Protein AF-A0A1Y6LXT6-F1 (afdb_monomer)

InterPro domains:
  IPR000210 BTB/POZ domain [PF00651] (13-87)
  IPR000210 BTB/POZ domain [PS50097] (20-87)
  IPR011333 SKP1/BTB/POZ domain superfamily [G3DSA:3.30.710.10] (4-180)
  IPR011333 SKP1/BTB/POZ domain superfamily [SSF54695] (6-92)

Sequence (571 aa):
MTIQFLTDATTRLRLDQKYADLEVHCEDQIFRVHRAVVCSASPVMAAQCDGGPKHDGVTTISDHDVDARAMNRMLQYMYTGTYSLDAAATMSTARQSEQSAAQSLATLEKSQPGSLKETLLAHAQMSNIATTYEMPELDTFAQERFGAVTGIWTSLDPEEMIELATEVYSCSWRQTRDMREFVLGMTQENAGEYLNDYGFIESIIKDKRLSEYAMGILASLAVRNEEAPQLKEQHSSEELHTHQQEIAVLKKDLAAALEAKQQHASDELHARQQEIVGLKMELAAALEVQEQHCRVDLQARQQESSHEISELKKDLAAALLTNVTITNEQQTKDKLHHTLVEQLKCNVRRLEKKLGEAIPDTSDARTKTATAMVRQIYEGRMDAFKETTEAQLQKYRVELTGLKNTLNQATSYLAKAHTELKDLKAIRDAPKTPSADLEKQIRLLQSQLKNRDEQLKSALSAPEATFTQLRHQLATAKYDALEERYDVNQLRAEKGFLAQELSHSKHLTTIQEAVVQQLLEINLIATCRHDQCEAHGDVFIYTLERCGPNGYMARCVDCRTRHWGNDHGTI

Mean predicted aligned error: 23.17 Å

Organism: NCBI:txid1276529

Nearest PDB structures (foldseek):
  4eoz-assembly2_A  TM=8.461E-01  e=1.192E-05  Homo sapiens
  3htm-assembly1_B  TM=7.365E-01  e=3.766E-06  Homo sapiens
  8h37-assembly1_N  TM=7.143E-01  e=1.337E-05  Homo sapiens
  8gq6-assembly1_A  TM=3.728E-01  e=1.003E-05  Homo sapiens

Secondary structure (DSSP, 8-state):
--HHHHHHHHHHHHHH-TT--EEEEETTEEEEE-HHHHHHH-HHHHHHHHHS-EETTEEEEE--SS-HHHHHHHHHHHHHS-----GGGS---S---S--TTTTTTSTTS---S-HHHHHHHHHHHHHHHHHTT-HHHHHHHHHHHHHHHTS--PPPHHHHHHHHHHHHHS-SSS-HHHHHHHHHHHHHTHHHHTT-HHHHHHHHH-GGGHHHHHHHHHHHHHHHHHHHHHHHHHHHHHHHHHHHHHHHHHHHHHHHHHHHHHHHHHHHHHHHHHHHHHHHHHHHHHHHHHHHHHHHHHHHHHHHHHHHHHHHHHHHHHHHHHHHHHHHHHHHHHHHHHHHHHHHHHHHHHHHHHHHT------HHHHHHHHHHHHHHHHHHHHHHHHHHHHHHHHHHHHHHHHHHHHHHHHHHHHHHHHHHHHHHHHHS--THHHHHHHHHHHHHHHHHHHHHHHHHHHHHHHHHHHHHHHHHHHHHHHHHHSSS-HHHHHHHHHHHHHHHHHHHHHHHHHHHHHHHHHHHHT--S---TT-TTTTS---EEEEE-STT-EEEEETTT--EE-TT-----

Foldseek 3Di:
DDPVVQLVVLLVCQQVLPPQQEWEAEPPDIRRHHCVQLCVQFVQVVVQQVVADHDPRHGYGYDHPDDLQLVLQLVCCSRRVGGDQDPVSRHPDDDDDDDDPPVVVVPRPDDDHDDLLSQLLSLLSQLVVCVVRVRVSSNVVSLVSNVVSLVPQDDDDLVSLLVSLLSNLVDDDDRSPSVLVSSLVNCVVVVVRQVVDPVSVVSLVPDPSNPVVVVSNVVVVVVVVVVVVVVCVVVVVVVVVVVVVVVVVVVVVVVVVVVVVVVVVVVVVVVVVVVVVVVVVVVVVVVVVVVVVVVVVVVVVVVVVVVVVVVVVVVVVVVVVVVVVVVVVVVVVVVVVVVVVVVVVVVVVVVVVVVVVPDDDDDDPVVVVVVVVVVVVVVVVVVVVVVVVVVVVVVVVVVVVVVVVVVVVVVVVVVVVVVVVVVVVCVVVPDPVVCPVVVVVVVVVVVVVVVVVVVVVVVVVVVVVVVVVVVVVVVVVVVVVVCVVDNVVVVVVVVVVVVVVVVVVVVVVVLVVQAVLFVVLQVPCQFDPDPPFPRVPHGFDWDWDDDDDRYIWTQGPGPRDTHTSPPPDDD

Solvent-accessible surface area (backbone atoms only — not comparable to full-atom values): 31796 Å² total; per-residue (Å²): 134,58,71,64,60,54,36,54,52,38,41,48,42,65,73,68,43,67,84,46,38,26,35,44,37,20,76,98,43,75,45,62,36,43,51,83,50,49,37,72,55,14,64,52,53,29,54,44,57,75,73,31,60,73,55,98,80,30,32,44,41,78,47,78,91,49,57,56,68,59,52,50,32,53,54,38,24,67,36,56,80,46,66,74,88,55,79,85,74,55,78,84,76,84,89,80,78,99,82,63,82,80,63,62,76,75,55,77,84,73,73,83,77,70,56,72,65,58,50,47,42,51,25,40,51,45,29,53,48,17,60,74,35,60,23,67,70,52,25,53,52,21,49,56,52,37,52,63,54,60,73,56,86,68,89,68,55,58,69,56,46,49,55,42,50,49,58,60,40,64,65,89,71,94,75,57,56,66,60,51,52,52,54,52,47,58,48,60,78,45,33,77,60,47,73,68,33,63,69,45,54,53,49,36,70,68,36,75,65,30,46,65,54,50,50,50,53,52,51,54,50,51,54,53,59,64,52,47,58,62,54,50,53,52,51,52,50,52,51,49,52,51,52,52,49,51,52,52,51,51,53,51,52,51,50,52,52,50,51,52,52,53,49,51,52,51,53,51,51,50,53,52,52,52,50,53,52,52,54,50,52,53,52,50,52,52,50,52,52,50,51,52,50,53,51,51,54,52,51,52,54,50,51,52,53,50,50,53,53,50,51,54,50,53,53,51,51,52,52,51,53,54,49,53,53,53,51,52,51,49,53,52,52,53,51,51,51,51,55,53,51,53,50,49,54,51,51,48,55,53,49,53,50,54,57,61,72,70,63,75,94,70,98,48,74,68,58,53,53,53,51,49,52,51,47,52,53,51,50,52,51,50,50,53,49,48,54,53,51,50,52,50,50,49,53,51,49,52,52,50,52,52,53,50,51,53,50,53,50,51,51,50,52,51,51,50,52,49,49,52,51,48,51,54,47,47,62,68,70,42,76,68,70,63,52,64,57,51,47,49,49,47,51,48,50,50,49,51,48,51,51,48,48,52,49,47,50,58,63,42,48,54,55,49,49,50,48,52,49,48,50,46,51,52,51,47,49,51,50,48,54,57,46,72,70,51,50,62,65,58,54,51,47,50,51,50,49,49,52,49,49,50,52,50,49,52,50,49,50,53,49,50,53,52,37,53,52,42,52,52,36,44,68,66,51,63,48,59,90,51,97,87,38,92,42,68,85,45,84,53,59,62,46,83,43,80,54,72,97,76,38,68,31,37,27,33,70,88,72,60,50,78,43,59,48,80,75,81,76,84,133

Radius of gyration: 77.91 Å; Cα contacts (8 Å, |Δi|>4): 330; chains: 1; bounding box: 153×86×229 Å

Structure (mmCIF, N/CA/C/O backbone):
data_AF-A0A1Y6LXT6-F1
#
_entry.id   AF-A0A1Y6LXT6-F1
#
loop_
_atom_site.group_PDB
_atom_site.id
_atom_site.type_symbol
_atom_site.label_atom_id
_atom_site.label_alt_id
_atom_site.label_comp_id
_atom_site.label_asym_id
_atom_site.label_entity_id
_atom_site.label_seq_id
_atom_site.pdbx_PDB_ins_code
_atom_site.Cartn_x
_atom_site.Cartn_y
_atom_site.Cartn_z
_atom_site.occupancy
_atom_site.B_iso_or_equiv
_atom_site.auth_seq_id
_atom_site.auth_comp_id
_atom_site.auth_asym_id
_atom_site.auth_atom_id
_atom_site.pdbx_PDB_model_num
ATOM 1 N N . MET A 1 1 ? -3.049 7.712 -64.077 1.00 53.50 1 MET A N 1
ATOM 2 C CA . MET A 1 1 ? -2.178 6.569 -63.737 1.00 53.50 1 MET A CA 1
ATOM 3 C C . MET A 1 1 ? -1.884 6.713 -62.256 1.00 53.50 1 MET A C 1
ATOM 5 O O . MET A 1 1 ? -1.355 7.745 -61.871 1.00 53.50 1 MET A O 1
ATOM 9 N N . THR A 1 2 ? -2.408 5.826 -61.417 1.00 66.69 2 THR A N 1
ATOM 10 C CA . THR A 1 2 ? -2.275 5.938 -59.956 1.00 66.69 2 THR A CA 1
ATOM 11 C C . THR A 1 2 ? -0.863 5.538 -59.529 1.00 66.69 2 THR A C 1
ATOM 13 O O . THR A 1 2 ? -0.263 4.676 -60.167 1.00 66.69 2 THR A O 1
ATOM 16 N N . ILE A 1 3 ? -0.345 6.142 -58.453 1.00 71.06 3 ILE A N 1
ATOM 17 C CA . ILE A 1 3 ? 0.960 5.800 -57.848 1.00 71.06 3 ILE A CA 1
ATOM 18 C C . ILE A 1 3 ? 1.064 4.281 -57.618 1.00 71.06 3 ILE A C 1
ATOM 20 O O . ILE A 1 3 ? 2.068 3.675 -57.974 1.00 71.06 3 ILE A O 1
ATOM 24 N N . GLN A 1 4 ? -0.038 3.650 -57.198 1.00 72.25 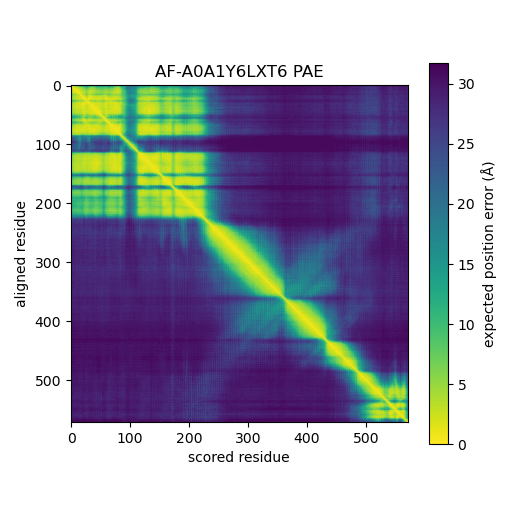4 GLN A N 1
ATOM 25 C CA . GLN A 1 4 ? -0.150 2.200 -57.025 1.00 72.25 4 GLN A CA 1
ATOM 26 C C . GLN A 1 4 ? 0.230 1.381 -58.271 1.00 72.25 4 GLN A C 1
ATOM 28 O O . GLN A 1 4 ? 0.906 0.367 -58.157 1.00 72.25 4 GLN A O 1
ATOM 33 N N . PHE A 1 5 ? -0.155 1.818 -59.476 1.00 78.94 5 PHE A N 1
ATOM 34 C CA . PHE A 1 5 ? 0.154 1.076 -60.703 1.00 78.94 5 PHE A CA 1
ATOM 35 C C . PHE A 1 5 ? 1.663 1.032 -60.987 1.00 78.94 5 PHE A C 1
ATOM 37 O O . PHE A 1 5 ? 2.167 0.031 -61.499 1.00 78.94 5 PHE A O 1
ATOM 44 N N . LEU A 1 6 ? 2.379 2.118 -60.672 1.00 77.88 6 LEU A N 1
ATOM 45 C CA . LEU A 1 6 ? 3.833 2.179 -60.823 1.00 77.88 6 LEU A CA 1
ATOM 46 C C . LEU A 1 6 ? 4.521 1.301 -59.774 1.00 77.88 6 LEU A C 1
ATOM 48 O O . LEU A 1 6 ? 5.387 0.517 -60.152 1.00 77.88 6 LEU A O 1
ATOM 52 N N . THR A 1 7 ? 4.068 1.346 -58.518 1.00 80.12 7 THR A N 1
ATOM 53 C CA . THR A 1 7 ? 4.562 0.477 -57.438 1.00 80.12 7 THR A CA 1
ATOM 54 C C . THR A 1 7 ? 4.354 -1.008 -57.752 1.00 80.12 7 THR A C 1
ATOM 56 O O . THR A 1 7 ? 5.254 -1.824 -57.558 1.00 80.12 7 THR A O 1
ATOM 59 N N . ASP A 1 8 ? 3.205 -1.389 -58.313 1.00 80.56 8 ASP A N 1
ATOM 60 C CA . ASP A 1 8 ? 2.942 -2.776 -58.715 1.00 80.56 8 ASP A CA 1
ATOM 61 C C . ASP A 1 8 ? 3.855 -3.213 -59.877 1.00 80.56 8 ASP A C 1
ATOM 63 O O . ASP A 1 8 ? 4.279 -4.370 -59.959 1.00 80.56 8 ASP A O 1
ATOM 67 N N . ALA A 1 9 ? 4.173 -2.295 -60.798 1.00 81.50 9 ALA A N 1
ATOM 68 C CA . ALA A 1 9 ? 5.066 -2.566 -61.919 1.00 81.50 9 ALA A CA 1
ATOM 69 C C . ALA A 1 9 ? 6.522 -2.752 -61.469 1.00 81.50 9 ALA A C 1
ATOM 71 O O . ALA A 1 9 ? 7.159 -3.717 -61.893 1.00 81.50 9 ALA A O 1
ATOM 72 N N . THR A 1 10 ? 7.029 -1.891 -60.585 1.00 83.56 10 THR A N 1
ATOM 73 C CA . THR A 1 10 ? 8.370 -2.027 -60.000 1.00 83.56 10 THR A CA 1
ATOM 74 C C . THR A 1 10 ? 8.463 -3.266 -59.109 1.00 83.56 10 THR A C 1
ATOM 76 O O . THR A 1 10 ? 9.429 -4.019 -59.208 1.00 83.56 10 THR A O 1
ATOM 79 N N . THR A 1 11 ? 7.425 -3.583 -58.332 1.00 84.12 11 THR A N 1
ATOM 80 C CA . THR A 1 11 ? 7.380 -4.814 -57.522 1.00 84.12 11 THR A CA 1
ATOM 81 C C . THR A 1 11 ? 7.545 -6.075 -58.379 1.00 84.12 11 THR A C 1
ATOM 83 O O . THR A 1 11 ? 8.299 -6.976 -58.012 1.00 84.12 11 THR A O 1
ATOM 86 N N . ARG A 1 12 ? 6.902 -6.136 -59.556 1.00 83.94 12 ARG A N 1
ATOM 87 C CA . ARG A 1 12 ? 7.076 -7.257 -60.499 1.00 83.94 12 ARG A CA 1
ATOM 88 C C . ARG A 1 12 ? 8.502 -7.364 -61.037 1.00 83.94 12 ARG A C 1
ATOM 90 O O . ARG A 1 12 ? 9.005 -8.479 -61.144 1.00 83.94 12 ARG A O 1
ATOM 97 N N . LEU A 1 13 ? 9.156 -6.236 -61.334 1.00 84.62 13 LEU A N 1
ATOM 98 C CA . LEU A 1 13 ? 10.558 -6.227 -61.774 1.00 84.62 13 LEU A CA 1
ATOM 99 C C . LEU A 1 13 ? 11.480 -6.837 -60.713 1.00 84.62 13 LEU A C 1
ATOM 101 O O . LEU A 1 13 ? 12.361 -7.625 -61.049 1.00 84.62 13 LEU A O 1
ATOM 105 N N . ARG A 1 14 ? 11.237 -6.541 -59.429 1.00 80.88 14 ARG A N 1
ATOM 106 C CA . ARG A 1 14 ? 12.002 -7.133 -58.322 1.00 80.88 14 ARG A CA 1
ATOM 107 C C . ARG A 1 14 ? 11.872 -8.660 -58.260 1.00 80.88 14 ARG A C 1
ATOM 109 O O . ARG A 1 14 ? 12.850 -9.338 -57.971 1.00 80.88 14 ARG A O 1
ATOM 116 N N . LEU A 1 15 ? 10.675 -9.196 -58.510 1.00 81.62 15 LEU A N 1
ATOM 117 C CA . LEU A 1 15 ? 10.394 -10.633 -58.395 1.00 81.62 15 LEU A CA 1
ATOM 118 C C . LEU A 1 15 ? 10.909 -11.449 -59.590 1.00 81.62 15 LEU A C 1
ATOM 120 O O . LEU A 1 15 ? 11.447 -12.532 -59.387 1.00 81.62 15 LEU A O 1
ATOM 124 N N . ASP A 1 16 ? 10.748 -10.943 -60.815 1.00 79.56 16 ASP A N 1
ATOM 125 C CA . ASP A 1 16 ? 11.123 -11.660 -62.049 1.00 79.56 16 ASP A CA 1
ATOM 126 C C . ASP A 1 16 ? 12.627 -11.535 -62.369 1.00 79.56 16 ASP A C 1
ATOM 128 O O . ASP A 1 16 ? 13.174 -12.324 -63.132 1.00 79.56 16 ASP A O 1
ATOM 132 N N . GLN A 1 17 ? 13.319 -10.526 -61.813 1.00 77.56 17 GLN A N 1
ATOM 133 C CA . GLN A 1 17 ? 14.734 -10.190 -62.097 1.00 77.56 17 GLN A CA 1
ATOM 134 C C . GLN A 1 17 ? 15.054 -9.997 -63.596 1.00 77.56 17 GLN A C 1
ATOM 136 O O . GLN A 1 17 ? 16.215 -9.904 -64.009 1.00 77.56 17 GLN A O 1
ATOM 141 N N . LYS A 1 18 ? 14.023 -9.931 -64.437 1.00 81.44 18 LYS A N 1
ATOM 142 C CA . LYS A 1 18 ? 14.131 -9.765 -65.877 1.00 81.44 18 LYS A CA 1
ATOM 143 C C . LYS A 1 18 ? 14.537 -8.333 -66.191 1.00 81.44 18 LYS A C 1
ATOM 145 O O . LYS A 1 18 ? 13.883 -7.408 -65.731 1.00 81.44 18 LYS A O 1
ATOM 150 N N . TYR A 1 19 ? 15.553 -8.186 -67.043 1.00 86.00 19 TYR A N 1
ATOM 151 C CA . TYR A 1 19 ? 16.214 -6.915 -67.377 1.00 86.00 19 TYR A CA 1
ATOM 152 C C . TYR A 1 19 ? 17.114 -6.340 -66.272 1.00 86.00 19 TYR A C 1
ATOM 154 O O . TYR A 1 19 ? 17.516 -5.184 -66.377 1.00 86.00 19 TYR A O 1
ATOM 162 N N . ALA A 1 20 ? 17.473 -7.137 -65.259 1.00 88.62 20 ALA A N 1
ATOM 163 C CA . ALA A 1 20 ? 18.475 -6.739 -64.276 1.00 88.62 20 ALA A CA 1
ATOM 164 C C . ALA A 1 20 ? 19.838 -6.490 -64.947 1.00 88.62 20 ALA A C 1
ATOM 166 O O . ALA A 1 20 ? 20.382 -7.367 -65.622 1.00 88.62 20 ALA A O 1
ATOM 167 N N . ASP A 1 21 ? 20.369 -5.290 -64.739 1.00 90.94 21 ASP A N 1
ATOM 168 C CA . ASP A 1 21 ? 21.612 -4.753 -65.300 1.00 90.94 21 ASP A CA 1
ATOM 169 C C . ASP A 1 21 ? 22.621 -4.338 -64.206 1.00 90.94 21 ASP A C 1
ATOM 171 O O . ASP A 1 21 ? 23.671 -3.761 -64.502 1.00 90.94 21 ASP A O 1
ATOM 175 N N . LEU A 1 22 ? 22.316 -4.657 -62.942 1.00 90.81 22 LEU A N 1
ATOM 176 C CA . LEU A 1 22 ? 23.165 -4.451 -61.770 1.00 90.81 22 LEU A CA 1
ATOM 177 C C . LEU A 1 22 ? 23.163 -5.685 -60.866 1.00 90.81 22 LEU A C 1
ATOM 179 O O . LEU A 1 22 ? 22.113 -6.260 -60.577 1.00 90.81 22 LEU A O 1
ATOM 183 N N . GLU A 1 23 ? 24.342 -6.048 -60.378 1.00 92.56 23 GLU A N 1
ATOM 184 C CA . GLU A 1 23 ? 24.531 -7.029 -59.316 1.00 92.56 23 GLU A CA 1
ATOM 185 C C . GLU A 1 23 ? 25.113 -6.358 -58.074 1.00 92.56 23 GLU A C 1
ATOM 187 O O . GLU A 1 23 ? 26.176 -5.742 -58.133 1.00 92.56 23 GLU A O 1
ATOM 192 N N . VAL A 1 24 ? 24.412 -6.499 -56.948 1.00 91.00 24 VAL A N 1
ATOM 193 C CA . VAL A 1 24 ? 24.883 -6.070 -55.627 1.00 91.00 24 VAL A CA 1
ATOM 194 C C . VAL A 1 24 ? 25.372 -7.303 -54.886 1.00 91.00 24 VAL A C 1
ATOM 196 O O . VAL A 1 24 ? 24.592 -8.217 -54.616 1.00 91.00 24 VAL A O 1
ATOM 199 N N . HIS A 1 25 ? 26.670 -7.357 -54.621 1.00 90.06 25 HIS A N 1
ATOM 200 C CA . HIS A 1 25 ? 27.318 -8.444 -53.896 1.00 90.06 25 HIS A CA 1
ATOM 201 C C . HIS A 1 25 ? 27.454 -8.012 -52.440 1.00 90.06 25 HIS A C 1
ATOM 203 O O . HIS A 1 25 ? 28.107 -7.014 -52.146 1.00 90.06 25 HIS A O 1
ATOM 209 N N . CYS A 1 26 ? 26.801 -8.739 -51.546 1.00 88.50 26 CYS A N 1
ATOM 210 C CA . CYS A 1 26 ? 26.738 -8.420 -50.129 1.00 88.50 26 CYS A CA 1
ATOM 211 C C . CYS A 1 26 ? 26.881 -9.730 -49.356 1.00 88.50 26 CYS A C 1
ATOM 213 O O . CYS A 1 26 ? 26.077 -10.649 -49.526 1.00 88.50 26 CYS A O 1
ATOM 215 N N . GLU A 1 27 ? 27.961 -9.833 -48.581 1.00 83.12 27 GLU A N 1
ATOM 216 C CA . GLU A 1 27 ? 28.412 -11.088 -47.961 1.00 83.12 27 GLU A CA 1
ATOM 217 C C . GLU A 1 27 ? 28.477 -12.244 -48.988 1.00 83.12 27 GLU A C 1
ATOM 219 O O . GLU A 1 27 ? 29.121 -12.107 -50.029 1.00 83.12 27 GLU A O 1
ATOM 224 N N . ASP A 1 28 ? 27.793 -13.362 -48.719 1.00 82.06 28 ASP A N 1
ATOM 225 C CA . ASP A 1 28 ? 27.682 -14.528 -49.606 1.00 82.06 28 ASP A CA 1
ATOM 226 C C . ASP A 1 28 ? 26.458 -14.456 -50.549 1.00 82.06 28 ASP A C 1
ATOM 228 O O . ASP A 1 28 ? 26.115 -15.438 -51.217 1.00 82.06 28 ASP A O 1
ATOM 232 N N . GLN A 1 29 ? 25.758 -13.316 -50.602 1.00 85.62 29 GLN A N 1
ATOM 233 C CA . GLN A 1 29 ? 24.542 -13.131 -51.396 1.00 85.62 29 GLN A CA 1
ATOM 234 C C . GLN A 1 29 ? 24.752 -12.185 -52.582 1.00 85.62 29 GLN A C 1
ATOM 236 O O . GLN A 1 29 ? 25.437 -11.165 -52.508 1.00 85.62 29 GLN A O 1
ATOM 241 N N . ILE A 1 30 ? 24.109 -12.526 -53.703 1.00 89.62 30 ILE A N 1
ATOM 242 C CA . ILE A 1 30 ? 24.115 -11.725 -54.930 1.00 89.62 30 ILE A CA 1
ATOM 243 C C . ILE A 1 30 ? 22.681 -11.311 -55.246 1.00 89.62 30 ILE A C 1
ATOM 245 O O . ILE A 1 30 ? 21.824 -12.153 -55.530 1.00 89.62 30 ILE A O 1
ATOM 249 N N . PHE A 1 31 ? 22.436 -10.005 -55.249 1.00 90.31 31 PHE A N 1
ATOM 250 C CA . PHE A 1 31 ? 21.144 -9.419 -55.587 1.00 90.31 31 PHE A CA 1
ATOM 251 C C . PHE A 1 31 ? 21.170 -8.873 -57.016 1.00 90.31 31 PHE A C 1
ATOM 253 O O . PHE A 1 31 ? 21.887 -7.919 -57.318 1.00 90.31 31 PHE A O 1
ATOM 260 N N . ARG A 1 32 ? 20.363 -9.464 -57.905 1.00 91.19 32 ARG A N 1
ATOM 261 C CA . ARG A 1 32 ? 20.181 -8.987 -59.285 1.00 91.19 32 ARG A CA 1
ATOM 262 C C . ARG A 1 32 ? 19.077 -7.937 -59.327 1.00 91.19 32 ARG A C 1
ATOM 264 O O . ARG A 1 32 ? 17.920 -8.237 -59.035 1.00 91.19 32 ARG A O 1
ATOM 271 N N . VAL A 1 33 ? 19.435 -6.711 -59.688 1.00 92.50 33 VAL A N 1
ATOM 272 C CA . VAL A 1 33 ? 18.571 -5.528 -59.603 1.00 92.50 33 VAL A CA 1
ATOM 273 C C . VAL A 1 33 ? 18.731 -4.622 -60.829 1.00 92.50 33 VAL A C 1
ATOM 275 O O . VAL A 1 33 ? 19.540 -4.875 -61.719 1.00 92.50 33 VAL A O 1
ATOM 278 N N . HIS A 1 34 ? 17.914 -3.572 -60.896 1.00 92.81 34 HIS A N 1
ATOM 279 C CA . HIS A 1 34 ? 17.841 -2.637 -62.012 1.00 92.81 34 HIS A CA 1
ATOM 280 C C . HIS A 1 34 ? 18.487 -1.308 -61.628 1.00 92.81 34 HIS A C 1
ATOM 282 O O . HIS A 1 34 ? 18.041 -0.651 -60.681 1.00 92.81 34 HIS A O 1
ATOM 288 N N . ARG A 1 35 ? 19.478 -0.867 -62.404 1.00 91.31 35 ARG A N 1
ATOM 289 C CA . ARG A 1 35 ? 20.189 0.407 -62.209 1.00 91.31 35 ARG A CA 1
ATOM 290 C C . ARG A 1 35 ? 19.226 1.581 -62.163 1.00 91.31 35 ARG A C 1
ATOM 292 O O . ARG A 1 35 ? 19.323 2.414 -61.273 1.00 91.31 35 ARG A O 1
ATOM 299 N N . ALA A 1 36 ? 18.252 1.609 -63.073 1.00 90.19 36 ALA A N 1
ATOM 300 C CA . ALA A 1 36 ? 17.265 2.685 -63.157 1.00 90.19 36 ALA A CA 1
ATOM 301 C C . ALA A 1 36 ? 16.407 2.843 -61.888 1.00 90.19 36 ALA A C 1
ATOM 303 O O . ALA A 1 36 ? 15.889 3.924 -61.648 1.00 90.19 36 ALA A O 1
ATOM 304 N N . VAL A 1 37 ? 16.243 1.787 -61.087 1.00 91.12 37 VAL A N 1
ATOM 305 C CA . VAL A 1 37 ? 15.518 1.866 -59.810 1.00 91.12 37 VAL A CA 1
ATOM 306 C C . VAL A 1 37 ? 16.486 2.230 -58.688 1.00 91.12 37 VAL A C 1
ATOM 308 O O . VAL A 1 37 ? 16.271 3.199 -57.970 1.00 91.12 37 VAL A O 1
ATOM 311 N N . VAL A 1 38 ? 17.588 1.487 -58.575 1.00 92.50 38 VAL A N 1
ATOM 312 C CA . VAL A 1 38 ? 18.533 1.596 -57.456 1.00 92.50 38 VAL A CA 1
ATOM 313 C C . VAL A 1 38 ? 19.303 2.921 -57.472 1.00 92.50 38 VAL A C 1
ATOM 315 O O . VAL A 1 38 ? 19.356 3.614 -56.461 1.00 92.50 38 VAL A O 1
ATOM 318 N N . CYS A 1 39 ? 19.842 3.327 -58.625 1.00 93.12 39 CYS A N 1
ATOM 319 C CA . CYS A 1 39 ? 20.591 4.582 -58.758 1.00 93.12 39 CYS A CA 1
ATOM 320 C C . CYS A 1 39 ? 19.691 5.821 -58.627 1.00 93.12 39 CYS A C 1
ATOM 322 O O . CYS A 1 39 ? 20.170 6.895 -58.287 1.00 93.12 39 CYS A O 1
ATOM 324 N N . SER A 1 40 ? 18.391 5.699 -58.917 1.00 91.88 40 SER A N 1
ATOM 325 C CA . SER A 1 40 ? 17.439 6.797 -58.709 1.00 91.88 40 SER A CA 1
ATOM 326 C C . SER A 1 40 ? 16.996 6.930 -57.254 1.00 91.88 40 SER A C 1
ATOM 328 O O . SER A 1 40 ? 16.575 8.014 -56.864 1.00 91.88 40 SER A O 1
ATOM 330 N N . ALA A 1 41 ? 17.085 5.853 -56.471 1.00 91.75 41 ALA A N 1
ATOM 331 C CA . ALA A 1 41 ? 16.688 5.837 -55.068 1.00 91.75 41 ALA A CA 1
ATOM 332 C C . ALA A 1 41 ? 17.833 6.185 -54.102 1.00 91.75 41 ALA A C 1
ATOM 334 O O . ALA A 1 41 ? 17.557 6.700 -53.027 1.00 91.75 41 ALA A O 1
ATOM 335 N N . SER A 1 42 ? 19.094 5.916 -54.464 1.00 95.25 42 SER A N 1
ATOM 336 C CA . SER A 1 42 ? 20.264 6.231 -53.633 1.00 95.25 42 SER A CA 1
ATOM 337 C C . SER A 1 42 ? 21.378 6.899 -54.456 1.00 95.25 42 SER A C 1
ATOM 339 O O . SER A 1 42 ? 21.939 6.261 -55.358 1.00 95.25 42 SER A O 1
ATOM 341 N N . 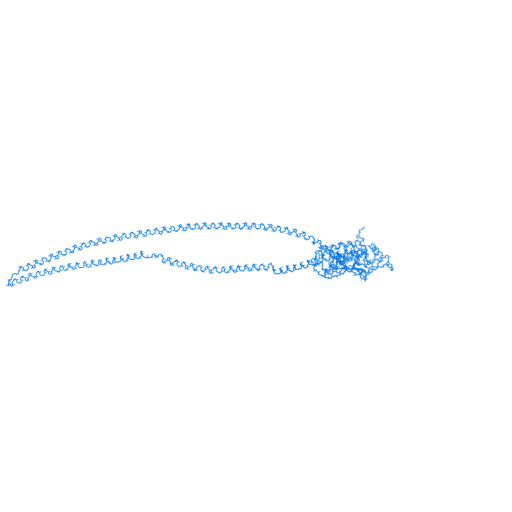PRO A 1 43 ? 21.761 8.149 -54.125 1.00 94.38 43 PRO A N 1
ATOM 342 C CA . PRO A 1 43 ? 22.921 8.820 -54.716 1.00 94.38 43 PRO A CA 1
ATOM 343 C C . PRO A 1 43 ? 24.232 8.060 -54.486 1.00 94.38 43 PRO A C 1
ATOM 345 O O . PRO A 1 43 ? 25.081 7.995 -55.377 1.00 94.38 43 PRO A O 1
ATOM 348 N N . VAL A 1 44 ? 24.378 7.435 -53.315 1.00 92.50 44 VAL A N 1
ATOM 349 C CA . VAL A 1 44 ? 25.557 6.638 -52.950 1.00 92.50 44 VAL A CA 1
ATOM 350 C C . VAL A 1 44 ? 25.681 5.418 -53.861 1.00 92.50 44 VAL A C 1
ATOM 352 O O . VAL A 1 44 ? 26.736 5.198 -54.461 1.00 92.50 44 VAL A O 1
ATOM 355 N N . MET A 1 45 ? 24.591 4.667 -54.056 1.00 91.56 45 MET A N 1
ATOM 356 C CA . MET A 1 45 ? 24.602 3.520 -54.970 1.00 91.56 45 MET A CA 1
ATOM 357 C C . MET A 1 45 ? 24.776 3.950 -56.430 1.00 91.56 45 MET A C 1
ATOM 359 O O . MET A 1 45 ? 25.407 3.227 -57.200 1.00 91.56 45 MET A O 1
ATOM 363 N N . ALA A 1 46 ? 24.272 5.124 -56.827 1.00 92.69 46 ALA A N 1
ATOM 364 C CA . ALA A 1 46 ? 24.519 5.681 -58.158 1.00 92.69 46 ALA A CA 1
ATOM 365 C C . ALA A 1 46 ? 26.015 5.941 -58.392 1.00 92.69 46 ALA A C 1
ATOM 367 O O . ALA A 1 46 ? 26.567 5.480 -59.391 1.00 92.69 46 ALA A O 1
ATOM 368 N N . ALA A 1 47 ? 26.688 6.589 -57.437 1.00 92.12 47 ALA A N 1
ATOM 369 C CA . ALA A 1 47 ? 28.124 6.844 -57.505 1.00 92.12 47 ALA A CA 1
ATOM 370 C C . ALA A 1 47 ? 28.942 5.540 -57.553 1.00 92.12 47 ALA A C 1
ATOM 372 O O . ALA A 1 47 ? 29.869 5.416 -58.358 1.00 92.12 47 ALA A O 1
ATOM 373 N N . GLN A 1 48 ? 28.566 4.536 -56.751 1.00 89.94 48 GLN A N 1
ATOM 374 C CA . GLN A 1 48 ? 29.173 3.200 -56.800 1.00 89.94 48 GLN A CA 1
ATOM 375 C C . GLN A 1 48 ? 28.953 2.527 -58.166 1.00 89.94 48 GLN A C 1
ATOM 377 O O . GLN A 1 48 ? 29.881 1.946 -58.726 1.00 89.94 48 GLN A O 1
ATOM 382 N N . CYS A 1 49 ? 27.754 2.639 -58.746 1.00 89.12 49 CYS A N 1
ATOM 383 C CA . CYS A 1 49 ? 27.439 2.072 -60.059 1.00 89.12 49 CYS A CA 1
ATOM 384 C C . CYS A 1 49 ? 28.193 2.753 -61.209 1.00 89.12 49 CYS A C 1
ATOM 386 O O . CYS A 1 49 ? 28.515 2.099 -62.206 1.00 89.12 49 CYS A O 1
ATOM 388 N N . ASP A 1 50 ? 28.461 4.054 -61.096 1.00 87.25 50 ASP A N 1
ATOM 389 C CA . ASP A 1 50 ? 29.205 4.809 -62.103 1.00 87.25 50 ASP A CA 1
ATOM 390 C C . ASP A 1 50 ? 30.701 4.458 -62.097 1.00 87.25 50 ASP A C 1
ATOM 392 O O . ASP A 1 50 ? 31.326 4.434 -63.161 1.00 87.25 50 ASP A O 1
ATOM 396 N N . GLY A 1 51 ? 31.254 4.123 -60.925 1.00 80.00 51 GLY A N 1
ATOM 397 C CA . GLY A 1 51 ? 32.636 3.659 -60.754 1.00 80.00 51 GLY A CA 1
ATOM 398 C C . GLY A 1 51 ? 32.843 2.139 -60.843 1.00 80.00 51 GLY A C 1
ATOM 399 O O . GLY A 1 51 ? 33.987 1.691 -60.917 1.00 80.00 51 GLY A O 1
ATOM 400 N N . GLY A 1 52 ? 31.769 1.345 -60.825 1.00 80.81 52 GLY A N 1
ATOM 401 C CA . GLY A 1 52 ? 31.830 -0.115 -60.721 1.00 80.81 52 GLY A CA 1
ATOM 402 C C . GLY A 1 52 ? 32.324 -0.830 -61.991 1.00 80.81 52 GLY A C 1
ATOM 403 O O . GLY A 1 52 ? 32.105 -0.347 -63.111 1.00 80.81 52 GLY A O 1
ATOM 404 N N . PRO A 1 53 ? 32.971 -2.007 -61.852 1.00 78.75 53 PRO A N 1
ATOM 405 C CA . PRO A 1 53 ? 33.366 -2.831 -62.989 1.00 78.75 53 PRO A CA 1
ATOM 406 C C . PRO A 1 53 ? 32.138 -3.292 -63.784 1.00 78.75 53 PRO A C 1
ATOM 408 O O . PRO A 1 53 ? 31.097 -3.644 -63.225 1.00 78.75 53 PRO A O 1
ATOM 411 N N . LYS A 1 54 ? 32.271 -3.285 -65.114 1.00 82.88 54 LYS A N 1
ATOM 412 C CA . LYS A 1 54 ? 31.226 -3.706 -66.054 1.00 82.88 54 LYS A CA 1
ATOM 413 C C . LYS A 1 54 ? 31.673 -4.970 -66.770 1.00 82.88 54 LYS A C 1
ATOM 415 O O . LYS A 1 54 ? 32.659 -4.941 -67.506 1.00 82.88 54 LYS A O 1
ATOM 420 N N . HIS A 1 55 ? 30.920 -6.047 -66.596 1.00 78.12 55 HIS A N 1
ATOM 421 C CA . HIS A 1 55 ? 31.155 -7.326 -67.258 1.00 78.12 55 HIS A CA 1
ATOM 422 C C . HIS A 1 55 ? 29.880 -7.742 -67.995 1.00 78.12 55 HIS A C 1
ATOM 424 O O . HIS A 1 55 ? 28.801 -7.738 -67.416 1.00 78.12 55 HIS A O 1
ATOM 430 N N . ASP A 1 56 ? 29.985 -8.029 -69.297 1.00 76.62 56 ASP A N 1
ATOM 431 C CA . ASP A 1 56 ? 28.871 -8.493 -70.144 1.00 76.62 56 ASP A CA 1
ATOM 432 C C . ASP A 1 56 ? 27.579 -7.649 -70.060 1.00 76.62 56 ASP A C 1
ATOM 434 O O . ASP A 1 56 ? 26.465 -8.155 -70.171 1.00 76.62 56 ASP A O 1
ATOM 438 N N . GLY A 1 57 ? 27.723 -6.329 -69.888 1.00 75.12 57 GLY A N 1
ATOM 439 C CA . GLY A 1 57 ? 26.598 -5.391 -69.793 1.00 75.12 57 GLY A CA 1
ATOM 440 C C . GLY A 1 57 ? 25.967 -5.267 -68.401 1.00 75.12 57 GLY A C 1
ATOM 441 O O . GLY A 1 57 ? 25.032 -4.485 -68.251 1.00 75.12 57 GLY A O 1
ATOM 442 N N . VAL A 1 58 ? 26.495 -5.972 -67.397 1.00 83.94 58 VAL A N 1
ATOM 443 C CA . VAL A 1 58 ? 26.081 -5.901 -65.990 1.00 83.94 58 VAL A CA 1
ATOM 444 C C . VAL A 1 58 ? 27.138 -5.141 -65.185 1.00 83.94 58 VAL A C 1
ATOM 446 O O . VAL A 1 58 ? 28.333 -5.425 -65.289 1.00 83.94 58 VAL A O 1
ATOM 449 N N . THR A 1 59 ? 26.709 -4.151 -64.400 1.00 87.94 59 THR A N 1
ATOM 450 C CA . THR A 1 59 ? 27.574 -3.485 -63.412 1.00 87.94 59 THR A CA 1
ATOM 451 C C . THR A 1 59 ? 27.574 -4.298 -62.121 1.00 87.94 59 THR A C 1
ATOM 453 O O . THR A 1 59 ? 26.510 -4.728 -61.684 1.00 87.94 59 THR A O 1
ATOM 456 N N . THR A 1 60 ? 28.728 -4.468 -61.480 1.00 86.88 60 THR A N 1
ATOM 457 C CA . THR A 1 60 ? 28.818 -5.096 -60.154 1.00 86.88 60 THR A CA 1
ATOM 458 C C . THR A 1 60 ? 29.239 -4.069 -59.112 1.00 86.88 60 THR A C 1
ATOM 460 O O . THR A 1 60 ? 30.203 -3.335 -59.326 1.00 86.88 60 THR A O 1
ATOM 463 N N . ILE A 1 61 ? 28.531 -4.027 -57.985 1.00 88.75 61 ILE A N 1
ATOM 464 C CA . ILE A 1 61 ? 28.929 -3.278 -56.789 1.00 88.75 61 ILE A CA 1
ATOM 465 C C . ILE A 1 61 ? 29.022 -4.246 -55.611 1.00 88.75 61 ILE A C 1
ATOM 467 O O . ILE A 1 61 ? 28.246 -5.198 -55.530 1.00 88.75 61 ILE A O 1
ATOM 471 N N . SER A 1 62 ? 29.976 -4.015 -54.716 1.00 85.50 62 SER A N 1
ATOM 472 C CA . SER A 1 62 ? 30.200 -4.863 -53.547 1.00 85.50 62 SER A CA 1
ATOM 473 C C . SER A 1 62 ? 30.145 -4.013 -52.292 1.00 85.50 62 SER A C 1
ATOM 475 O O . SER A 1 62 ? 30.835 -2.997 -52.219 1.00 85.50 62 SER A O 1
ATOM 477 N N . ASP A 1 63 ? 29.338 -4.441 -51.327 1.00 81.88 63 ASP A N 1
ATOM 478 C CA . ASP A 1 63 ? 29.244 -3.807 -50.019 1.00 81.88 63 ASP A CA 1
ATOM 479 C C . ASP A 1 63 ? 29.246 -4.884 -48.932 1.00 81.88 63 ASP A C 1
ATOM 481 O O . ASP A 1 63 ? 28.374 -5.753 -48.895 1.00 81.88 63 ASP A O 1
ATOM 485 N N . HIS A 1 64 ? 30.283 -4.863 -48.097 1.00 78.94 64 HIS A N 1
ATOM 486 C CA . HIS A 1 64 ? 30.514 -5.855 -47.046 1.00 78.94 64 HIS A CA 1
ATOM 487 C C . HIS A 1 64 ? 30.246 -5.300 -45.645 1.00 78.94 64 HIS A C 1
ATOM 489 O O . HIS A 1 64 ? 30.351 -6.050 -44.678 1.00 78.94 64 HIS A O 1
ATOM 495 N N . ASP A 1 65 ? 29.897 -4.016 -45.532 1.00 80.50 65 ASP A N 1
ATOM 496 C CA . ASP A 1 65 ? 29.639 -3.369 -44.244 1.00 80.50 65 ASP A CA 1
ATOM 497 C C . ASP A 1 65 ? 28.168 -3.525 -43.811 1.00 80.50 65 ASP A C 1
ATOM 499 O O . ASP A 1 65 ? 27.804 -3.194 -42.682 1.00 80.50 65 ASP A O 1
ATOM 503 N N . VAL A 1 66 ? 27.31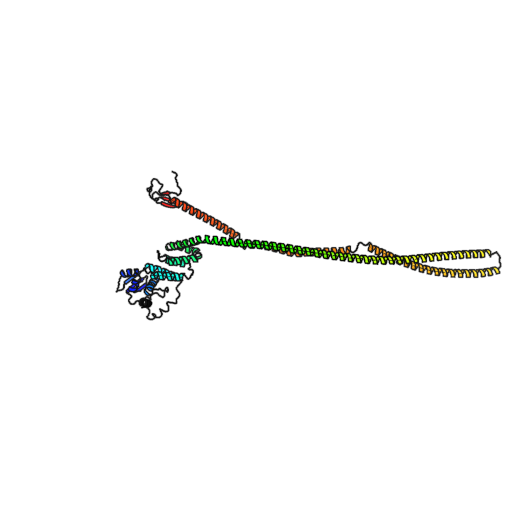7 -4.054 -44.698 1.00 84.19 66 VAL A N 1
ATOM 504 C CA . VAL A 1 66 ? 25.876 -4.242 -44.494 1.00 84.19 66 VAL A CA 1
ATOM 505 C C . VAL A 1 66 ? 25.521 -5.725 -44.555 1.00 84.19 66 VAL A C 1
ATOM 507 O O . VAL A 1 66 ? 25.920 -6.416 -45.486 1.00 84.19 66 VAL A O 1
ATOM 510 N N . ASP A 1 67 ? 24.722 -6.197 -43.595 1.00 86.50 67 ASP A N 1
ATOM 511 C CA . ASP A 1 67 ? 24.180 -7.563 -43.585 1.00 86.50 67 ASP A CA 1
ATOM 512 C C . ASP A 1 67 ? 23.202 -7.795 -44.750 1.00 86.50 67 ASP A C 1
ATOM 514 O O . ASP A 1 67 ? 22.385 -6.930 -45.101 1.00 86.50 67 ASP A O 1
ATOM 518 N N . ALA A 1 68 ? 23.214 -9.005 -45.314 1.00 87.81 68 ALA A N 1
ATOM 519 C CA . ALA A 1 68 ? 22.413 -9.335 -46.488 1.00 87.81 68 ALA A CA 1
ATOM 520 C C . ALA A 1 68 ? 20.894 -9.172 -46.275 1.00 87.81 68 ALA A C 1
ATOM 522 O O . ALA A 1 68 ? 20.165 -8.825 -47.213 1.00 87.81 68 ALA A O 1
ATOM 523 N N . ARG A 1 69 ? 20.374 -9.373 -45.053 1.00 87.94 69 ARG A N 1
ATOM 524 C CA . ARG A 1 69 ? 18.942 -9.162 -44.764 1.00 87.94 69 ARG A CA 1
ATOM 525 C C . ARG A 1 69 ? 18.600 -7.683 -44.791 1.00 87.94 69 ARG A C 1
ATOM 527 O O . ARG A 1 69 ? 17.544 -7.309 -45.303 1.00 87.94 69 ARG A O 1
ATOM 534 N N . ALA A 1 70 ? 19.476 -6.851 -44.248 1.00 88.81 70 ALA A N 1
ATOM 535 C CA . ALA A 1 70 ? 19.288 -5.413 -44.201 1.00 88.81 70 ALA A CA 1
ATOM 536 C C . ALA A 1 70 ? 19.408 -4.793 -45.611 1.00 88.81 70 ALA A C 1
ATOM 538 O O . ALA A 1 70 ? 18.539 -4.018 -46.019 1.00 88.81 70 ALA A O 1
ATOM 539 N N . MET A 1 71 ? 20.363 -5.270 -46.420 1.00 91.12 71 MET A N 1
ATOM 540 C CA . MET A 1 71 ? 20.461 -4.961 -47.853 1.00 91.12 71 MET A CA 1
ATOM 541 C C . MET A 1 71 ? 19.185 -5.359 -48.616 1.00 91.12 71 MET A C 1
ATOM 543 O O . MET A 1 71 ? 18.618 -4.556 -49.359 1.00 91.12 71 MET A O 1
ATOM 547 N N . ASN A 1 72 ? 18.654 -6.567 -48.393 1.00 90.69 72 ASN A N 1
ATOM 548 C CA . ASN A 1 72 ? 17.411 -7.010 -49.033 1.00 90.69 72 ASN A CA 1
ATOM 549 C C . ASN A 1 72 ? 16.197 -6.142 -48.647 1.00 90.69 72 ASN A C 1
ATOM 551 O O . ASN A 1 72 ? 15.353 -5.862 -49.500 1.00 90.69 72 ASN A O 1
ATOM 555 N N . ARG A 1 73 ? 16.098 -5.693 -47.388 1.00 91.81 73 ARG A N 1
ATOM 556 C CA . ARG A 1 73 ? 15.037 -4.774 -46.933 1.00 91.81 73 ARG A CA 1
ATOM 557 C C . ARG A 1 73 ? 15.168 -3.395 -47.578 1.00 91.81 73 ARG A C 1
ATOM 559 O O . ARG A 1 73 ? 14.162 -2.852 -48.033 1.00 91.81 73 ARG A O 1
ATOM 566 N N . MET A 1 74 ? 16.386 -2.862 -47.692 1.00 93.31 74 MET A N 1
ATOM 567 C CA . MET A 1 74 ? 16.638 -1.610 -48.413 1.00 93.31 74 MET A CA 1
ATOM 568 C C . MET A 1 74 ? 16.215 -1.726 -49.877 1.00 93.31 74 MET A C 1
ATOM 570 O O . MET A 1 74 ? 15.436 -0.910 -50.370 1.00 93.31 74 MET A O 1
ATOM 574 N N . LEU A 1 75 ? 16.646 -2.791 -50.557 1.00 92.06 75 LEU A N 1
ATOM 575 C CA . LEU A 1 75 ? 16.243 -3.058 -51.933 1.00 92.06 75 LEU A CA 1
ATOM 576 C C . LEU A 1 75 ? 14.725 -3.237 -52.035 1.00 92.06 75 LEU A C 1
ATOM 578 O O . LEU A 1 75 ? 14.108 -2.687 -52.938 1.00 92.06 75 LEU A O 1
ATOM 582 N N . GLN A 1 76 ? 14.074 -3.940 -51.105 1.00 91.56 76 GLN A N 1
ATOM 583 C CA . GLN A 1 76 ? 12.613 -4.045 -51.080 1.00 91.56 76 GLN A CA 1
ATOM 584 C C . GLN A 1 76 ? 11.940 -2.670 -51.040 1.00 91.56 76 GLN A C 1
ATOM 586 O O . GLN A 1 76 ? 11.004 -2.428 -51.811 1.00 91.56 76 GLN A O 1
ATOM 591 N N . TYR A 1 77 ? 12.440 -1.772 -50.196 1.00 93.19 77 TYR A N 1
ATOM 592 C CA . TYR A 1 77 ? 11.919 -0.420 -50.085 1.00 93.19 77 TYR A CA 1
ATOM 593 C C . TYR A 1 77 ? 12.063 0.358 -51.395 1.00 93.19 77 TYR A C 1
ATOM 595 O O . TYR A 1 77 ? 11.086 0.946 -51.850 1.00 93.19 77 TYR A O 1
ATOM 603 N N . MET A 1 78 ? 13.209 0.275 -52.077 1.00 92.69 78 MET A N 1
ATOM 604 C CA . MET A 1 78 ? 13.424 0.969 -53.359 1.00 92.69 78 MET A CA 1
ATOM 605 C C . MET A 1 78 ? 12.392 0.605 -54.437 1.00 92.69 78 MET A C 1
ATOM 607 O O . MET A 1 78 ? 12.035 1.442 -55.263 1.00 92.69 78 MET A O 1
ATOM 611 N N . TYR A 1 79 ? 11.896 -0.636 -54.448 1.00 90.50 79 TYR A N 1
ATOM 612 C CA . TYR A 1 79 ? 10.898 -1.071 -55.434 1.00 90.50 79 TYR A CA 1
ATOM 613 C C . TYR A 1 79 ? 9.454 -0.884 -54.976 1.00 90.50 79 TYR A C 1
ATOM 615 O O . TYR A 1 79 ? 8.574 -0.763 -55.828 1.00 90.50 79 TYR A O 1
ATOM 623 N N . THR A 1 80 ? 9.192 -0.939 -53.670 1.00 88.19 80 THR A N 1
ATOM 624 C CA . THR A 1 80 ? 7.824 -1.083 -53.142 1.00 88.19 80 THR A CA 1
ATOM 625 C C . THR A 1 80 ? 7.382 0.060 -52.227 1.00 88.19 80 THR A C 1
ATOM 627 O O . THR A 1 80 ? 6.193 0.181 -51.949 1.00 88.19 80 THR A O 1
ATOM 630 N N . GLY A 1 81 ? 8.309 0.905 -51.769 1.00 87.50 81 GLY A N 1
ATOM 631 C CA . GLY A 1 81 ? 8.065 1.956 -50.775 1.00 87.50 81 GLY A CA 1
ATOM 632 C C . GLY A 1 81 ? 7.832 1.435 -49.352 1.00 87.50 81 GLY A C 1
ATOM 633 O O . GLY A 1 81 ? 7.415 2.193 -48.483 1.00 87.50 81 GLY A O 1
ATOM 634 N N . THR A 1 82 ? 8.053 0.142 -49.104 1.00 89.81 82 THR A N 1
ATOM 635 C CA . THR A 1 82 ? 7.909 -0.513 -47.796 1.00 89.81 82 THR A CA 1
ATOM 636 C C . THR A 1 82 ? 8.889 -1.689 -47.686 1.00 89.81 82 THR A C 1
ATOM 638 O O . THR A 1 82 ? 9.490 -2.093 -48.680 1.00 89.81 82 THR A O 1
ATOM 641 N N . TYR A 1 83 ? 9.071 -2.266 -46.501 1.00 91.50 83 TYR A N 1
ATOM 642 C CA . TYR A 1 83 ? 9.856 -3.489 -46.319 1.00 91.50 83 TYR A CA 1
ATOM 643 C C . TYR A 1 83 ? 9.192 -4.440 -45.324 1.00 91.50 83 TYR A C 1
ATOM 645 O O . TYR A 1 83 ? 8.455 -4.017 -44.435 1.00 91.50 83 TY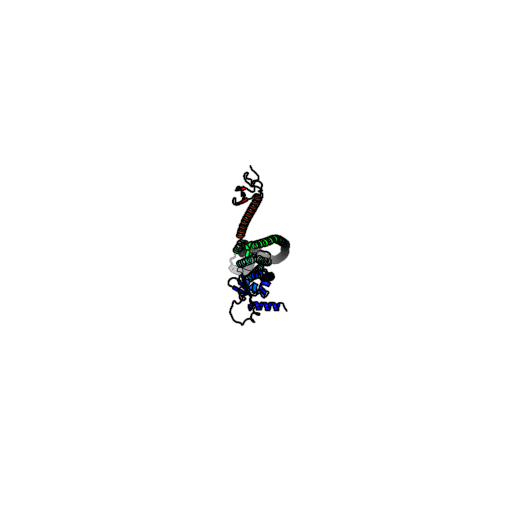R A O 1
ATOM 653 N N . SER A 1 84 ? 9.448 -5.738 -45.495 1.00 85.12 84 SER A N 1
ATOM 654 C CA . SER A 1 84 ? 8.989 -6.777 -44.574 1.00 85.12 84 SER A CA 1
ATOM 655 C C . SER A 1 84 ? 10.105 -7.178 -43.617 1.00 85.12 84 SER A C 1
ATOM 657 O O . SER A 1 84 ? 11.284 -7.207 -43.976 1.00 85.12 84 SER A O 1
ATOM 659 N N . LEU A 1 85 ? 9.716 -7.517 -42.392 1.00 82.31 85 LEU A N 1
ATOM 660 C CA . LEU A 1 85 ? 10.613 -8.066 -41.380 1.00 82.31 85 LEU A CA 1
ATOM 661 C C . LEU A 1 85 ? 10.710 -9.594 -41.448 1.00 82.31 85 LEU A C 1
ATOM 663 O O . LEU A 1 85 ? 11.583 -10.175 -40.809 1.00 82.31 85 LEU A O 1
ATOM 667 N N . ASP A 1 86 ? 9.848 -10.229 -42.243 1.00 71.50 86 ASP A N 1
ATOM 668 C CA . ASP A 1 86 ? 9.778 -11.677 -42.371 1.00 71.50 86 ASP A CA 1
ATOM 669 C C . ASP A 1 86 ? 11.000 -12.230 -43.127 1.00 71.50 86 ASP A C 1
ATOM 671 O O . ASP A 1 86 ? 11.279 -11.847 -44.269 1.00 71.50 86 ASP A O 1
ATOM 675 N N . ALA A 1 87 ? 11.725 -13.161 -42.501 1.00 53.31 87 ALA A N 1
ATOM 676 C CA . ALA A 1 87 ? 12.895 -13.815 -43.089 1.00 53.31 87 ALA A CA 1
ATOM 677 C C . ALA A 1 87 ? 12.542 -14.619 -44.358 1.00 53.31 87 ALA A C 1
ATOM 679 O O . ALA A 1 87 ? 13.401 -14.839 -45.216 1.00 53.31 87 ALA A O 1
ATOM 680 N N . ALA A 1 88 ? 11.272 -15.010 -44.522 1.00 47.25 88 ALA A N 1
ATOM 681 C CA . ALA A 1 88 ? 10.776 -15.689 -45.718 1.00 47.25 88 ALA A CA 1
ATOM 682 C C . ALA A 1 88 ? 10.693 -14.779 -46.963 1.00 47.25 88 ALA A C 1
ATOM 684 O O . ALA A 1 88 ? 10.572 -15.284 -48.078 1.00 47.25 88 ALA A O 1
ATOM 685 N N . ALA A 1 89 ? 10.796 -13.452 -46.808 1.00 50.16 89 ALA A N 1
ATOM 686 C CA . ALA A 1 89 ? 10.793 -12.488 -47.916 1.00 50.16 89 ALA A CA 1
ATOM 687 C C . ALA A 1 89 ? 12.186 -12.260 -48.545 1.00 50.16 89 ALA A C 1
ATOM 689 O O . ALA A 1 89 ? 12.384 -11.314 -49.319 1.00 50.16 89 ALA A O 1
ATOM 690 N N . THR A 1 90 ? 13.160 -13.109 -48.208 1.00 44.19 90 THR A N 1
ATOM 691 C CA . THR A 1 90 ? 14.480 -13.128 -48.845 1.00 44.19 90 THR A CA 1
ATOM 692 C C . THR A 1 90 ? 14.316 -13.534 -50.308 1.00 44.19 90 THR A C 1
ATOM 694 O O . THR A 1 90 ? 13.597 -14.488 -50.610 1.00 44.19 90 THR A O 1
ATOM 697 N N . MET A 1 91 ? 14.930 -12.782 -51.230 1.00 48.03 91 MET A N 1
ATOM 698 C CA . MET A 1 91 ? 14.891 -13.088 -52.661 1.00 48.03 91 MET A CA 1
ATOM 699 C C . MET A 1 91 ? 15.182 -14.572 -52.891 1.00 48.03 91 MET A C 1
ATOM 701 O O . MET A 1 91 ? 16.167 -15.099 -52.380 1.00 48.03 91 MET A O 1
ATOM 705 N N . SER A 1 92 ? 14.319 -15.240 -53.662 1.00 39.75 92 SER A N 1
ATOM 706 C CA . SER A 1 92 ? 14.572 -16.600 -54.128 1.00 39.75 92 SER A CA 1
ATOM 707 C C . SER A 1 92 ? 15.856 -16.575 -54.956 1.00 39.75 92 SER A C 1
ATOM 709 O O . SER A 1 92 ? 15.873 -16.157 -56.117 1.00 39.75 92 SER A O 1
ATOM 711 N N . THR A 1 93 ? 16.963 -16.949 -54.323 1.00 37.12 93 THR A N 1
ATOM 712 C CA . THR A 1 93 ? 18.233 -17.186 -54.987 1.00 37.12 93 THR A CA 1
ATOM 713 C C . THR A 1 93 ? 18.051 -18.447 -55.827 1.00 37.12 93 THR A C 1
ATOM 715 O O . THR A 1 93 ? 17.849 -19.543 -55.321 1.00 37.12 93 THR A O 1
ATOM 718 N N . ALA A 1 94 ? 17.986 -18.229 -57.141 1.00 39.88 94 ALA A N 1
ATOM 719 C CA . ALA A 1 94 ? 17.982 -19.192 -58.238 1.00 39.88 94 ALA A CA 1
ATOM 720 C C . ALA A 1 94 ? 17.555 -20.654 -57.934 1.00 39.88 94 ALA A C 1
ATOM 722 O O . ALA A 1 94 ? 18.342 -21.464 -57.448 1.00 39.88 94 ALA A O 1
ATOM 723 N N . ARG A 1 95 ? 16.378 -20.999 -58.494 1.00 43.00 95 ARG A N 1
ATOM 724 C CA . ARG A 1 95 ? 15.794 -22.327 -58.817 1.00 43.00 95 ARG A CA 1
ATOM 725 C C . ARG A 1 95 ? 14.716 -22.843 -57.856 1.00 43.00 95 ARG A C 1
ATOM 727 O O . ARG A 1 95 ? 14.997 -23.708 -57.037 1.00 43.00 95 ARG A O 1
ATOM 734 N N . GLN A 1 96 ? 13.457 -22.467 -58.116 1.00 34.59 96 GLN A N 1
ATOM 735 C CA . GLN A 1 96 ? 12.318 -23.404 -58.156 1.00 34.59 96 GLN A CA 1
ATOM 736 C C . GLN A 1 96 ? 11.057 -22.778 -58.793 1.00 34.59 96 GLN A C 1
ATOM 738 O O . GLN A 1 96 ? 10.527 -21.784 -58.317 1.00 34.59 96 GLN A O 1
ATOM 743 N N . SER A 1 97 ? 10.639 -23.403 -59.901 1.00 37.41 97 SER A N 1
ATOM 744 C CA . SER A 1 97 ? 9.308 -23.482 -60.535 1.00 37.41 97 SER A CA 1
ATOM 745 C C . SER A 1 97 ? 8.335 -22.290 -60.510 1.00 37.41 97 SER A C 1
ATOM 747 O O . SER A 1 97 ? 7.773 -21.905 -59.488 1.00 37.41 97 SER A O 1
ATOM 749 N N . GLU A 1 98 ? 8.008 -21.859 -61.728 1.00 39.72 98 GLU A N 1
ATOM 750 C CA . GLU A 1 98 ? 6.877 -21.032 -62.151 1.00 39.72 98 GLU A CA 1
ATOM 751 C C . GLU A 1 98 ? 5.520 -21.583 -61.668 1.00 39.72 98 GLU A C 1
ATOM 753 O O . GLU A 1 98 ? 4.855 -22.308 -62.399 1.00 39.72 98 GLU A O 1
ATOM 758 N N . GLN A 1 99 ? 5.086 -21.259 -60.445 1.00 35.16 99 GLN A N 1
ATOM 759 C CA . GLN A 1 99 ? 3.675 -21.363 -60.022 1.00 35.16 99 GLN A CA 1
ATOM 760 C C . GLN A 1 99 ? 3.439 -20.740 -58.632 1.00 35.16 99 GLN A C 1
ATOM 762 O O . GLN A 1 99 ? 2.965 -21.399 -57.720 1.00 35.16 99 GLN A O 1
ATOM 767 N N . SER A 1 100 ? 3.769 -19.459 -58.422 1.00 40.19 100 SER A N 1
ATOM 768 C CA . SER A 1 100 ? 3.396 -18.786 -57.157 1.00 40.19 100 SER A CA 1
ATOM 769 C C . SER A 1 100 ? 3.359 -17.252 -57.227 1.00 40.19 100 SER A C 1
ATOM 771 O O . SER A 1 100 ? 3.556 -16.577 -56.225 1.00 40.19 100 SER A O 1
ATOM 773 N N . ALA A 1 101 ? 3.096 -16.645 -58.387 1.00 37.19 101 ALA A N 1
ATOM 774 C CA . ALA A 1 101 ? 3.032 -15.178 -58.474 1.00 37.19 101 ALA A CA 1
ATOM 775 C C . ALA A 1 101 ? 1.701 -14.585 -57.953 1.00 37.19 101 ALA A C 1
ATOM 777 O O . ALA A 1 101 ? 1.638 -13.401 -57.637 1.00 37.19 101 ALA A O 1
ATOM 778 N N . ALA A 1 102 ? 0.636 -15.392 -57.850 1.00 35.09 102 ALA A N 1
ATOM 779 C CA . ALA A 1 102 ? -0.711 -14.916 -57.510 1.00 35.09 102 ALA A CA 1
ATOM 780 C C . ALA A 1 102 ? -1.118 -15.129 -56.038 1.00 35.09 102 ALA A C 1
ATOM 782 O O . ALA A 1 102 ? -2.074 -14.508 -55.581 1.00 35.09 102 ALA A O 1
ATOM 783 N N . GLN A 1 103 ? -0.407 -15.974 -55.283 1.00 36.22 103 GLN A N 1
ATOM 784 C CA . GLN A 1 103 ? -0.684 -16.207 -53.856 1.00 36.22 103 GLN A CA 1
ATOM 785 C C . GLN A 1 103 ? 0.100 -15.271 -52.924 1.00 36.22 103 GLN A C 1
ATOM 787 O O . GLN A 1 103 ? -0.299 -15.087 -51.781 1.00 36.22 103 GLN A O 1
ATOM 792 N N . SER A 1 104 ? 1.137 -14.593 -53.421 1.00 40.97 104 SER A N 1
ATOM 793 C CA . SER A 1 104 ? 2.047 -13.776 -52.604 1.00 40.97 104 SER A CA 1
ATOM 794 C C . SER A 1 104 ? 1.533 -12.373 -52.259 1.00 40.97 104 SER A C 1
ATOM 796 O O . SER A 1 104 ? 2.115 -11.718 -51.404 1.00 40.97 104 SER A O 1
ATOM 798 N N . LEU A 1 105 ? 0.452 -11.896 -52.889 1.00 40.47 105 LEU A N 1
ATOM 799 C CA . LEU A 1 105 ? -0.134 -10.578 -52.589 1.00 40.47 105 LEU A CA 1
ATOM 800 C C . LEU A 1 105 ? -1.138 -10.605 -51.426 1.00 40.47 105 LEU A C 1
ATOM 802 O O . LEU A 1 105 ? -1.344 -9.579 -50.792 1.00 40.47 105 LEU A O 1
ATOM 806 N N . ALA A 1 106 ? -1.740 -11.759 -51.118 1.00 33.84 106 ALA A N 1
ATOM 807 C CA . ALA A 1 106 ? -2.756 -11.876 -50.065 1.00 33.84 106 ALA A CA 1
ATOM 808 C C . ALA A 1 106 ? -2.190 -12.325 -48.703 1.00 33.84 106 ALA A C 1
ATOM 810 O O . ALA A 1 106 ? -2.882 -12.240 -47.691 1.00 33.84 106 ALA A O 1
ATOM 811 N N . THR A 1 107 ? -0.941 -12.801 -48.659 1.00 34.16 107 THR A N 1
ATOM 812 C CA . THR A 1 107 ? -0.292 -13.294 -47.428 1.00 34.16 107 THR A CA 1
ATOM 813 C C . THR A 1 107 ? 0.595 -12.240 -46.751 1.00 34.16 107 THR A C 1
ATOM 815 O O . THR A 1 107 ? 1.038 -12.454 -45.632 1.00 34.16 107 THR A O 1
ATOM 818 N N . LEU A 1 108 ? 0.808 -11.074 -47.372 1.00 39.31 108 LEU A N 1
ATOM 819 C CA . LEU A 1 108 ? 1.659 -10.001 -46.830 1.00 39.31 108 LEU A CA 1
ATOM 820 C C . LEU A 1 108 ? 1.018 -9.191 -45.687 1.00 39.31 108 LEU A C 1
ATOM 822 O O . LEU A 1 108 ? 1.706 -8.398 -45.056 1.00 39.31 108 LEU A O 1
ATOM 826 N N . GLU A 1 109 ? -0.273 -9.383 -45.397 1.00 36.72 109 GLU A N 1
ATOM 827 C CA . GLU A 1 109 ? -0.994 -8.598 -44.379 1.00 36.72 109 GLU A CA 1
ATOM 828 C C . GLU A 1 109 ? -1.305 -9.370 -43.083 1.00 36.72 109 GLU A C 1
ATOM 830 O O . GLU A 1 109 ? -1.869 -8.798 -42.151 1.00 36.72 109 GLU A O 1
ATOM 835 N N . LYS A 1 110 ? -0.955 -10.662 -42.982 1.00 40.09 110 LYS A N 1
ATOM 836 C CA . LYS A 1 110 ? -1.241 -11.480 -41.787 1.00 40.09 110 LYS A CA 1
ATOM 837 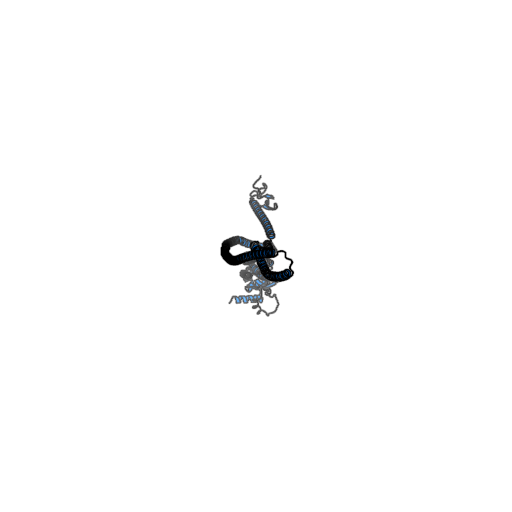C C . LYS A 1 110 ? -0.168 -12.534 -41.510 1.00 40.09 110 LYS A C 1
ATOM 839 O O . LYS A 1 110 ? -0.421 -13.730 -41.631 1.00 40.09 110 LYS A O 1
ATOM 844 N N . SER A 1 111 ? 0.989 -12.102 -41.038 1.00 36.03 111 SER A N 1
ATOM 845 C CA . SER A 1 111 ? 1.919 -12.970 -40.309 1.00 36.03 111 SER A CA 1
ATOM 846 C C . SER A 1 111 ? 2.640 -12.128 -39.264 1.00 36.03 111 SER A C 1
ATOM 848 O O . SER A 1 111 ? 3.087 -11.020 -39.548 1.00 36.03 111 SER A O 1
ATOM 850 N N . GLN A 1 112 ? 2.630 -12.614 -38.022 1.00 42.34 112 GLN A N 1
ATOM 851 C CA . GLN A 1 112 ? 3.172 -11.899 -36.870 1.00 42.34 112 GLN A CA 1
ATOM 852 C C . GLN A 1 112 ? 4.680 -11.638 -37.040 1.00 42.34 112 GLN A C 1
ATOM 854 O O . GLN A 1 112 ? 5.365 -12.489 -37.612 1.00 42.34 112 GLN A O 1
ATOM 859 N N . PRO A 1 113 ? 5.198 -10.494 -36.554 1.00 46.16 113 PRO A N 1
ATOM 860 C CA . PRO A 1 113 ? 6.628 -10.201 -36.570 1.00 46.16 113 PRO A CA 1
ATOM 861 C C . PRO A 1 113 ? 7.398 -11.187 -35.680 1.00 46.16 113 PRO A C 1
ATOM 863 O O . PRO A 1 113 ? 6.800 -11.859 -34.837 1.00 46.16 113 PRO A O 1
ATOM 866 N N . GLY A 1 114 ? 8.720 -11.252 -35.853 1.00 59.97 114 GLY A N 1
ATOM 867 C CA . GLY A 1 114 ? 9.630 -11.899 -34.901 1.00 59.97 114 GLY A CA 1
ATOM 868 C C . GLY A 1 114 ? 9.549 -11.286 -33.493 1.00 59.97 114 GLY A C 1
ATOM 869 O O . GLY A 1 114 ? 8.615 -10.550 -33.170 1.00 59.97 114 GLY A O 1
ATOM 870 N N . SER A 1 115 ? 10.520 -11.575 -32.626 1.00 77.81 115 SER A N 1
ATOM 871 C CA . SER A 1 115 ? 10.523 -10.999 -31.269 1.00 77.81 115 SER A CA 1
ATOM 872 C C . SER A 1 115 ? 10.461 -9.454 -31.303 1.00 77.81 115 SER A C 1
ATOM 874 O O . SER A 1 115 ? 10.853 -8.821 -32.291 1.00 77.81 115 SER A O 1
ATOM 876 N N . LEU A 1 116 ? 9.949 -8.817 -30.236 1.00 84.00 116 LEU A N 1
ATOM 877 C CA . LEU A 1 116 ? 9.880 -7.346 -30.136 1.00 84.00 116 LEU A CA 1
ATOM 878 C C . LEU A 1 116 ? 11.260 -6.719 -30.399 1.00 84.00 116 LEU A C 1
ATOM 880 O O . LEU A 1 116 ? 11.387 -5.792 -31.199 1.00 84.00 116 LEU A O 1
ATOM 884 N N . LYS A 1 117 ? 12.295 -7.302 -29.786 1.00 86.25 117 LYS A N 1
ATOM 885 C CA . LYS A 1 117 ? 13.705 -6.981 -30.001 1.00 86.25 117 LYS A CA 1
ATOM 886 C C . LYS A 1 117 ? 14.089 -7.013 -31.480 1.00 86.25 117 LYS A C 1
ATOM 888 O O . LYS A 1 117 ? 14.608 -6.028 -31.992 1.00 86.25 117 LYS A O 1
ATOM 893 N N . GLU A 1 118 ? 13.823 -8.117 -32.180 1.00 86.31 118 GLU A N 1
ATOM 894 C CA . GLU A 1 118 ? 14.158 -8.268 -33.606 1.00 86.31 118 GLU A CA 1
ATOM 895 C C . GLU A 1 118 ? 13.465 -7.218 -34.476 1.00 86.31 118 GLU A C 1
ATOM 897 O O . GLU A 1 118 ? 14.050 -6.711 -35.433 1.00 86.31 118 GLU A O 1
ATOM 902 N N . THR A 1 119 ? 12.226 -6.873 -34.127 1.00 88.25 119 THR A N 1
ATOM 903 C CA . THR A 1 119 ? 11.443 -5.852 -34.826 1.00 88.25 119 THR A CA 1
ATOM 904 C C . THR A 1 119 ? 12.062 -4.465 -34.655 1.00 88.25 119 THR A C 1
ATOM 906 O O . THR A 1 119 ? 12.285 -3.759 -35.641 1.00 88.25 119 THR A O 1
ATOM 909 N N . LEU A 1 120 ? 12.390 -4.089 -33.417 1.00 89.06 120 LEU A N 1
ATOM 910 C CA . LEU A 1 120 ? 13.015 -2.804 -33.100 1.00 89.06 120 LEU A CA 1
ATOM 911 C C . LEU A 1 120 ? 14.422 -2.695 -33.699 1.00 89.06 120 LEU A C 1
ATOM 913 O O . LEU A 1 120 ? 14.737 -1.684 -34.328 1.00 89.06 120 LEU A O 1
ATOM 917 N N . LEU A 1 121 ? 15.231 -3.752 -33.588 1.00 89.25 121 LEU A N 1
ATOM 918 C CA . LEU A 1 121 ? 16.562 -3.817 -34.195 1.00 89.25 121 LEU A CA 1
ATOM 919 C C . LEU A 1 121 ? 16.495 -3.667 -35.711 1.00 89.25 121 LEU A C 1
ATOM 921 O O . LEU A 1 121 ? 17.265 -2.900 -36.278 1.00 89.25 121 LEU A O 1
ATOM 925 N N . ALA A 1 122 ? 15.560 -4.342 -36.379 1.00 89.44 122 ALA A N 1
ATOM 926 C CA . ALA A 1 122 ? 15.438 -4.227 -37.825 1.00 89.44 122 ALA A CA 1
ATOM 927 C C . ALA A 1 122 ? 15.066 -2.802 -38.261 1.00 89.44 122 ALA A C 1
ATOM 929 O O . ALA A 1 122 ? 15.610 -2.310 -39.246 1.00 89.44 122 ALA A O 1
ATOM 930 N N . HIS A 1 123 ? 14.178 -2.116 -37.536 1.00 90.56 123 HIS A N 1
ATOM 931 C CA . HIS A 1 123 ? 13.850 -0.719 -37.830 1.00 90.56 123 HIS A CA 1
ATOM 932 C C . HIS A 1 123 ? 15.031 0.227 -37.554 1.00 90.56 123 HIS A C 1
ATOM 934 O O . HIS A 1 123 ? 15.307 1.090 -38.387 1.00 90.56 123 HIS A O 1
ATOM 940 N N . ALA A 1 124 ? 15.770 0.030 -36.457 1.00 90.00 124 ALA A N 1
ATOM 941 C CA . ALA A 1 124 ? 16.984 0.794 -36.158 1.00 90.00 124 ALA A CA 1
ATOM 942 C C . ALA A 1 124 ? 18.067 0.599 -37.237 1.00 90.00 124 ALA A C 1
ATOM 944 O O . ALA A 1 124 ? 18.587 1.574 -37.778 1.00 90.00 124 ALA A O 1
ATOM 945 N N . GLN A 1 125 ? 18.318 -0.648 -37.645 1.00 89.88 125 GLN A N 1
ATOM 946 C CA . GLN A 1 125 ? 19.231 -0.983 -38.743 1.00 89.88 125 GLN A CA 1
ATOM 947 C C . GLN A 1 125 ? 18.816 -0.318 -40.058 1.00 89.88 125 GLN A C 1
ATOM 949 O O . GLN A 1 125 ? 19.655 0.221 -40.776 1.00 89.88 125 GLN A O 1
ATOM 954 N N . MET A 1 126 ? 17.519 -0.323 -40.384 1.00 91.06 126 MET A N 1
ATOM 955 C CA . MET A 1 126 ? 17.022 0.315 -41.605 1.00 91.06 126 MET A CA 1
ATOM 956 C C . MET A 1 126 ? 17.195 1.836 -41.594 1.00 91.06 126 MET A C 1
ATOM 958 O O . MET A 1 126 ? 17.472 2.400 -42.648 1.00 91.06 126 MET A O 1
ATOM 962 N N . SER A 1 127 ? 17.082 2.490 -40.435 1.00 89.81 127 SER A N 1
ATOM 963 C CA . SER A 1 127 ? 17.379 3.924 -40.279 1.00 89.81 127 SER A CA 1
ATOM 964 C C . SER A 1 127 ? 18.877 4.219 -40.451 1.00 89.81 127 SER A C 1
ATOM 966 O O . SER A 1 127 ? 19.258 5.130 -41.193 1.00 89.81 127 SER A O 1
ATOM 968 N N . ASN A 1 128 ? 19.741 3.379 -39.872 1.00 87.62 128 ASN A N 1
ATOM 969 C CA . ASN A 1 128 ? 21.192 3.480 -40.048 1.00 87.62 128 ASN A CA 1
ATOM 970 C C . ASN A 1 128 ? 21.587 3.323 -41.530 1.00 87.62 128 ASN A C 1
ATOM 972 O O . ASN A 1 128 ? 22.310 4.154 -42.077 1.00 87.62 128 ASN A O 1
ATOM 976 N N . ILE A 1 129 ? 21.043 2.314 -42.217 1.00 89.44 129 ILE A N 1
ATOM 977 C CA . ILE A 1 129 ? 21.260 2.087 -43.655 1.00 89.44 129 ILE A CA 1
ATOM 978 C C . ILE A 1 129 ? 20.731 3.250 -44.490 1.00 89.44 129 ILE A C 1
ATOM 980 O O . ILE A 1 129 ? 21.420 3.720 -45.392 1.00 89.44 129 ILE A O 1
ATOM 984 N N . ALA A 1 130 ? 19.534 3.749 -44.186 1.00 90.31 130 ALA A N 1
ATOM 985 C CA . ALA A 1 130 ? 18.963 4.891 -44.887 1.00 90.31 130 ALA A CA 1
ATOM 986 C C . ALA A 1 130 ? 19.872 6.120 -44.817 1.00 90.31 130 ALA A C 1
ATOM 988 O O . ALA A 1 130 ? 20.040 6.822 -45.810 1.00 90.31 130 ALA A O 1
ATOM 989 N N . THR A 1 131 ? 20.509 6.338 -43.667 1.00 87.69 131 THR A N 1
ATOM 990 C CA . THR A 1 131 ? 21.492 7.407 -43.490 1.00 87.69 131 THR A CA 1
ATOM 991 C C . THR A 1 131 ? 22.734 7.157 -44.345 1.00 87.69 131 THR A C 1
ATOM 993 O O . THR A 1 131 ? 23.147 8.038 -45.098 1.00 87.69 131 THR A O 1
ATOM 996 N N . THR A 1 132 ? 23.299 5.947 -44.286 1.00 88.69 132 THR A N 1
ATOM 997 C CA . THR A 1 132 ? 24.511 5.568 -45.035 1.00 88.69 132 THR A CA 1
ATOM 998 C C . THR A 1 132 ? 24.341 5.693 -46.549 1.00 88.69 132 THR A C 1
ATOM 1000 O O . THR A 1 132 ? 25.260 6.146 -47.227 1.00 88.69 132 THR A O 1
ATOM 1003 N N . TYR A 1 133 ? 23.177 5.323 -47.090 1.00 91.00 133 TYR A N 1
ATOM 1004 C CA . TYR A 1 133 ? 22.894 5.372 -48.531 1.00 91.00 133 TYR A CA 1
ATOM 1005 C C . TYR A 1 133 ? 22.148 6.634 -48.982 1.00 91.00 133 TYR A C 1
ATOM 1007 O O . TYR A 1 133 ? 21.722 6.702 -50.139 1.00 91.00 133 TYR A O 1
ATOM 1015 N N . GLU A 1 134 ? 22.009 7.629 -48.102 1.00 91.94 134 GLU A N 1
ATOM 1016 C CA . GLU A 1 134 ? 21.347 8.914 -48.367 1.00 91.94 134 GLU A CA 1
ATOM 1017 C C . GLU A 1 134 ? 19.897 8.763 -48.878 1.00 91.94 134 GLU A C 1
ATOM 1019 O O . GLU A 1 134 ? 19.510 9.324 -49.903 1.00 91.94 134 GLU A O 1
ATOM 1024 N N . MET A 1 135 ? 19.083 7.994 -48.149 1.00 92.12 135 MET A N 1
ATOM 1025 C CA . MET A 1 135 ? 17.675 7.695 -48.444 1.00 92.12 135 MET A CA 1
ATOM 1026 C C . MET A 1 135 ? 16.727 8.260 -47.362 1.00 92.12 135 MET A C 1
ATOM 1028 O O . MET A 1 135 ? 16.238 7.508 -46.513 1.00 92.12 135 MET A O 1
ATOM 1032 N N . PRO A 1 136 ? 16.427 9.571 -47.358 1.00 89.75 136 PRO A N 1
ATOM 1033 C CA . PRO A 1 136 ? 15.688 10.216 -46.266 1.00 89.75 136 PRO A CA 1
ATOM 1034 C C . PRO A 1 136 ? 14.245 9.706 -46.090 1.00 89.75 136 PRO A C 1
ATOM 1036 O O . PRO A 1 136 ? 13.732 9.664 -44.969 1.00 89.75 136 PRO A O 1
ATOM 1039 N N . GLU A 1 137 ? 13.576 9.279 -47.164 1.00 90.50 137 GLU A N 1
ATOM 1040 C CA . GLU A 1 137 ? 12.222 8.718 -47.085 1.00 90.50 137 GLU A CA 1
ATOM 1041 C C . GLU A 1 137 ? 12.205 7.351 -46.385 1.00 90.50 137 GLU A C 1
ATOM 1043 O O . GLU A 1 137 ? 11.257 7.034 -45.659 1.00 90.50 137 GLU A O 1
ATOM 1048 N N . LEU A 1 138 ? 13.261 6.550 -46.569 1.00 91.56 138 LEU A N 1
ATOM 1049 C CA . LEU A 1 138 ? 13.425 5.267 -45.885 1.00 91.56 138 LEU A CA 1
ATOM 1050 C C . LEU A 1 138 ? 13.706 5.474 -44.396 1.00 91.56 138 LEU A C 1
ATOM 1052 O O . LEU A 1 138 ? 13.150 4.742 -43.579 1.00 91.56 138 LEU A O 1
ATOM 1056 N N . ASP A 1 139 ? 14.526 6.472 -44.056 1.00 89.56 139 ASP A N 1
ATOM 1057 C CA . ASP A 1 139 ? 14.817 6.830 -42.665 1.00 89.56 139 ASP A CA 1
ATOM 1058 C C . ASP A 1 139 ? 13.531 7.241 -41.940 1.00 89.56 139 ASP A C 1
ATOM 1060 O O . ASP A 1 139 ? 13.152 6.631 -40.942 1.00 89.56 139 ASP A O 1
ATOM 1064 N N . THR A 1 140 ? 12.776 8.175 -42.529 1.00 89.81 140 THR A N 1
ATOM 1065 C CA . THR A 1 140 ? 11.480 8.624 -41.994 1.00 89.81 140 THR A CA 1
ATOM 1066 C C . THR A 1 140 ? 10.527 7.443 -41.785 1.00 89.81 140 THR A C 1
ATOM 1068 O O . THR A 1 140 ? 9.949 7.282 -40.711 1.00 89.81 140 THR A O 1
ATOM 1071 N N . PHE A 1 141 ? 10.407 6.557 -42.779 1.00 90.31 141 PHE A N 1
ATOM 1072 C CA . PHE A 1 141 ? 9.555 5.372 -42.675 1.00 90.31 141 PHE A CA 1
ATOM 1073 C C . PHE A 1 141 ? 10.014 4.411 -41.568 1.00 90.31 141 PHE A C 1
ATOM 1075 O O . PHE A 1 141 ? 9.187 3.860 -40.840 1.00 90.31 141 PHE A O 1
ATOM 1082 N N . ALA A 1 142 ? 11.323 4.188 -41.422 1.00 90.88 142 ALA A N 1
ATOM 1083 C CA . ALA A 1 142 ? 11.867 3.334 -40.373 1.00 90.88 142 ALA A CA 1
ATOM 1084 C C . ALA A 1 142 ? 11.608 3.913 -38.973 1.00 90.88 142 ALA A C 1
ATOM 1086 O O . ALA A 1 142 ? 11.218 3.165 -38.077 1.00 90.88 142 ALA A O 1
ATOM 1087 N N . GLN A 1 143 ? 11.742 5.230 -38.803 1.00 88.00 143 GLN A N 1
ATOM 1088 C CA . GLN A 1 143 ? 11.459 5.934 -37.549 1.00 88.00 143 GLN A CA 1
ATOM 1089 C C . GLN A 1 143 ? 9.973 5.887 -37.174 1.00 88.00 143 GLN A C 1
ATOM 1091 O O . GLN A 1 143 ? 9.642 5.553 -36.036 1.00 88.00 143 GLN A O 1
ATOM 1096 N N . GLU A 1 144 ? 9.066 6.131 -38.125 1.00 88.25 144 GLU A N 1
ATOM 1097 C CA . GLU A 1 144 ? 7.617 6.021 -37.897 1.00 88.25 144 GLU A CA 1
ATOM 1098 C C . GLU A 1 144 ? 7.218 4.611 -37.445 1.00 88.25 144 GLU A C 1
ATOM 1100 O O . GLU A 1 144 ? 6.416 4.439 -36.523 1.00 88.25 144 GLU A O 1
ATOM 1105 N N . ARG A 1 145 ? 7.794 3.580 -38.078 1.00 88.44 145 ARG A N 1
ATOM 1106 C CA . ARG A 1 145 ? 7.531 2.183 -37.714 1.00 88.44 145 ARG A CA 1
ATOM 1107 C C . ARG A 1 145 ? 8.137 1.810 -36.368 1.00 88.44 145 ARG A C 1
ATOM 1109 O O . ARG A 1 145 ? 7.469 1.129 -35.597 1.00 88.44 145 ARG A O 1
ATOM 1116 N N . PHE A 1 146 ? 9.335 2.299 -36.061 1.00 88.56 146 PHE A N 1
ATOM 1117 C CA . PHE A 1 146 ? 9.958 2.128 -34.751 1.00 88.56 146 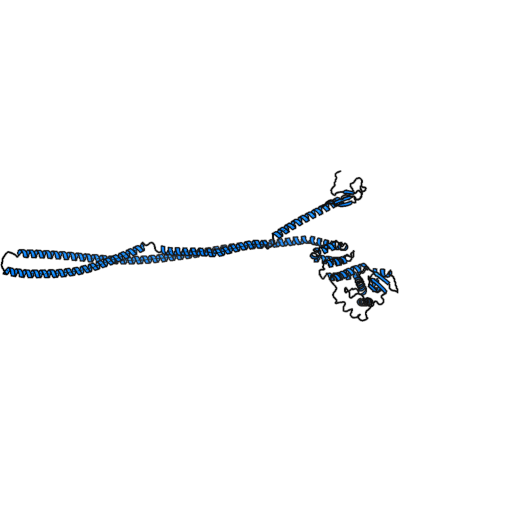PHE A CA 1
ATOM 1118 C C . PHE A 1 146 ? 9.081 2.719 -33.642 1.00 88.56 146 PHE A C 1
ATOM 1120 O O . PHE A 1 146 ? 8.708 2.000 -32.718 1.00 88.56 146 PHE A O 1
ATOM 1127 N N . GLY A 1 147 ? 8.658 3.980 -33.790 1.00 84.19 147 GLY A N 1
ATOM 1128 C CA . GLY A 1 147 ? 7.782 4.666 -32.835 1.00 84.19 147 GLY A CA 1
ATOM 1129 C C . GLY A 1 147 ? 6.422 3.980 -32.652 1.00 84.19 147 GLY A C 1
ATOM 1130 O O . GLY A 1 147 ? 5.897 3.898 -31.540 1.00 84.19 147 GLY A O 1
ATOM 1131 N N . ALA A 1 148 ? 5.852 3.432 -33.731 1.00 84.50 148 ALA A N 1
ATOM 1132 C CA . ALA A 1 148 ? 4.597 2.682 -33.671 1.00 84.50 148 ALA A CA 1
ATOM 1133 C C . ALA A 1 148 ? 4.718 1.373 -32.870 1.00 84.50 148 ALA A C 1
ATOM 1135 O O . ALA A 1 148 ? 3.748 0.961 -32.234 1.00 84.50 148 ALA A O 1
ATOM 1136 N N . VAL A 1 149 ? 5.890 0.728 -32.893 1.00 81.44 149 VAL A N 1
ATOM 1137 C CA . VAL A 1 149 ? 6.166 -0.489 -32.114 1.00 81.44 149 VAL A CA 1
ATOM 1138 C C . VAL A 1 149 ? 6.446 -0.139 -30.652 1.00 81.44 149 VAL A C 1
ATOM 1140 O O . VAL A 1 149 ? 5.893 -0.788 -29.769 1.00 81.44 149 VAL A O 1
ATOM 1143 N N . THR A 1 150 ? 7.217 0.919 -30.376 1.00 70.75 150 THR A N 1
ATOM 1144 C CA . THR A 1 150 ? 7.512 1.363 -28.999 1.00 70.75 150 THR A CA 1
ATOM 1145 C C . THR A 1 150 ? 6.307 1.969 -28.278 1.00 70.75 150 THR A C 1
ATOM 1147 O O . THR A 1 150 ? 6.275 1.974 -27.055 1.00 70.75 150 THR A O 1
ATOM 1150 N N . GLY A 1 151 ? 5.288 2.448 -29.003 1.00 63.19 151 GLY A N 1
ATOM 1151 C CA . GLY A 1 151 ? 4.025 2.916 -28.412 1.00 63.19 151 GLY A CA 1
ATOM 1152 C C . GLY A 1 151 ? 3.190 1.812 -27.742 1.00 63.19 151 GLY A C 1
ATOM 1153 O O . GLY A 1 151 ? 2.224 2.111 -27.037 1.00 63.19 151 GLY A O 1
ATOM 1154 N N . ILE A 1 152 ? 3.552 0.541 -27.952 1.00 61.84 152 ILE A N 1
ATOM 1155 C CA . ILE A 1 152 ? 3.008 -0.625 -27.255 1.00 61.84 152 ILE A CA 1
ATOM 1156 C C . ILE A 1 152 ? 4.032 -1.006 -26.181 1.00 61.84 152 ILE A C 1
ATOM 1158 O O . ILE A 1 152 ? 4.982 -1.734 -26.445 1.00 61.84 152 ILE A O 1
ATOM 1162 N N . TRP A 1 153 ? 3.870 -0.464 -24.976 1.00 54.09 153 TRP A N 1
ATOM 1163 C CA . TRP A 1 153 ? 4.840 -0.609 -23.889 1.00 54.09 153 TRP A CA 1
ATOM 1164 C C . TRP A 1 153 ? 4.955 -2.062 -23.409 1.00 54.09 153 TRP A C 1
ATOM 1166 O O . TRP A 1 153 ? 4.148 -2.547 -22.614 1.00 54.09 153 TRP A O 1
ATOM 1176 N N . THR A 1 154 ? 5.971 -2.760 -23.903 1.00 63.84 154 THR A N 1
ATOM 1177 C CA . THR A 1 154 ? 6.404 -4.082 -23.436 1.00 63.84 154 THR A CA 1
ATOM 1178 C C . THR A 1 154 ? 7.866 -3.999 -23.015 1.00 63.84 154 THR A C 1
ATOM 1180 O O . THR A 1 154 ? 8.677 -3.429 -23.744 1.00 63.84 154 THR A O 1
ATOM 1183 N N . SER A 1 155 ? 8.200 -4.545 -21.844 1.00 67.56 155 SER A N 1
ATOM 1184 C CA . SER A 1 155 ? 9.556 -4.519 -21.289 1.00 67.56 155 SER A CA 1
ATOM 1185 C C . SER A 1 155 ? 10.498 -5.422 -22.090 1.00 67.56 155 SER A C 1
ATOM 1187 O O . SER A 1 155 ? 10.190 -6.590 -22.320 1.00 67.56 155 SER A O 1
ATOM 1189 N N . LEU A 1 156 ? 11.638 -4.869 -22.502 1.00 83.00 156 LEU A N 1
ATOM 1190 C CA . LEU A 1 156 ? 12.789 -5.628 -22.993 1.00 83.00 156 LEU A CA 1
ATOM 1191 C C . LEU A 1 156 ? 13.654 -6.045 -21.804 1.00 83.00 156 LEU A C 1
ATOM 1193 O O . LEU A 1 156 ? 13.837 -5.245 -20.885 1.00 83.00 156 LEU A O 1
ATOM 1197 N N . ASP A 1 157 ? 14.247 -7.233 -21.846 1.00 86.62 157 ASP A N 1
ATOM 1198 C CA . ASP A 1 157 ? 15.225 -7.621 -20.828 1.00 86.62 157 ASP A CA 1
ATOM 1199 C C . ASP A 1 157 ? 16.495 -6.743 -20.937 1.00 86.62 157 ASP A C 1
ATOM 1201 O O . ASP A 1 157 ? 16.779 -6.190 -22.008 1.00 86.62 157 ASP A O 1
ATOM 1205 N N . PRO A 1 158 ? 17.297 -6.593 -19.863 1.00 86.50 158 PRO A N 1
ATOM 1206 C CA . PRO A 1 158 ? 18.459 -5.701 -19.866 1.00 86.50 158 PRO A CA 1
ATOM 1207 C C . PRO A 1 158 ? 19.461 -5.963 -21.002 1.00 86.50 158 PRO A C 1
ATOM 1209 O O . PRO A 1 158 ? 19.973 -5.014 -21.595 1.00 86.50 158 PRO A O 1
ATOM 1212 N N . GLU A 1 159 ? 19.705 -7.229 -21.353 1.00 87.50 159 GLU A N 1
ATOM 1213 C CA . GLU A 1 159 ? 20.576 -7.610 -22.476 1.00 87.50 159 GLU A CA 1
ATOM 1214 C C . GLU A 1 159 ? 20.009 -7.149 -23.828 1.00 87.50 159 GLU A C 1
ATOM 1216 O O . GLU A 1 159 ? 20.729 -6.590 -24.657 1.00 87.50 159 GLU A O 1
ATOM 1221 N N . GLU A 1 160 ? 18.702 -7.314 -24.038 1.00 89.75 160 GLU A N 1
ATOM 1222 C CA . GLU A 1 160 ? 18.028 -6.893 -25.269 1.00 89.75 160 GLU A CA 1
ATOM 1223 C C . GLU A 1 160 ? 18.015 -5.368 -25.414 1.00 89.75 160 GLU A C 1
ATOM 1225 O O . GLU A 1 160 ? 18.199 -4.844 -26.514 1.00 89.75 160 GLU A O 1
ATOM 1230 N N . MET A 1 161 ? 17.850 -4.656 -24.295 1.00 90.12 161 MET A N 1
ATOM 1231 C CA . MET A 1 161 ? 17.926 -3.200 -24.242 1.00 90.12 161 MET A CA 1
ATOM 1232 C C . MET A 1 161 ? 19.334 -2.691 -24.575 1.00 90.12 161 MET A C 1
ATOM 1234 O O . MET A 1 161 ? 19.464 -1.699 -25.292 1.00 90.12 161 MET A O 1
ATOM 1238 N N . ILE A 1 162 ? 20.390 -3.360 -24.094 1.00 89.94 162 ILE A N 1
ATOM 1239 C CA . ILE A 1 162 ? 21.772 -3.011 -24.455 1.00 89.94 162 ILE A CA 1
ATOM 1240 C C . ILE A 1 162 ? 21.974 -3.172 -25.956 1.00 89.94 162 ILE A C 1
ATOM 1242 O O . ILE A 1 162 ? 22.452 -2.240 -26.591 1.00 89.94 162 ILE A O 1
ATOM 1246 N N . GLU A 1 163 ? 21.594 -4.314 -26.532 1.00 89.69 163 GLU A N 1
ATOM 1247 C CA . GLU A 1 163 ? 21.757 -4.553 -27.969 1.00 89.69 163 GLU A CA 1
ATOM 1248 C C . GLU A 1 163 ? 21.014 -3.512 -28.813 1.00 89.69 163 GLU A C 1
ATOM 1250 O O . GLU A 1 163 ? 21.576 -2.963 -29.764 1.00 89.69 163 GLU A O 1
ATOM 1255 N N . LEU A 1 164 ? 19.775 -3.185 -28.435 1.00 89.88 164 LEU A N 1
ATOM 1256 C CA . LEU A 1 164 ? 18.990 -2.157 -29.109 1.00 89.88 164 LEU A CA 1
ATOM 1257 C C . LEU A 1 164 ? 19.635 -0.771 -28.991 1.00 89.88 164 LEU A C 1
ATOM 1259 O O . LEU A 1 164 ? 19.763 -0.060 -29.990 1.00 89.88 164 LEU A O 1
ATOM 1263 N N . ALA A 1 165 ? 20.065 -0.388 -27.787 1.00 89.31 165 ALA A N 1
ATOM 1264 C CA . ALA A 1 165 ? 20.763 0.871 -27.566 1.00 89.31 165 ALA A CA 1
ATOM 1265 C C . ALA A 1 165 ? 22.075 0.914 -28.360 1.00 89.31 165 ALA A C 1
ATOM 1267 O O . ALA A 1 165 ? 22.402 1.937 -28.954 1.00 89.31 165 ALA A O 1
ATOM 1268 N N . THR A 1 166 ? 22.811 -0.195 -28.438 1.00 89.44 166 THR A N 1
ATOM 1269 C CA . THR A 1 166 ? 24.038 -0.280 -29.229 1.00 89.44 166 THR A CA 1
ATOM 1270 C C . THR A 1 166 ? 23.753 0.001 -30.697 1.00 89.44 166 THR A C 1
ATOM 1272 O O . THR A 1 166 ? 24.472 0.801 -31.288 1.00 89.44 166 THR A O 1
ATOM 1275 N N . GLU A 1 167 ? 22.709 -0.582 -31.284 1.00 88.00 167 GLU A N 1
ATOM 1276 C CA . GLU A 1 167 ? 22.350 -0.338 -32.686 1.00 88.00 167 GLU A CA 1
ATOM 1277 C C . GLU A 1 167 ? 21.928 1.124 -32.927 1.00 88.00 167 GLU A C 1
ATOM 1279 O O . GLU A 1 167 ? 22.456 1.791 -33.818 1.00 88.00 167 GLU A O 1
ATOM 1284 N N . VAL A 1 168 ? 21.042 1.669 -32.086 1.00 88.31 168 VAL A N 1
ATOM 1285 C CA . VAL A 1 168 ? 20.523 3.046 -32.223 1.00 88.31 168 VAL A CA 1
ATOM 1286 C C . VAL A 1 168 ? 21.619 4.104 -32.032 1.00 88.31 168 VAL A C 1
ATOM 1288 O O . VAL A 1 168 ? 21.605 5.158 -32.676 1.00 88.31 168 VAL A O 1
ATOM 1291 N N . TYR A 1 169 ? 22.595 3.833 -31.163 1.00 86.06 169 TYR A N 1
ATOM 1292 C CA . TYR A 1 169 ? 23.717 4.734 -30.891 1.00 86.06 169 TYR A CA 1
ATOM 1293 C C . TYR A 1 169 ? 24.972 4.426 -31.727 1.00 86.06 169 TYR A C 1
ATOM 1295 O O . TYR A 1 169 ? 25.956 5.159 -31.621 1.00 86.06 169 TYR A O 1
ATOM 1303 N N . SER A 1 170 ? 24.956 3.405 -32.596 1.00 80.50 170 SER A N 1
ATOM 1304 C CA . SER A 1 170 ? 26.094 3.089 -33.479 1.00 80.50 170 SER A CA 1
ATOM 1305 C C . SER A 1 170 ? 26.332 4.154 -34.557 1.00 80.50 170 SER A C 1
ATOM 1307 O O . SER A 1 170 ? 27.479 4.378 -34.943 1.00 80.50 170 SER A O 1
ATOM 1309 N N . CYS A 1 171 ? 25.299 4.884 -34.987 1.00 69.06 171 CYS A N 1
ATOM 1310 C CA . CYS A 1 171 ? 25.447 6.015 -35.902 1.00 69.06 171 CYS A CA 1
ATOM 1311 C C . CYS A 1 171 ? 25.592 7.335 -35.133 1.00 69.06 171 CYS A C 1
ATOM 1313 O O . CYS A 1 171 ? 24.645 7.856 -34.535 1.00 69.06 171 CYS A O 1
ATOM 1315 N N . SER A 1 172 ? 26.793 7.916 -35.171 1.00 58.09 172 SER A N 1
ATOM 1316 C CA . SER A 1 172 ? 27.040 9.251 -34.633 1.00 58.09 172 SER A CA 1
ATOM 1317 C C . SER A 1 172 ? 26.676 10.307 -35.683 1.00 58.09 172 SER A C 1
ATOM 1319 O O . SER A 1 172 ? 27.485 10.557 -36.572 1.00 58.09 172 SER A O 1
ATOM 1321 N N . TRP A 1 173 ? 25.482 10.906 -35.578 1.00 51.38 173 TRP A N 1
ATOM 1322 C CA . TRP A 1 173 ? 25.194 12.350 -35.743 1.00 51.38 173 TRP A CA 1
ATOM 1323 C C . TRP A 1 173 ? 23.717 12.645 -36.108 1.00 51.38 173 TRP A C 1
ATOM 1325 O O . TRP A 1 173 ? 23.202 12.180 -37.113 1.00 51.38 173 TRP A O 1
ATOM 1335 N N . ARG A 1 174 ? 23.082 13.518 -35.304 1.00 51.81 174 ARG A N 1
ATOM 1336 C CA . ARG A 1 174 ? 21.896 14.391 -35.535 1.00 51.81 174 ARG A CA 1
ATOM 1337 C C . ARG A 1 174 ? 20.570 13.857 -36.117 1.00 51.81 174 ARG A C 1
ATOM 1339 O O . ARG A 1 174 ? 19.588 14.572 -35.941 1.00 51.81 174 ARG A O 1
ATOM 1346 N N . GLN A 1 175 ? 20.486 12.689 -36.748 1.00 54.69 175 GLN A N 1
ATOM 1347 C CA . GLN A 1 175 ? 19.280 12.269 -37.493 1.00 54.69 175 GLN A CA 1
ATOM 1348 C C . GLN A 1 175 ? 18.427 11.207 -36.777 1.00 54.69 175 GLN A C 1
ATOM 1350 O O . GLN A 1 175 ? 17.219 11.189 -36.962 1.00 54.69 175 GLN A O 1
ATOM 1355 N N . THR A 1 176 ? 18.998 10.436 -35.843 1.00 58.34 176 THR A N 1
ATOM 1356 C CA . THR A 1 176 ? 18.265 9.437 -35.033 1.00 58.34 176 THR A CA 1
ATOM 1357 C C . THR A 1 176 ? 17.742 9.974 -33.699 1.00 58.34 176 THR A C 1
ATOM 1359 O O . THR A 1 176 ? 17.502 9.203 -32.768 1.00 58.34 176 THR A O 1
ATOM 1362 N N . ARG A 1 177 ? 17.586 11.301 -33.564 1.00 65.81 177 ARG A N 1
ATOM 1363 C CA . ARG A 1 177 ? 17.146 11.932 -32.306 1.00 65.81 177 ARG A CA 1
ATOM 1364 C C . ARG A 1 177 ? 15.862 11.287 -31.781 1.00 65.81 177 ARG A C 1
ATOM 1366 O O . ARG A 1 177 ? 15.807 10.960 -30.602 1.00 65.81 177 ARG A O 1
ATOM 1373 N N . ASP A 1 178 ? 14.912 11.032 -32.669 1.00 76.00 178 ASP A N 1
ATOM 1374 C CA . ASP A 1 178 ? 13.598 10.516 -32.303 1.00 76.00 178 ASP A CA 1
ATOM 1375 C C . ASP A 1 178 ? 13.700 9.069 -31.789 1.00 76.00 178 ASP A C 1
ATOM 1377 O O . ASP A 1 178 ? 13.190 8.759 -30.718 1.00 76.00 178 ASP A O 1
ATOM 1381 N N . MET A 1 179 ? 14.471 8.197 -32.457 1.00 82.69 179 MET A N 1
ATOM 1382 C CA . MET A 1 179 ? 14.738 6.829 -31.971 1.00 82.69 179 MET A CA 1
ATOM 1383 C C . MET A 1 179 ? 15.479 6.812 -30.630 1.00 82.69 179 MET A C 1
ATOM 1385 O O . MET A 1 179 ? 15.161 6.005 -29.759 1.00 82.69 179 MET A O 1
ATOM 1389 N N . ARG A 1 180 ? 16.450 7.710 -30.436 1.00 86.00 180 ARG A N 1
ATOM 1390 C CA . ARG A 1 180 ? 17.176 7.840 -29.164 1.00 86.00 180 ARG A CA 1
ATOM 1391 C C . ARG A 1 180 ? 16.255 8.312 -28.041 1.00 86.00 180 ARG A C 1
ATOM 1393 O O . ARG A 1 180 ? 16.361 7.802 -26.930 1.00 86.00 180 ARG A O 1
ATOM 1400 N N . GLU A 1 181 ? 15.350 9.250 -28.323 1.00 85.31 181 GLU A N 1
ATOM 1401 C CA . GLU A 1 181 ? 14.318 9.690 -27.379 1.00 85.31 181 GLU A CA 1
ATOM 1402 C C . GLU A 1 181 ? 13.370 8.534 -27.021 1.00 85.31 181 GLU A C 1
ATOM 1404 O O . GLU A 1 181 ? 13.101 8.336 -25.837 1.00 85.31 181 GLU A O 1
ATOM 1409 N N . PHE A 1 182 ? 12.953 7.707 -27.989 1.00 85.44 182 PHE A N 1
ATOM 1410 C CA . PHE A 1 182 ? 12.156 6.505 -27.713 1.00 85.44 182 PHE A CA 1
ATOM 1411 C C . PHE A 1 182 ? 12.899 5.498 -26.823 1.00 85.44 182 PHE A C 1
ATOM 1413 O O . PHE A 1 182 ? 12.334 5.035 -25.834 1.00 85.44 182 PHE A O 1
ATOM 1420 N N . VAL A 1 183 ? 14.166 5.184 -27.122 1.00 88.06 183 VAL A N 1
ATOM 1421 C CA . VAL A 1 183 ? 14.971 4.257 -26.302 1.00 88.06 183 VAL A CA 1
ATOM 1422 C C . VAL A 1 183 ? 15.184 4.806 -24.892 1.00 88.06 183 VAL A C 1
ATOM 1424 O O . VAL A 1 183 ? 14.970 4.086 -23.922 1.00 88.06 183 VAL A O 1
ATOM 1427 N N . LEU A 1 184 ? 15.532 6.088 -24.752 1.00 88.00 184 LEU A N 1
ATOM 1428 C CA . LEU A 1 184 ? 15.646 6.732 -23.440 1.00 88.00 184 LEU A CA 1
ATOM 1429 C C . LEU A 1 184 ? 14.318 6.717 -22.674 1.00 88.00 184 LEU A C 1
ATOM 1431 O O . LEU A 1 184 ? 14.333 6.477 -21.469 1.00 88.00 184 LEU A O 1
ATOM 1435 N N . GLY A 1 185 ? 13.189 6.935 -23.353 1.00 85.25 185 GLY A N 1
ATOM 1436 C CA . GLY A 1 185 ? 11.853 6.841 -22.766 1.00 85.25 185 GLY A CA 1
ATOM 1437 C C . GLY A 1 185 ? 11.565 5.449 -22.203 1.00 85.25 185 GLY A C 1
ATOM 1438 O O . GLY A 1 185 ? 11.203 5.331 -21.035 1.00 85.25 185 GLY A O 1
ATOM 1439 N N . MET A 1 186 ? 11.832 4.390 -22.977 1.00 85.38 186 MET A N 1
ATOM 1440 C CA . MET A 1 186 ? 11.676 3.003 -22.508 1.00 85.38 186 MET A CA 1
ATOM 1441 C C . MET A 1 186 ? 12.517 2.717 -21.256 1.00 85.38 186 MET A C 1
ATOM 1443 O O . MET A 1 186 ? 12.040 2.097 -20.303 1.00 85.38 186 MET A O 1
ATOM 1447 N N . THR A 1 187 ? 13.756 3.210 -21.216 1.00 87.50 187 THR A N 1
ATOM 1448 C CA . THR A 1 187 ? 14.643 3.037 -20.057 1.00 87.50 187 THR A CA 1
ATOM 1449 C C . THR A 1 187 ? 14.189 3.849 -18.853 1.00 87.50 187 THR A C 1
ATOM 1451 O O . THR A 1 187 ? 14.354 3.404 -17.722 1.00 87.50 187 THR A O 1
ATOM 1454 N N . GLN A 1 188 ? 13.618 5.036 -19.061 1.00 83.44 188 GLN A N 1
ATOM 1455 C CA . GLN A 1 188 ? 13.118 5.894 -17.984 1.00 83.44 188 GLN A CA 1
ATOM 1456 C C . GLN A 1 188 ? 11.878 5.316 -17.304 1.00 83.44 188 GLN A C 1
ATOM 1458 O O . GLN A 1 188 ? 11.775 5.392 -16.075 1.00 83.44 188 GLN A O 1
ATOM 1463 N N . GLU A 1 189 ? 10.957 4.742 -18.077 1.00 82.81 189 GLU A N 1
ATOM 1464 C CA . GLU A 1 189 ? 9.730 4.140 -17.550 1.00 82.81 189 GLU A CA 1
ATOM 1465 C C . GLU A 1 189 ? 10.025 2.909 -16.687 1.00 82.81 189 GLU A C 1
ATOM 1467 O O . GLU A 1 189 ? 9.458 2.770 -15.603 1.00 82.81 189 GLU A O 1
ATOM 1472 N N . ASN A 1 190 ? 11.012 2.102 -17.087 1.00 81.94 190 ASN A N 1
ATOM 1473 C CA . ASN A 1 190 ? 11.463 0.923 -16.343 1.00 81.94 190 ASN A CA 1
ATOM 1474 C C . ASN A 1 190 ? 12.820 1.147 -15.651 1.00 81.94 190 ASN A C 1
ATOM 1476 O O . ASN A 1 190 ? 13.586 0.210 -15.421 1.00 81.94 190 ASN A O 1
ATOM 1480 N N . ALA A 1 191 ? 13.131 2.394 -15.273 1.00 82.19 191 ALA A N 1
ATOM 1481 C CA . ALA A 1 191 ? 14.440 2.759 -14.720 1.00 82.19 191 ALA A CA 1
ATOM 1482 C C . ALA A 1 191 ? 14.797 1.965 -13.456 1.00 82.19 191 ALA A C 1
ATOM 1484 O O . ALA A 1 191 ? 15.960 1.645 -13.235 1.00 82.19 191 ALA A O 1
ATOM 1485 N N . GLY A 1 192 ? 13.802 1.626 -12.632 1.00 79.00 192 GLY A N 1
ATOM 1486 C CA . GLY A 1 192 ? 14.013 0.806 -11.440 1.00 79.00 192 GLY A CA 1
ATOM 1487 C C . GLY A 1 192 ? 14.450 -0.629 -11.748 1.00 79.00 192 GLY A C 1
ATOM 1488 O O . GLY A 1 192 ? 15.105 -1.241 -10.918 1.00 79.00 192 GLY A O 1
ATOM 1489 N N . GLU A 1 193 ? 14.125 -1.171 -12.917 1.00 83.56 193 GLU A N 1
ATOM 1490 C CA . GLU A 1 193 ? 14.547 -2.513 -13.324 1.00 83.56 193 GLU A CA 1
ATOM 1491 C C . GLU A 1 193 ? 15.958 -2.469 -13.917 1.00 83.56 193 GLU A C 1
ATOM 1493 O O . GLU A 1 193 ? 16.866 -3.127 -13.412 1.00 83.56 193 GLU A O 1
ATOM 1498 N N . TYR A 1 194 ? 16.180 -1.595 -14.902 1.00 85.94 194 TYR A N 1
ATOM 1499 C CA . TYR A 1 194 ? 17.467 -1.492 -15.590 1.00 85.94 194 TYR A CA 1
ATOM 1500 C C . TYR A 1 194 ? 18.601 -0.961 -14.703 1.00 85.94 194 TYR A C 1
ATOM 1502 O O . TYR A 1 194 ? 19.725 -1.443 -14.790 1.00 85.94 194 TYR A O 1
ATOM 1510 N N . LEU A 1 195 ? 18.341 0.022 -13.833 1.00 84.56 195 LEU A N 1
ATOM 1511 C CA . LEU A 1 195 ? 19.388 0.627 -12.992 1.00 84.56 195 LEU A CA 1
ATOM 1512 C C . LEU A 1 195 ? 19.709 -0.187 -11.734 1.00 84.56 195 LEU A C 1
ATOM 1514 O O . LEU A 1 195 ? 20.706 0.090 -11.071 1.00 84.56 195 LEU A O 1
ATOM 1518 N N . ASN A 1 196 ? 18.882 -1.172 -11.385 1.00 84.81 196 ASN A N 1
ATOM 1519 C CA . ASN A 1 196 ? 19.213 -2.121 -10.323 1.00 84.81 196 ASN A CA 1
ATOM 1520 C C . ASN A 1 196 ? 20.016 -3.319 -10.852 1.00 84.81 196 ASN A C 1
ATOM 1522 O O . ASN A 1 196 ? 20.619 -4.041 -10.056 1.00 84.81 196 ASN A O 1
ATOM 1526 N N . ASP A 1 197 ? 20.067 -3.516 -12.173 1.00 88.50 197 ASP A N 1
ATOM 1527 C CA . ASP A 1 197 ? 20.893 -4.542 -12.795 1.00 88.50 197 ASP A CA 1
ATOM 1528 C C . ASP A 1 197 ? 22.343 -4.056 -12.973 1.00 88.50 197 ASP A C 1
ATOM 1530 O O . ASP A 1 197 ? 22.652 -3.128 -13.726 1.00 88.50 197 ASP A O 1
ATOM 1534 N N . TYR A 1 198 ? 23.268 -4.694 -12.251 1.00 83.81 198 TYR A N 1
ATOM 1535 C CA . TYR A 1 198 ? 24.688 -4.342 -12.306 1.00 83.81 198 TYR A CA 1
ATOM 1536 C C . TYR A 1 198 ? 25.304 -4.619 -13.685 1.00 83.81 198 TYR A C 1
ATOM 1538 O O . TYR A 1 198 ? 26.151 -3.847 -14.138 1.00 83.81 198 TYR A O 1
ATOM 1546 N N . GLY A 1 199 ? 24.877 -5.692 -14.362 1.00 85.62 199 GLY A N 1
ATOM 1547 C CA . GLY A 1 199 ? 25.375 -6.061 -15.689 1.00 85.62 199 GLY A CA 1
ATOM 1548 C C . GLY A 1 199 ? 25.001 -5.025 -16.746 1.00 85.62 199 GLY A C 1
ATOM 1549 O O . GLY A 1 199 ? 25.825 -4.677 -17.596 1.00 85.62 199 GLY A O 1
ATOM 1550 N N . PHE A 1 200 ? 23.802 -4.459 -16.634 1.00 89.50 200 PHE A N 1
ATOM 1551 C CA . PHE A 1 200 ? 23.319 -3.361 -17.454 1.00 89.50 200 PHE A CA 1
ATOM 1552 C C . PHE A 1 200 ? 24.187 -2.115 -17.300 1.00 89.50 200 PHE A C 1
ATOM 1554 O O . PHE A 1 200 ? 24.757 -1.633 -18.281 1.00 89.50 200 PHE A O 1
ATOM 1561 N N . ILE A 1 201 ? 24.360 -1.636 -16.064 1.00 86.94 201 ILE A N 1
ATOM 1562 C CA . ILE A 1 201 ? 25.178 -0.451 -15.767 1.00 86.94 201 ILE A CA 1
ATOM 1563 C C . ILE A 1 201 ? 26.629 -0.651 -16.219 1.00 86.94 201 ILE A C 1
ATOM 1565 O O . ILE A 1 201 ? 27.232 0.238 -16.823 1.00 86.94 201 ILE A O 1
ATOM 1569 N N . GLU A 1 202 ? 27.205 -1.820 -15.947 1.00 87.75 202 GLU A N 1
ATOM 1570 C CA . GLU A 1 202 ? 28.581 -2.115 -16.325 1.00 87.75 202 GLU A CA 1
ATOM 1571 C C . GLU A 1 202 ? 28.763 -2.116 -17.853 1.00 87.75 202 GLU A C 1
ATOM 1573 O O . GLU A 1 202 ? 29.749 -1.569 -18.358 1.00 87.75 202 GLU A O 1
ATOM 1578 N N . SER A 1 203 ? 27.799 -2.665 -18.596 1.00 87.50 203 SER A N 1
ATOM 1579 C CA . SER A 1 203 ? 27.840 -2.744 -20.060 1.00 87.50 203 SER A CA 1
ATOM 1580 C C . SER A 1 203 ? 27.715 -1.372 -20.725 1.00 87.50 203 SER A C 1
ATOM 1582 O O . SER A 1 203 ? 28.508 -1.054 -21.615 1.00 87.50 203 SER A O 1
ATOM 1584 N N . ILE A 1 204 ? 26.793 -0.518 -20.259 1.00 89.62 204 ILE A N 1
ATOM 1585 C CA . ILE A 1 204 ? 26.609 0.831 -20.827 1.00 89.62 204 ILE A CA 1
ATOM 1586 C C . ILE A 1 204 ? 27.788 1.770 -20.526 1.00 89.62 204 ILE A C 1
ATOM 1588 O O . ILE A 1 204 ? 28.081 2.654 -21.327 1.00 89.62 204 ILE A O 1
ATOM 1592 N N . ILE A 1 205 ? 28.481 1.590 -19.393 1.00 85.56 205 ILE A N 1
ATOM 1593 C CA . ILE A 1 205 ? 29.653 2.406 -19.028 1.00 85.56 205 ILE A CA 1
ATOM 1594 C C . ILE A 1 205 ? 30.899 1.955 -19.799 1.00 85.56 205 ILE A C 1
ATOM 1596 O O . ILE A 1 205 ? 31.719 2.788 -20.191 1.00 85.56 205 ILE A O 1
ATOM 1600 N N . LYS A 1 206 ? 31.072 0.642 -19.999 1.00 86.62 206 LYS A N 1
ATOM 1601 C CA . LYS A 1 206 ? 32.245 0.093 -20.695 1.00 86.62 206 LYS A CA 1
ATOM 1602 C C . LYS A 1 206 ? 32.204 0.328 -22.202 1.00 86.62 206 LYS A C 1
ATOM 1604 O O . LYS A 1 206 ? 33.264 0.537 -22.797 1.00 86.62 206 LYS A O 1
ATOM 1609 N N . ASP A 1 207 ? 31.029 0.278 -22.830 1.00 85.31 207 ASP A N 1
ATOM 1610 C CA . ASP A 1 207 ? 30.918 0.511 -24.270 1.00 85.31 207 ASP A CA 1
ATOM 1611 C C . ASP A 1 207 ? 30.981 2.013 -24.591 1.00 85.31 207 ASP A C 1
ATOM 1613 O O . ASP A 1 207 ? 30.083 2.795 -24.275 1.00 85.31 207 ASP A O 1
ATOM 1617 N N . LYS A 1 208 ? 32.044 2.426 -25.291 1.00 83.88 208 LYS A N 1
ATOM 1618 C CA . LYS A 1 208 ? 32.244 3.815 -25.729 1.00 83.88 208 LYS A CA 1
ATOM 1619 C C . LYS A 1 208 ? 31.089 4.330 -26.601 1.00 83.88 208 LYS A C 1
ATOM 1621 O O . LYS A 1 208 ? 30.809 5.526 -26.582 1.00 83.88 208 LYS A O 1
ATOM 1626 N N . ARG A 1 209 ? 30.410 3.455 -27.353 1.00 82.94 209 ARG A N 1
ATOM 1627 C CA . ARG A 1 209 ? 29.255 3.828 -28.191 1.00 82.94 209 ARG A CA 1
ATOM 1628 C C . ARG A 1 209 ? 28.050 4.245 -27.349 1.00 82.94 209 ARG A C 1
ATOM 1630 O O . ARG A 1 209 ? 27.276 5.099 -27.762 1.00 82.94 209 ARG A O 1
ATOM 1637 N N . LEU A 1 210 ? 27.932 3.697 -26.141 1.00 87.56 210 LEU A N 1
ATOM 1638 C CA . LEU A 1 210 ? 26.824 3.945 -25.221 1.00 87.56 210 LEU A CA 1
ATOM 1639 C C . LEU A 1 210 ? 27.094 5.093 -24.241 1.00 87.56 210 LEU A C 1
ATOM 1641 O O . LEU A 1 210 ? 26.244 5.397 -23.409 1.00 87.56 210 LEU A O 1
ATOM 1645 N N . SER A 1 211 ? 28.226 5.795 -24.354 1.00 84.94 211 SER A N 1
ATOM 1646 C CA . SER A 1 211 ? 28.537 6.928 -23.472 1.00 84.94 211 SER A CA 1
ATOM 1647 C C . SER A 1 211 ? 27.490 8.049 -23.558 1.00 84.94 211 SER A C 1
ATOM 1649 O O . SER A 1 211 ? 27.115 8.619 -22.536 1.00 84.94 211 SER A O 1
ATOM 1651 N N . GLU A 1 212 ? 26.961 8.338 -24.753 1.00 83.81 212 GLU A N 1
ATOM 1652 C CA . GLU A 1 212 ? 25.876 9.320 -24.926 1.00 83.81 212 GLU A CA 1
ATOM 1653 C C . GLU A 1 212 ? 24.552 8.835 -24.324 1.00 83.81 212 GLU A C 1
ATOM 1655 O O . GLU A 1 212 ? 23.814 9.624 -23.737 1.00 83.81 212 GLU A O 1
ATOM 1660 N N . TYR A 1 213 ? 24.265 7.537 -24.430 1.00 87.81 213 TYR A N 1
ATOM 1661 C CA . TYR A 1 213 ? 23.086 6.912 -23.838 1.00 87.81 213 TYR A CA 1
ATOM 1662 C C . TYR A 1 213 ? 23.143 6.952 -22.305 1.00 87.81 213 TYR A C 1
ATOM 1664 O O . TYR A 1 213 ? 22.207 7.432 -21.667 1.00 87.81 213 TYR A O 1
ATOM 1672 N N . ALA A 1 214 ? 24.277 6.567 -21.712 1.00 86.81 214 ALA A N 1
ATOM 1673 C CA . ALA A 1 214 ? 24.510 6.642 -20.271 1.00 86.81 214 ALA A CA 1
ATOM 1674 C C . ALA A 1 214 ? 24.382 8.082 -19.743 1.00 86.81 214 ALA A C 1
ATOM 1676 O O . ALA A 1 214 ? 23.712 8.319 -18.737 1.00 86.81 214 ALA A O 1
ATOM 1677 N N . MET A 1 215 ? 24.954 9.064 -20.450 1.00 84.44 215 MET A N 1
ATOM 1678 C CA . MET A 1 215 ? 24.797 10.480 -20.101 1.00 84.44 215 MET A CA 1
ATOM 1679 C C . MET A 1 215 ? 23.347 10.960 -20.236 1.00 84.44 215 MET A C 1
ATOM 1681 O O . MET A 1 215 ? 22.890 11.730 -19.394 1.00 84.44 215 MET A O 1
ATOM 1685 N N . GLY A 1 216 ? 22.612 10.495 -21.251 1.00 84.56 216 GLY A N 1
ATOM 1686 C CA . GLY A 1 216 ? 21.188 10.789 -21.428 1.00 84.56 216 GLY A CA 1
ATOM 1687 C C . GLY A 1 216 ? 20.329 10.260 -20.278 1.00 84.56 216 GLY A C 1
ATOM 1688 O O . GLY A 1 216 ? 19.491 10.991 -19.747 1.00 84.56 216 GLY A O 1
ATOM 1689 N N . ILE A 1 217 ? 20.594 9.030 -19.824 1.00 87.44 217 ILE A N 1
ATOM 1690 C CA . ILE A 1 217 ? 19.955 8.451 -18.636 1.00 87.44 217 ILE A CA 1
ATOM 1691 C C . ILE A 1 217 ? 20.266 9.311 -17.405 1.00 87.44 217 ILE A C 1
ATOM 1693 O O . ILE A 1 217 ? 19.343 9.759 -16.726 1.00 87.44 217 ILE A O 1
ATOM 1697 N N . LEU A 1 218 ? 21.542 9.615 -17.143 1.00 83.19 218 LEU A N 1
ATOM 1698 C CA . LEU A 1 218 ? 21.951 10.429 -15.990 1.00 83.19 218 LEU A CA 1
ATOM 1699 C C . LEU A 1 218 ? 21.316 11.825 -15.999 1.00 83.19 218 LEU A C 1
ATOM 1701 O O . LEU A 1 218 ? 20.820 12.272 -14.967 1.00 83.19 218 LEU A O 1
ATOM 1705 N N . ALA A 1 219 ? 21.281 12.491 -17.155 1.00 82.69 219 ALA A N 1
ATOM 1706 C CA . ALA A 1 219 ? 20.640 13.794 -17.306 1.00 82.69 219 ALA A CA 1
ATOM 1707 C C . ALA A 1 219 ? 19.134 13.717 -17.013 1.00 82.69 219 ALA A C 1
ATOM 1709 O O . ALA A 1 219 ? 18.609 14.542 -16.268 1.00 82.69 219 ALA A O 1
ATOM 1710 N N . SER A 1 220 ? 18.446 12.695 -17.529 1.00 78.06 220 SER A N 1
ATOM 1711 C CA . SER A 1 220 ? 17.014 12.510 -17.271 1.00 78.06 220 SER A CA 1
ATOM 1712 C C . SER A 1 220 ? 16.692 12.222 -15.801 1.00 78.06 220 SER A C 1
ATOM 1714 O O . SER A 1 220 ? 15.704 12.724 -15.266 1.00 78.06 220 SER A O 1
ATOM 1716 N N . LEU A 1 221 ? 17.553 11.470 -15.110 1.00 76.56 221 LEU A N 1
ATOM 1717 C CA . LEU A 1 221 ? 17.413 11.201 -13.679 1.00 76.56 221 LEU A CA 1
ATOM 1718 C C . LEU A 1 221 ? 17.726 12.432 -12.826 1.00 76.56 221 LEU A C 1
ATOM 1720 O O . LEU A 1 221 ? 17.067 12.637 -11.809 1.00 76.56 221 LEU A O 1
ATOM 1724 N N . ALA A 1 222 ? 18.696 13.255 -13.233 1.00 73.06 222 ALA A N 1
ATOM 1725 C CA . ALA A 1 222 ? 19.012 14.509 -12.555 1.00 73.06 222 ALA A CA 1
ATOM 1726 C C . ALA A 1 222 ? 17.814 15.471 -12.582 1.00 73.06 222 ALA A C 1
ATOM 1728 O O . ALA A 1 222 ? 17.420 15.963 -11.529 1.00 73.06 222 ALA A O 1
ATOM 1729 N N . VAL A 1 223 ? 17.164 15.634 -13.741 1.00 71.12 223 VAL A N 1
ATOM 1730 C CA . VAL A 1 223 ? 15.943 16.453 -13.881 1.00 71.12 223 VAL A CA 1
ATOM 1731 C C . VAL A 1 223 ? 14.813 15.923 -12.990 1.00 71.12 223 VAL A C 1
ATOM 1733 O O . VAL A 1 223 ? 14.229 16.678 -12.214 1.00 71.12 223 VAL A O 1
ATOM 1736 N N . ARG A 1 224 ? 14.557 14.606 -12.998 1.00 64.31 224 ARG A N 1
ATOM 1737 C CA . ARG A 1 224 ? 13.539 13.992 -12.122 1.00 64.31 224 ARG A CA 1
ATOM 1738 C C . ARG A 1 224 ? 13.841 14.171 -10.631 1.00 64.31 224 ARG A C 1
ATOM 1740 O O . ARG A 1 224 ? 12.917 14.321 -9.833 1.00 64.31 224 ARG A O 1
ATOM 1747 N N . ASN A 1 225 ? 15.115 14.140 -10.244 1.00 60.12 225 ASN A N 1
ATOM 1748 C CA . ASN A 1 225 ? 15.541 14.355 -8.861 1.00 60.12 225 ASN A CA 1
ATOM 1749 C C . ASN A 1 225 ? 15.515 15.828 -8.436 1.00 60.12 225 ASN A C 1
ATOM 1751 O O . ASN A 1 225 ? 15.436 16.078 -7.239 1.00 60.12 225 ASN A O 1
ATOM 1755 N N . GLU A 1 226 ? 15.553 16.788 -9.361 1.00 56.53 226 GLU A N 1
ATOM 1756 C CA . GLU A 1 226 ? 15.343 18.214 -9.065 1.00 56.53 226 GLU A CA 1
ATOM 1757 C C . GLU A 1 226 ? 13.850 18.558 -8.901 1.00 56.53 226 GLU A C 1
ATOM 1759 O O . GLU A 1 226 ? 13.492 19.374 -8.049 1.00 56.53 226 GLU A O 1
ATOM 1764 N N . GLU A 1 227 ? 12.961 17.884 -9.639 1.00 52.38 227 GLU A N 1
ATOM 1765 C CA . GLU A 1 227 ? 11.500 18.051 -9.540 1.00 52.38 227 GLU A CA 1
ATOM 1766 C C . GLU A 1 227 ? 10.883 17.312 -8.332 1.00 52.38 227 GLU A C 1
ATOM 1768 O O . GLU A 1 227 ? 9.928 17.787 -7.708 1.00 52.38 227 GLU A O 1
ATOM 1773 N N . ALA A 1 228 ? 11.447 16.162 -7.945 1.00 50.28 228 ALA A N 1
ATOM 1774 C CA . ALA A 1 228 ? 10.975 15.349 -6.822 1.00 50.28 228 ALA A CA 1
ATOM 1775 C C . ALA A 1 228 ? 10.949 16.049 -5.440 1.00 50.28 228 ALA A C 1
ATOM 1777 O O . ALA A 1 228 ? 9.974 15.832 -4.714 1.00 50.28 228 ALA A O 1
ATOM 1778 N N . PRO A 1 229 ? 11.947 16.852 -5.011 1.00 52.22 229 PRO A N 1
ATOM 1779 C CA . PRO A 1 229 ? 11.897 17.542 -3.722 1.00 52.22 229 PRO A CA 1
ATOM 1780 C C . PRO A 1 229 ? 10.818 18.630 -3.685 1.00 52.22 229 PRO A C 1
ATOM 1782 O O . PRO A 1 229 ? 10.162 18.777 -2.658 1.00 52.22 229 PRO A O 1
ATOM 1785 N N . GLN A 1 230 ? 10.549 19.320 -4.800 1.00 50.19 230 GLN A N 1
ATOM 1786 C CA . GLN A 1 230 ? 9.544 20.393 -4.846 1.00 50.19 230 GLN A CA 1
ATOM 1787 C C . GLN A 1 230 ? 8.112 19.852 -4.700 1.00 50.19 230 GLN A C 1
ATOM 1789 O O . GLN A 1 230 ? 7.308 20.416 -3.959 1.00 50.19 230 GLN A O 1
ATOM 1794 N N . LEU A 1 231 ? 7.807 18.718 -5.339 1.00 49.97 231 LEU A N 1
ATOM 1795 C CA . LEU A 1 231 ? 6.498 18.063 -5.232 1.00 49.97 231 LEU A CA 1
ATOM 1796 C C . LEU A 1 231 ? 6.324 17.302 -3.907 1.00 49.97 231 LEU A C 1
ATOM 1798 O O . LEU A 1 231 ? 5.237 17.317 -3.330 1.00 49.97 231 LEU A O 1
ATOM 1802 N N . LYS A 1 232 ? 7.382 16.666 -3.382 1.00 51.22 232 LYS A N 1
ATOM 1803 C CA . LYS A 1 232 ? 7.314 15.935 -2.102 1.00 51.22 232 LYS A CA 1
ATOM 1804 C C . LYS A 1 232 ? 7.222 16.862 -0.889 1.00 51.22 232 LYS A C 1
ATOM 1806 O O . LYS A 1 232 ? 6.506 16.518 0.046 1.00 51.22 232 LYS A O 1
ATOM 1811 N N . GLU A 1 233 ? 7.885 18.020 -0.881 1.00 49.34 233 GLU A N 1
ATOM 1812 C CA . GLU A 1 233 ? 7.751 18.990 0.220 1.00 49.34 233 GLU A CA 1
ATOM 1813 C C . GLU A 1 233 ? 6.369 19.658 0.244 1.00 49.34 233 GLU A C 1
ATOM 1815 O O . GLU A 1 233 ? 5.807 19.844 1.323 1.00 49.34 233 GLU A O 1
ATOM 1820 N N . GLN A 1 234 ? 5.779 19.959 -0.919 1.00 50.94 234 GLN A N 1
ATOM 1821 C CA . GLN A 1 234 ? 4.429 20.530 -0.995 1.00 50.94 234 GLN A CA 1
ATOM 1822 C C . GLN A 1 234 ? 3.352 19.520 -0.580 1.00 50.94 234 GLN A C 1
ATOM 1824 O O . GLN A 1 234 ? 2.539 19.830 0.290 1.00 50.94 234 GLN A O 1
ATOM 1829 N N . HIS A 1 235 ? 3.397 18.293 -1.110 1.00 53.75 235 HIS A N 1
ATOM 1830 C CA . HIS A 1 235 ? 2.416 17.255 -0.775 1.00 53.75 235 HIS A CA 1
ATOM 1831 C C . HIS A 1 235 ? 2.521 16.820 0.693 1.00 53.75 235 HIS A C 1
ATOM 1833 O O . HIS A 1 235 ? 1.513 16.719 1.385 1.00 53.75 235 HIS A O 1
ATOM 1839 N N . SER A 1 236 ? 3.744 16.653 1.212 1.00 53.41 236 SER A N 1
ATOM 1840 C CA . SER A 1 236 ? 3.961 16.279 2.615 1.00 53.41 236 SER A CA 1
ATOM 1841 C C . SER A 1 236 ? 3.557 17.403 3.581 1.00 53.41 236 SER A C 1
ATOM 1843 O O . SER A 1 236 ? 3.037 17.126 4.657 1.00 53.41 236 SER A O 1
ATOM 1845 N N . SER A 1 237 ? 3.710 18.679 3.201 1.00 57.06 237 SER A N 1
ATOM 1846 C CA . SER A 1 237 ? 3.237 19.825 3.996 1.00 57.06 237 SER A CA 1
ATOM 1847 C C . SER A 1 237 ? 1.705 19.937 4.021 1.00 57.06 237 SER A C 1
ATOM 1849 O O . SER A 1 237 ? 1.121 20.175 5.082 1.00 57.06 237 SER A O 1
ATOM 1851 N N . GLU A 1 238 ? 1.032 19.713 2.888 1.00 63.16 238 GLU A N 1
ATOM 1852 C CA . GLU A 1 238 ? -0.437 19.718 2.803 1.00 63.16 238 GLU A CA 1
ATOM 1853 C C . GLU A 1 238 ? -1.069 18.514 3.523 1.00 63.16 238 GLU A C 1
ATOM 1855 O O . GLU A 1 238 ? -2.037 18.679 4.272 1.00 63.16 238 GLU A O 1
ATOM 1860 N N . GLU A 1 239 ? -0.491 17.318 3.392 1.00 68.75 239 GLU A N 1
ATOM 1861 C CA . GLU A 1 239 ? -0.904 16.123 4.143 1.00 68.75 239 GLU A CA 1
ATOM 1862 C C . GLU A 1 239 ? -0.657 16.284 5.651 1.00 68.75 239 GLU A C 1
ATOM 1864 O O . GLU A 1 239 ? -1.503 15.936 6.477 1.00 68.75 239 GLU A O 1
ATOM 1869 N N . LEU A 1 240 ? 0.467 16.893 6.047 1.00 67.50 240 LEU A N 1
ATOM 1870 C CA . LEU A 1 240 ? 0.727 17.196 7.453 1.00 67.50 240 LEU A CA 1
ATOM 1871 C C . LEU A 1 240 ? -0.288 18.212 7.999 1.00 67.50 240 LEU A C 1
ATOM 1873 O O . LEU A 1 240 ? -0.775 18.047 9.118 1.00 67.50 240 LEU A O 1
ATOM 1877 N N . HIS A 1 241 ? -0.636 19.247 7.228 1.00 74.19 241 HIS A N 1
ATOM 1878 C CA . HIS A 1 241 ? -1.611 20.257 7.642 1.00 74.19 241 HIS A CA 1
ATOM 1879 C C . HIS A 1 241 ? -3.030 19.675 7.749 1.00 74.19 241 HIS A C 1
ATOM 1881 O O . HIS A 1 241 ? -3.758 19.980 8.700 1.00 74.19 241 HIS A O 1
ATOM 1887 N N . THR A 1 242 ? -3.435 18.824 6.807 1.00 75.56 242 THR A N 1
ATOM 1888 C CA . THR A 1 242 ? -4.747 18.156 6.836 1.00 75.56 242 THR A CA 1
ATOM 1889 C C . THR A 1 242 ? -4.848 17.189 8.012 1.00 75.56 242 THR A C 1
ATOM 1891 O O . THR A 1 242 ? -5.781 17.306 8.809 1.00 75.56 242 THR A O 1
ATOM 1894 N N . HIS A 1 243 ? -3.842 16.342 8.245 1.00 71.00 243 HIS A N 1
ATOM 1895 C CA . HIS A 1 243 ? -3.816 15.477 9.427 1.00 71.00 243 HIS A CA 1
ATOM 1896 C C . HIS A 1 243 ? -3.742 16.263 10.744 1.00 71.00 243 HIS A C 1
ATOM 1898 O O . HIS A 1 243 ? -4.350 15.864 11.739 1.00 71.00 243 HIS A O 1
ATOM 1904 N N . GLN A 1 244 ? -3.060 17.413 10.785 1.00 72.94 244 GLN A N 1
ATOM 1905 C CA . GLN A 1 244 ? -3.080 18.293 11.960 1.00 72.94 244 GLN A CA 1
ATOM 1906 C C . GLN A 1 244 ? -4.475 18.880 12.227 1.00 72.94 244 GLN A C 1
ATOM 1908 O O . GLN A 1 244 ? -4.883 18.959 13.391 1.00 72.94 244 GLN A O 1
ATOM 1913 N N . GLN A 1 245 ? -5.230 19.244 11.185 1.00 78.19 245 GLN A N 1
ATOM 1914 C CA . GLN A 1 245 ? -6.625 19.677 11.317 1.00 78.19 245 GLN A CA 1
ATOM 1915 C C . GLN A 1 245 ? -7.542 18.538 11.776 1.00 78.19 245 GLN A C 1
ATOM 1917 O O . GLN A 1 245 ? -8.337 18.740 12.695 1.00 78.19 245 GLN A O 1
ATOM 1922 N N . GLU A 1 246 ? -7.403 17.336 11.218 1.00 78.69 246 GLU A N 1
ATOM 1923 C CA . GLU A 1 246 ? -8.176 16.157 11.634 1.00 78.69 246 GLU A CA 1
ATOM 1924 C C . GLU A 1 246 ? -7.911 15.794 13.098 1.00 78.69 246 GLU A C 1
ATOM 1926 O O . GLU A 1 246 ? -8.847 15.589 13.872 1.00 78.69 246 GLU A O 1
ATOM 1931 N N . ILE A 1 247 ? -6.645 15.802 13.527 1.00 73.88 247 ILE A N 1
ATOM 1932 C CA . ILE A 1 247 ? -6.273 15.578 14.930 1.00 73.88 247 ILE A CA 1
ATOM 1933 C C . ILE A 1 247 ? -6.881 16.658 15.836 1.00 73.88 247 ILE A C 1
ATOM 1935 O O . ILE A 1 247 ? -7.298 16.349 16.954 1.00 73.88 247 ILE A O 1
ATOM 1939 N N . ALA A 1 248 ? -6.946 17.917 15.394 1.00 83.19 248 ALA A N 1
ATOM 1940 C CA . ALA A 1 248 ? -7.563 18.992 16.169 1.00 83.19 248 ALA A CA 1
ATOM 1941 C C . ALA A 1 248 ? -9.080 18.792 16.332 1.00 83.19 248 ALA A C 1
ATOM 1943 O O . ALA A 1 248 ? -9.602 18.979 17.435 1.00 83.19 248 ALA A O 1
ATOM 1944 N N . VAL A 1 249 ? -9.773 18.359 15.273 1.00 86.62 249 VAL A N 1
ATOM 1945 C CA . VAL A 1 249 ? -11.206 18.027 15.318 1.00 86.62 249 VAL A CA 1
ATOM 1946 C C . VAL A 1 249 ? -11.451 16.825 16.230 1.00 86.62 249 VAL A C 1
ATOM 1948 O O . VAL A 1 249 ? -12.231 16.929 17.173 1.00 86.62 249 VAL A O 1
ATOM 1951 N N . LEU A 1 250 ? -10.703 15.733 16.057 1.00 81.50 250 LEU A N 1
ATOM 1952 C CA . LEU A 1 250 ? -10.834 14.534 16.890 1.00 81.50 250 LEU A CA 1
ATOM 1953 C C . LEU A 1 250 ? -10.547 14.811 18.371 1.00 81.50 250 LEU A C 1
ATOM 1955 O O . LEU A 1 250 ? -11.217 14.263 19.244 1.00 81.50 250 LEU A O 1
ATOM 1959 N N . LYS A 1 251 ? -9.585 15.689 18.684 1.00 82.50 251 LYS A N 1
ATOM 1960 C CA . LYS A 1 251 ? -9.329 16.130 20.066 1.00 82.50 251 LYS A CA 1
ATOM 1961 C C . LYS A 1 251 ? -10.513 16.896 20.652 1.00 82.50 251 LYS A C 1
ATOM 1963 O O . LYS A 1 251 ? -10.837 16.689 21.820 1.00 82.50 251 LYS A O 1
ATOM 1968 N N . LYS A 1 252 ? -11.149 17.765 19.863 1.00 87.94 252 LYS A N 1
ATOM 1969 C CA . LYS A 1 252 ? -12.340 18.514 20.282 1.00 87.94 252 LYS A CA 1
ATOM 1970 C C . LYS A 1 252 ? -13.523 17.577 20.531 1.00 87.94 252 LYS A C 1
ATOM 1972 O O . LYS A 1 252 ? -14.175 17.696 21.565 1.00 87.94 252 LYS A O 1
ATOM 1977 N N . ASP A 1 253 ? -13.751 16.622 19.637 1.00 85.50 253 ASP A N 1
ATOM 1978 C CA . ASP A 1 253 ? -14.844 15.655 19.761 1.00 85.50 253 ASP A CA 1
ATOM 1979 C C . ASP A 1 253 ? -14.626 14.707 20.946 1.00 85.50 253 ASP A C 1
ATOM 1981 O O . ASP A 1 253 ? -15.559 14.425 21.698 1.00 85.50 253 ASP A O 1
ATOM 1985 N N . LEU A 1 254 ? -13.380 14.278 21.183 1.00 81.38 254 LEU A N 1
ATOM 1986 C CA . LEU A 1 254 ? -13.023 13.486 22.359 1.00 81.38 254 LEU A CA 1
ATOM 1987 C C . LEU A 1 254 ? -13.266 14.262 23.661 1.00 81.38 254 LEU A C 1
ATOM 1989 O O . LEU A 1 254 ? -13.797 13.691 24.612 1.00 81.38 254 LEU A O 1
ATOM 1993 N N . ALA A 1 255 ? -12.906 15.549 23.709 1.00 84.81 255 ALA A N 1
ATOM 1994 C CA . ALA A 1 255 ? -13.168 16.398 24.870 1.00 84.81 255 ALA A CA 1
ATOM 1995 C C . ALA A 1 255 ? -14.677 16.546 25.128 1.00 84.81 255 ALA A C 1
ATOM 1997 O O . ALA A 1 255 ? -15.126 16.315 26.249 1.00 84.81 255 ALA A O 1
ATOM 1998 N N . ALA A 1 256 ? -15.469 16.815 24.086 1.00 87.00 256 ALA A N 1
ATOM 1999 C CA . ALA A 1 256 ? -16.924 16.917 24.197 1.00 87.00 256 ALA A CA 1
ATOM 2000 C C . ALA A 1 256 ? -17.575 15.592 24.640 1.00 87.00 256 ALA A C 1
ATOM 2002 O O . ALA A 1 256 ? -18.475 15.587 25.479 1.00 87.00 256 ALA A O 1
ATOM 2003 N N . ALA A 1 257 ? -17.104 14.453 24.125 1.00 81.38 257 ALA A N 1
ATOM 2004 C CA . ALA A 1 257 ? -17.594 13.136 24.525 1.00 81.38 257 ALA A CA 1
ATOM 2005 C C . ALA A 1 257 ? -17.239 12.800 25.984 1.00 81.38 257 ALA A C 1
ATOM 2007 O O . ALA A 1 257 ? -18.048 12.197 26.693 1.00 81.38 257 ALA A O 1
ATOM 2008 N N . LEU A 1 258 ? -16.047 13.195 26.446 1.00 79.94 258 LEU A N 1
ATOM 2009 C CA . LEU A 1 258 ? -15.641 13.047 27.845 1.00 79.94 258 LEU A CA 1
ATOM 2010 C C . LEU A 1 258 ? -16.505 13.908 28.771 1.00 79.94 258 LEU A C 1
ATOM 2012 O O . LEU A 1 258 ? -16.995 13.390 29.774 1.00 79.94 258 LEU A O 1
ATOM 2016 N N . GLU A 1 259 ? -16.752 15.169 28.413 1.00 84.06 259 GLU A N 1
ATOM 2017 C CA . GLU A 1 259 ? -17.640 16.064 29.166 1.00 84.06 259 GLU A CA 1
ATOM 2018 C C . GLU A 1 259 ? -19.072 15.519 29.222 1.00 84.06 259 GLU A C 1
ATOM 2020 O O . GLU A 1 259 ? -19.651 15.422 30.303 1.00 84.06 259 GLU A O 1
ATOM 2025 N N . ALA A 1 260 ? -19.623 15.060 28.094 1.00 85.94 260 ALA A N 1
ATOM 2026 C CA . ALA A 1 260 ? -20.957 14.463 28.045 1.00 85.94 260 ALA A CA 1
ATOM 2027 C C . ALA A 1 260 ? -21.061 13.197 28.911 1.00 85.94 260 ALA A C 1
ATOM 2029 O O . ALA A 1 260 ? -22.046 13.004 29.624 1.00 85.94 260 ALA A O 1
ATOM 2030 N N . LYS A 1 261 ? -20.031 12.339 28.897 1.00 82.69 261 LYS A N 1
ATOM 2031 C CA . LYS A 1 261 ? -19.994 11.125 29.722 1.00 82.69 261 LYS A CA 1
ATOM 2032 C C . LYS A 1 261 ? -19.862 11.450 31.210 1.00 82.69 261 LYS A C 1
ATOM 2034 O O . LYS A 1 261 ? -20.473 10.772 32.035 1.00 82.69 261 LYS A O 1
ATOM 2039 N N . GLN A 1 262 ? -19.093 12.481 31.556 1.00 80.62 262 GLN A N 1
ATOM 2040 C CA . GLN A 1 262 ? -18.958 12.956 32.931 1.00 80.62 262 GLN A CA 1
ATOM 2041 C C . GLN A 1 262 ? -20.268 13.571 33.439 1.00 80.62 262 GLN A C 1
ATOM 2043 O O . GLN A 1 262 ? -20.672 13.282 34.565 1.00 80.62 262 GLN A O 1
ATOM 2048 N N . GLN A 1 263 ? -20.965 14.334 32.594 1.00 84.25 263 GLN A N 1
ATOM 2049 C CA . GLN A 1 263 ? -22.277 14.889 32.913 1.00 84.25 263 GLN A CA 1
ATOM 2050 C C . GLN A 1 263 ? -23.318 13.782 33.111 1.00 84.25 263 GLN A C 1
ATOM 2052 O O . GLN A 1 263 ? -23.966 13.747 34.150 1.00 84.25 263 GLN A O 1
ATOM 2057 N N . HIS A 1 264 ? -23.401 12.812 32.193 1.00 85.94 264 HIS A N 1
ATOM 2058 C CA . HIS A 1 264 ? -24.314 11.674 32.331 1.00 85.94 264 HIS A CA 1
ATOM 2059 C C . HIS A 1 264 ? -24.043 10.868 33.611 1.00 85.94 264 HIS A C 1
ATOM 2061 O O . HIS A 1 264 ? -24.976 10.495 34.315 1.00 85.94 264 HIS A O 1
ATOM 2067 N N . ALA A 1 265 ? -22.772 10.616 33.947 1.00 75.62 265 ALA A N 1
ATOM 2068 C CA . ALA A 1 265 ? -22.416 9.930 35.189 1.00 75.62 265 ALA A CA 1
ATOM 2069 C C . ALA A 1 265 ? -22.816 10.738 36.439 1.00 75.62 265 ALA A C 1
ATOM 2071 O O . ALA A 1 265 ? -23.258 10.157 37.430 1.00 75.62 265 ALA A O 1
ATOM 2072 N N . SER A 1 266 ? -22.684 12.068 36.395 1.00 77.00 266 SER A N 1
ATOM 2073 C CA . SER A 1 266 ? -23.128 12.962 37.470 1.00 77.00 266 SER A CA 1
ATOM 2074 C C . SER A 1 266 ? -24.652 12.961 37.621 1.00 77.00 266 SER A C 1
ATOM 2076 O O . SER A 1 266 ? -25.157 12.870 38.740 1.00 77.00 266 SER A O 1
ATOM 2078 N N . ASP A 1 267 ? -25.385 13.019 36.510 1.00 87.25 267 ASP A N 1
ATOM 2079 C CA . ASP A 1 267 ? -26.849 13.011 36.495 1.00 87.25 267 ASP A CA 1
ATOM 2080 C C . ASP A 1 267 ? -27.397 11.665 36.996 1.00 87.25 267 ASP A C 1
ATOM 2082 O O . ASP A 1 267 ? -28.303 11.631 37.831 1.00 87.25 267 ASP A O 1
ATOM 2086 N N . GLU A 1 268 ? -26.798 10.549 36.569 1.00 84.31 268 GLU A N 1
ATOM 2087 C CA . GLU A 1 268 ? -27.157 9.207 37.034 1.00 84.31 268 GLU A CA 1
ATOM 2088 C C . GLU A 1 268 ? -26.866 9.030 38.532 1.00 84.31 268 GLU A C 1
ATOM 2090 O O . GLU A 1 268 ? -27.699 8.500 39.271 1.00 84.31 268 GLU A O 1
ATOM 2095 N N . LEU A 1 269 ? -25.729 9.541 39.020 1.00 81.62 269 LEU A N 1
ATOM 2096 C CA . LEU A 1 269 ? -25.417 9.553 40.450 1.00 81.62 269 LEU A CA 1
ATOM 2097 C C . LEU A 1 269 ? -26.430 10.395 41.239 1.00 81.62 269 LEU A C 1
ATOM 2099 O O . LEU A 1 269 ? -26.861 9.981 42.317 1.00 81.62 269 LEU A O 1
ATOM 2103 N N . HIS A 1 270 ? -26.855 11.542 40.704 1.00 86.31 270 HIS A N 1
ATOM 2104 C CA . HIS A 1 270 ? -27.870 12.376 41.343 1.00 86.31 270 HIS A CA 1
ATOM 2105 C C . HIS A 1 270 ? -29.237 11.680 41.397 1.00 86.31 270 HIS A C 1
ATOM 2107 O O . HIS A 1 270 ? -29.875 11.673 42.451 1.00 86.31 270 HIS A O 1
ATOM 2113 N N . ALA A 1 271 ? -29.654 11.025 40.310 1.00 85.62 271 ALA A N 1
ATOM 2114 C CA . ALA A 1 271 ? -30.888 10.243 40.264 1.00 85.62 271 ALA A CA 1
ATOM 2115 C C . ALA A 1 271 ? -30.871 9.092 41.285 1.00 85.62 271 ALA A C 1
ATOM 2117 O O . ALA A 1 271 ? -31.805 8.948 42.075 1.00 85.62 271 ALA A O 1
ATOM 2118 N N . ARG A 1 272 ? -29.768 8.332 41.360 1.00 83.56 272 ARG A N 1
ATOM 2119 C CA . ARG A 1 272 ? -29.592 7.273 42.371 1.00 83.56 272 ARG A CA 1
ATOM 2120 C C . ARG A 1 272 ? -29.614 7.819 43.794 1.00 83.56 272 ARG A C 1
ATOM 2122 O O . ARG A 1 272 ? -30.194 7.198 44.682 1.00 83.56 272 ARG A O 1
ATOM 2129 N N . GLN A 1 273 ? -29.026 8.991 44.024 1.00 80.19 273 GLN A N 1
ATOM 2130 C CA . GLN A 1 273 ? -29.065 9.634 45.334 1.00 80.19 273 GLN A CA 1
ATOM 2131 C C . GLN A 1 273 ? -30.499 10.022 45.729 1.00 80.19 273 GLN A C 1
ATOM 2133 O O . GLN A 1 273 ? -30.875 9.839 46.888 1.00 80.19 273 GLN A O 1
ATOM 2138 N N . GLN A 1 274 ? -31.311 10.508 44.785 1.00 85.31 274 GLN A N 1
ATOM 2139 C CA . GLN A 1 274 ? -32.728 10.810 45.017 1.00 85.31 274 GLN A CA 1
ATOM 2140 C C . GLN A 1 274 ? -33.551 9.542 45.295 1.00 85.31 274 GLN A C 1
ATOM 2142 O O . GLN A 1 274 ? -34.337 9.536 46.243 1.00 85.31 274 GLN A O 1
ATOM 2147 N N . GLU A 1 275 ? -33.323 8.448 44.559 1.00 86.56 275 GLU A N 1
ATOM 2148 C CA . GLU A 1 275 ? -33.957 7.145 44.830 1.00 86.56 275 GLU A CA 1
ATOM 2149 C C . GLU A 1 275 ? -33.639 6.642 46.246 1.00 86.56 275 GLU A C 1
ATOM 2151 O O . GLU A 1 275 ? -34.537 6.221 46.976 1.00 86.56 275 GLU A O 1
ATOM 2156 N N . ILE A 1 276 ? -32.376 6.737 46.680 1.00 80.31 276 ILE A N 1
ATOM 2157 C CA . ILE A 1 276 ? -31.965 6.349 48.039 1.00 80.31 276 ILE A CA 1
ATOM 2158 C C . ILE A 1 276 ? -32.682 7.196 49.096 1.00 80.31 276 ILE A C 1
ATOM 2160 O O . ILE A 1 276 ? -33.064 6.670 50.142 1.00 80.31 276 ILE A O 1
ATOM 2164 N N . VAL A 1 277 ? -32.860 8.500 48.860 1.00 87.56 277 VAL A N 1
ATOM 2165 C CA . VAL A 1 277 ? -33.618 9.368 49.774 1.00 87.56 277 VAL A CA 1
ATOM 2166 C C . VAL A 1 277 ? -35.082 8.927 49.844 1.00 87.56 277 VAL A C 1
ATOM 2168 O O . VAL A 1 277 ? -35.605 8.802 50.950 1.00 87.56 277 VAL A O 1
ATOM 2171 N N . GLY A 1 278 ? -35.706 8.611 48.705 1.00 85.81 278 GLY A N 1
ATOM 2172 C CA . GLY A 1 278 ? -37.070 8.075 48.651 1.00 85.81 278 GLY A CA 1
ATOM 2173 C C . GLY A 1 278 ? -37.222 6.779 49.451 1.00 85.81 278 GLY A C 1
ATOM 2174 O O . GLY A 1 278 ? -38.033 6.712 50.372 1.00 85.81 278 GLY A O 1
ATOM 2175 N N . LEU A 1 279 ? -36.358 5.793 49.198 1.00 85.44 279 LEU A N 1
ATOM 2176 C CA . LEU A 1 279 ? -36.365 4.513 49.917 1.00 85.44 279 LEU A CA 1
ATOM 2177 C C . LEU A 1 279 ? -36.118 4.679 51.425 1.00 85.44 279 LEU A C 1
ATOM 2179 O O . LEU A 1 279 ? -36.699 3.958 52.235 1.00 85.44 279 LEU A O 1
ATOM 2183 N N . LYS A 1 280 ? -35.280 5.641 51.833 1.00 82.50 280 LYS A N 1
ATOM 2184 C CA . LYS A 1 280 ? -35.078 5.962 53.256 1.00 82.50 280 LYS A CA 1
ATOM 2185 C C . LYS A 1 280 ? -36.340 6.525 53.904 1.00 82.50 280 LYS A C 1
ATOM 2187 O O . LYS A 1 280 ? -36.618 6.175 55.049 1.00 82.50 280 LYS A O 1
ATOM 2192 N N . MET A 1 281 ? -37.085 7.380 53.203 1.00 86.94 281 MET A N 1
ATOM 2193 C CA . MET A 1 281 ? -38.355 7.914 53.704 1.00 86.94 281 MET A CA 1
ATOM 2194 C C . MET A 1 281 ? -39.411 6.812 53.831 1.00 86.94 281 MET A C 1
ATOM 2196 O O . MET A 1 281 ? -40.084 6.739 54.856 1.00 86.94 281 MET A O 1
ATOM 2200 N N . GLU A 1 282 ? -39.512 5.920 52.844 1.00 86.81 282 GLU A N 1
ATOM 2201 C CA . GLU A 1 282 ? -40.425 4.770 52.893 1.00 86.81 282 GLU A CA 1
ATOM 2202 C C . GLU A 1 282 ? -40.086 3.814 54.043 1.00 86.81 282 GLU A C 1
ATOM 2204 O O . GLU A 1 282 ? -40.975 3.401 54.788 1.00 86.81 282 GLU A O 1
ATOM 2209 N N . LEU A 1 283 ? -38.799 3.509 54.244 1.00 84.25 283 LEU A N 1
ATOM 2210 C CA . LEU A 1 283 ? -38.349 2.677 55.360 1.00 84.25 283 LEU A CA 1
ATOM 2211 C C . LEU A 1 283 ? -38.656 3.329 56.715 1.00 84.25 283 LEU A C 1
ATOM 2213 O O . LEU A 1 283 ? -39.102 2.643 57.634 1.00 84.25 283 LEU A O 1
ATOM 2217 N N . ALA A 1 284 ? -38.439 4.642 56.845 1.00 84.06 284 ALA A N 1
ATOM 2218 C CA . ALA A 1 284 ? -38.763 5.378 58.065 1.00 84.06 284 ALA A CA 1
ATOM 2219 C C . ALA A 1 284 ? -40.270 5.338 58.363 1.00 84.06 284 ALA A C 1
ATOM 2221 O O . ALA A 1 284 ? -40.655 5.035 59.490 1.00 84.06 284 ALA A O 1
ATOM 2222 N N . ALA A 1 285 ? -41.115 5.549 57.349 1.00 86.00 285 ALA A N 1
ATOM 2223 C CA . ALA A 1 285 ? -42.565 5.454 57.491 1.00 86.00 285 ALA A CA 1
ATOM 2224 C C . ALA A 1 285 ? -43.014 4.035 57.884 1.00 86.00 285 ALA A C 1
ATOM 2226 O O . ALA A 1 285 ? -43.856 3.871 58.766 1.00 86.00 285 ALA A O 1
ATOM 2227 N N . ALA A 1 286 ? -42.427 2.995 57.283 1.00 80.81 286 ALA A N 1
ATOM 2228 C CA . ALA A 1 286 ? -42.731 1.607 57.628 1.00 80.81 286 ALA A CA 1
ATOM 2229 C C . ALA A 1 286 ? -42.339 1.265 59.078 1.00 80.81 286 ALA A C 1
ATOM 2231 O O . ALA A 1 286 ? -43.105 0.602 59.782 1.00 80.81 286 ALA A O 1
ATOM 2232 N N . LEU A 1 287 ? -41.179 1.746 59.541 1.00 82.06 287 LEU A N 1
ATOM 2233 C CA . LEU A 1 287 ? -40.738 1.583 60.929 1.00 82.06 287 LEU A CA 1
ATOM 2234 C C . LEU A 1 287 ? -41.666 2.308 61.910 1.00 82.06 287 LEU A C 1
ATOM 2236 O O . LEU A 1 287 ? -42.010 1.738 62.943 1.00 82.06 287 LEU A O 1
ATOM 2240 N N . GLU A 1 288 ? -42.114 3.519 61.578 1.00 85.31 288 GLU A N 1
ATOM 2241 C CA . GLU A 1 288 ? -43.034 4.292 62.419 1.00 85.31 288 GLU A CA 1
ATOM 2242 C C . GLU A 1 288 ? -44.402 3.600 62.547 1.00 85.31 288 GLU A C 1
ATOM 2244 O O . GLU A 1 288 ? -44.934 3.467 63.652 1.00 85.31 288 GLU A O 1
ATOM 2249 N N . VAL A 1 289 ? -44.933 3.057 61.444 1.00 84.44 289 VAL A N 1
ATOM 2250 C CA . VAL A 1 289 ? -46.164 2.247 61.451 1.00 84.44 289 VAL A CA 1
ATOM 2251 C C . VAL A 1 289 ? -45.989 0.983 62.297 1.00 84.44 289 VAL A C 1
ATOM 2253 O O . VAL A 1 289 ? -46.871 0.642 63.089 1.00 84.44 289 VAL A O 1
ATOM 2256 N N . GLN A 1 290 ? -44.852 0.292 62.173 1.00 78.81 290 GLN A N 1
ATOM 2257 C CA . GLN A 1 290 ? -44.564 -0.905 62.963 1.00 78.81 290 GLN A CA 1
ATOM 2258 C C . GLN A 1 290 ? -44.441 -0.587 64.462 1.00 78.81 290 GLN A C 1
ATOM 2260 O O . GLN A 1 290 ? -44.947 -1.343 65.296 1.00 78.81 290 GLN A O 1
ATOM 2265 N N . GLU A 1 291 ? -43.811 0.535 64.819 1.00 78.25 291 GLU A N 1
ATOM 2266 C CA . GLU A 1 291 ? -43.705 0.996 66.203 1.00 78.25 291 GLU A CA 1
ATOM 2267 C C . GLU A 1 291 ? -45.082 1.353 66.778 1.00 78.25 291 GLU A C 1
ATOM 2269 O O . GLU A 1 291 ? -45.416 0.932 67.889 1.00 78.25 291 GLU A O 1
ATOM 2274 N N . GLN A 1 292 ? -45.925 2.046 66.006 1.00 80.62 292 GLN A N 1
ATOM 2275 C CA . GLN A 1 292 ? -47.309 2.326 66.389 1.00 80.62 292 GLN A CA 1
ATOM 2276 C C . GLN A 1 292 ? -48.120 1.048 66.600 1.00 80.62 292 GLN A C 1
ATOM 2278 O O . GLN A 1 292 ? -48.813 0.942 67.613 1.00 80.62 292 GLN A O 1
ATOM 2283 N N . HIS A 1 293 ? -48.011 0.071 65.698 1.00 79.75 293 HIS A N 1
ATOM 2284 C CA . HIS A 1 293 ? -48.710 -1.206 65.828 1.00 79.75 293 HIS A CA 1
ATOM 2285 C C . HIS A 1 293 ? -48.273 -1.954 67.096 1.00 79.75 293 HIS A C 1
ATOM 2287 O O . HIS A 1 293 ? -49.109 -2.334 67.913 1.00 79.75 293 HIS A O 1
ATOM 2293 N N . CYS A 1 294 ? -46.960 -2.039 67.337 1.00 75.06 294 CYS A N 1
ATOM 2294 C CA . CYS A 1 294 ? -46.401 -2.650 68.544 1.00 75.06 294 CYS A CA 1
ATOM 2295 C C . CYS A 1 294 ? -46.867 -1.933 69.825 1.00 75.06 294 CYS A C 1
ATOM 2297 O O . CYS A 1 294 ? -47.175 -2.576 70.831 1.00 75.06 294 CYS A O 1
ATOM 2299 N N . ARG A 1 295 ? -46.973 -0.597 69.793 1.00 80.50 295 ARG A N 1
ATOM 2300 C CA . ARG A 1 295 ? -47.461 0.202 70.925 1.00 80.50 295 ARG A CA 1
ATOM 2301 C C . ARG A 1 295 ? -48.938 -0.054 71.222 1.00 80.50 295 ARG A C 1
ATOM 2303 O O . ARG A 1 295 ? -49.297 -0.159 72.393 1.00 80.50 295 ARG A O 1
ATOM 2310 N N . VAL A 1 296 ? -49.775 -0.152 70.189 1.00 82.19 296 VAL A N 1
ATOM 2311 C CA . VAL A 1 296 ? -51.208 -0.458 70.331 1.00 82.19 296 VAL A CA 1
ATOM 2312 C C . VAL A 1 296 ? -51.401 -1.867 70.894 1.00 82.19 296 VAL A C 1
ATOM 2314 O O . VAL A 1 296 ? -52.134 -2.025 71.869 1.00 82.19 296 VAL A O 1
ATOM 2317 N N . ASP A 1 297 ? -50.678 -2.861 70.378 1.00 77.06 297 ASP A N 1
ATOM 2318 C CA . ASP A 1 297 ? -50.739 -4.241 70.877 1.00 77.06 297 ASP A CA 1
ATOM 2319 C C . ASP A 1 297 ? -50.291 -4.352 72.343 1.00 77.06 297 ASP A C 1
ATOM 2321 O O . ASP A 1 297 ? -50.913 -5.048 73.150 1.00 77.06 297 ASP A O 1
ATOM 2325 N N . LEU A 1 298 ? -49.228 -3.633 72.724 1.00 74.75 298 LEU A N 1
ATOM 2326 C CA . LEU A 1 298 ? -48.774 -3.551 74.115 1.00 74.75 298 LEU A CA 1
ATOM 2327 C C . LEU A 1 298 ? -49.824 -2.904 75.025 1.00 74.75 298 LEU A C 1
ATOM 2329 O O . LEU A 1 298 ? -50.046 -3.398 76.130 1.00 74.75 298 LEU A O 1
ATOM 2333 N N . GLN A 1 299 ? -50.477 -1.827 74.577 1.00 79.88 299 GLN A N 1
ATOM 2334 C CA . GLN A 1 299 ? -51.546 -1.177 75.338 1.00 79.88 299 GLN A CA 1
ATOM 2335 C C . GLN A 1 299 ? -52.769 -2.085 75.501 1.00 79.88 299 GLN A C 1
ATOM 2337 O O . GLN A 1 299 ? -53.305 -2.162 76.605 1.00 79.88 299 GLN A O 1
ATOM 2342 N N . ALA A 1 300 ? -53.167 -2.813 74.454 1.00 78.38 300 ALA A N 1
ATOM 2343 C CA . ALA A 1 300 ? -54.264 -3.777 74.520 1.00 78.38 300 ALA A CA 1
ATOM 2344 C C . ALA A 1 300 ? -53.972 -4.886 75.546 1.00 78.38 300 ALA A C 1
ATOM 2346 O O . ALA A 1 300 ? -54.758 -5.095 76.469 1.00 78.38 300 ALA A O 1
ATOM 2347 N N . ARG A 1 301 ? -52.781 -5.501 75.488 1.00 75.94 301 ARG A N 1
ATOM 2348 C CA . ARG A 1 301 ? -52.357 -6.526 76.465 1.00 75.94 301 ARG A CA 1
ATOM 2349 C C . ARG A 1 301 ? -52.256 -5.985 77.895 1.00 75.94 301 ARG A C 1
ATOM 2351 O O . ARG A 1 301 ? -52.555 -6.691 78.861 1.00 75.94 301 ARG A O 1
ATOM 2358 N N . GLN A 1 302 ? -51.828 -4.733 78.067 1.00 73.25 302 GLN A N 1
ATOM 2359 C CA . GLN A 1 302 ? -51.810 -4.078 79.380 1.00 73.25 302 GLN A CA 1
ATOM 2360 C C . GLN A 1 302 ? -53.223 -3.823 79.920 1.00 73.25 302 GLN A C 1
ATOM 2362 O O . GLN A 1 302 ? -53.447 -3.968 81.120 1.00 73.25 302 GLN A O 1
ATOM 2367 N N . GLN A 1 303 ? -54.181 -3.465 79.063 1.00 77.81 303 GLN A N 1
ATOM 2368 C CA . GLN A 1 303 ? -55.578 -3.293 79.464 1.00 77.81 303 GLN A CA 1
ATOM 2369 C C . GLN A 1 303 ? -56.236 -4.625 79.831 1.00 77.81 303 GLN A C 1
ATOM 2371 O O . GLN A 1 303 ? -56.875 -4.695 80.879 1.00 77.81 303 GLN A O 1
ATOM 2376 N N . GLU A 1 304 ? -56.025 -5.677 79.036 1.00 77.12 304 GLU A N 1
ATOM 2377 C CA . GLU A 1 304 ? -56.516 -7.032 79.324 1.00 77.12 304 GLU A CA 1
ATOM 2378 C C . GLU A 1 304 ? -55.977 -7.544 80.664 1.00 77.12 304 GLU A C 1
ATOM 2380 O O . GLU A 1 304 ? -56.753 -7.875 81.559 1.00 77.12 304 GLU A O 1
ATOM 2385 N N . SER A 1 305 ? -54.658 -7.492 80.871 1.00 68.25 305 SER A N 1
ATOM 2386 C CA . SER A 1 305 ? -54.054 -7.914 82.145 1.00 68.25 305 SER A CA 1
ATOM 2387 C C . SER A 1 305 ? -54.492 -7.053 83.338 1.00 68.25 305 SER A C 1
ATOM 2389 O O . SER A 1 305 ? -54.677 -7.569 84.439 1.00 68.25 305 SER A O 1
ATOM 2391 N N . SER A 1 306 ? -54.707 -5.745 83.154 1.00 72.12 306 SER A N 1
ATOM 2392 C CA . SER A 1 306 ? -55.262 -4.872 84.199 1.00 72.12 306 SER A CA 1
ATOM 2393 C C . SER A 1 306 ? -56.706 -5.249 84.555 1.00 72.12 306 SER A C 1
ATOM 2395 O O . SER A 1 306 ? -57.065 -5.265 85.737 1.00 72.12 306 SER A O 1
ATOM 2397 N N . HIS A 1 307 ? -57.520 -5.596 83.552 1.00 79.44 307 HIS A N 1
ATOM 2398 C CA . HIS A 1 307 ? -58.889 -6.071 83.743 1.00 79.44 307 HIS A CA 1
ATOM 2399 C C . HIS A 1 307 ? -58.912 -7.400 84.507 1.00 79.44 307 HIS A C 1
ATOM 2401 O O . HIS A 1 307 ? -59.588 -7.496 85.531 1.00 79.44 307 HIS A O 1
ATOM 2407 N N . GLU A 1 308 ? -58.105 -8.377 84.089 1.00 76.81 308 GLU A N 1
ATOM 2408 C CA . GLU A 1 308 ? -57.965 -9.669 84.776 1.00 76.81 308 GLU A CA 1
ATOM 2409 C C . GLU A 1 308 ? -57.504 -9.496 86.233 1.00 76.81 308 GLU A C 1
ATOM 2411 O O . GLU A 1 308 ? -58.078 -10.080 87.152 1.00 76.81 308 GLU A O 1
ATOM 2416 N N . ILE A 1 309 ? -56.512 -8.632 86.489 1.00 73.69 309 ILE A N 1
ATOM 2417 C CA . ILE A 1 309 ? -56.055 -8.329 87.856 1.00 73.69 309 ILE A CA 1
ATOM 2418 C C . ILE A 1 309 ? -57.174 -7.681 88.688 1.00 73.69 309 ILE A C 1
ATOM 2420 O O . ILE A 1 309 ? -57.271 -7.934 89.891 1.00 73.69 309 ILE A O 1
ATOM 2424 N N . SER A 1 310 ? -58.000 -6.822 88.086 1.00 76.56 310 SER A N 1
ATOM 2425 C CA . SER A 1 310 ? -59.133 -6.180 88.761 1.00 76.56 310 SER A CA 1
ATOM 2426 C C . SER A 1 310 ? -60.212 -7.193 89.153 1.00 76.56 310 SER A C 1
ATOM 2428 O O . SER A 1 310 ? -60.675 -7.181 90.297 1.00 76.56 310 SER A O 1
ATOM 2430 N N . GLU A 1 311 ? -60.565 -8.111 88.249 1.00 78.25 311 GLU A N 1
ATOM 2431 C CA . GLU A 1 311 ? -61.509 -9.197 88.538 1.00 78.25 311 GLU A CA 1
ATOM 2432 C C . GLU A 1 311 ? -60.981 -10.122 89.635 1.00 78.25 311 GLU A C 1
ATOM 2434 O O . GLU A 1 311 ? -61.661 -10.324 90.641 1.00 78.25 311 GLU A O 1
ATOM 2439 N N . LEU A 1 312 ? -59.723 -10.562 89.539 1.00 78.06 312 LEU A N 1
ATOM 2440 C CA . LEU A 1 312 ? -59.099 -11.392 90.573 1.00 78.06 312 LEU A CA 1
ATOM 2441 C C . LEU A 1 312 ? -59.070 -10.701 91.946 1.00 78.06 312 LEU A C 1
ATOM 2443 O O . LEU A 1 312 ? -59.261 -11.348 92.977 1.00 78.06 312 LEU A O 1
ATOM 2447 N N . LYS A 1 313 ? -58.865 -9.377 91.996 1.00 76.31 313 LYS A N 1
ATOM 2448 C CA . LYS A 1 313 ? -58.953 -8.605 93.250 1.00 76.31 313 LYS A CA 1
ATOM 2449 C C . LYS A 1 313 ? -60.370 -8.587 93.820 1.00 76.31 313 LYS A C 1
ATOM 2451 O O . LYS A 1 313 ? -60.523 -8.665 95.040 1.00 76.31 313 LYS A O 1
ATOM 2456 N N . LYS A 1 314 ? -61.389 -8.467 92.966 1.00 80.75 314 LYS A N 1
ATOM 2457 C CA . LYS A 1 314 ? -62.800 -8.491 93.373 1.00 80.75 314 LYS A CA 1
ATOM 2458 C C . LYS A 1 314 ? -63.177 -9.856 93.948 1.00 80.75 314 LYS A C 1
ATOM 2460 O O . LYS A 1 314 ? -63.775 -9.910 95.024 1.00 80.75 314 LYS A O 1
ATOM 2465 N N . ASP A 1 315 ? -62.752 -10.930 93.294 1.00 77.44 315 ASP A N 1
ATOM 2466 C CA . ASP A 1 315 ? -62.997 -12.300 93.745 1.00 77.44 315 ASP A CA 1
ATOM 2467 C C . ASP A 1 315 ? -62.276 -12.598 95.065 1.00 77.44 315 ASP A C 1
ATOM 2469 O O . ASP A 1 315 ? -62.869 -13.155 95.993 1.00 77.44 315 ASP A O 1
ATOM 2473 N N . LEU A 1 316 ? -61.028 -12.138 95.214 1.00 77.69 316 LEU A N 1
ATOM 2474 C CA . LEU A 1 316 ? -60.288 -12.255 96.472 1.00 77.69 316 LEU A CA 1
ATOM 2475 C C . LEU A 1 316 ? -60.975 -11.490 97.616 1.00 77.69 316 LEU A C 1
ATOM 2477 O O . LEU A 1 316 ? -61.062 -12.000 98.734 1.00 77.69 316 LEU A O 1
ATOM 2481 N N . ALA A 1 317 ? -61.486 -10.283 97.357 1.00 77.38 317 ALA A N 1
ATOM 2482 C CA . ALA A 1 317 ? -62.211 -9.499 98.355 1.00 77.38 317 ALA A CA 1
ATOM 2483 C C . ALA A 1 317 ? -63.520 -10.184 98.786 1.00 77.38 317 ALA A C 1
ATOM 2485 O O . ALA A 1 317 ? -63.820 -10.234 99.982 1.00 77.38 317 ALA A O 1
ATOM 2486 N N . ALA A 1 318 ? -64.265 -10.761 97.838 1.00 77.12 318 ALA A N 1
ATOM 2487 C CA . ALA A 1 318 ? -65.463 -11.543 98.131 1.00 77.12 318 ALA A CA 1
ATOM 2488 C C . ALA A 1 318 ? -65.133 -12.770 98.999 1.00 77.12 318 ALA A C 1
ATOM 2490 O O . ALA A 1 318 ? -65.782 -12.989 100.024 1.00 77.12 318 ALA A O 1
ATOM 2491 N N . ALA A 1 319 ? -64.068 -13.503 98.655 1.00 70.88 319 ALA A N 1
ATOM 2492 C CA . ALA A 1 319 ? -63.601 -14.662 99.413 1.00 70.88 319 ALA A CA 1
ATOM 2493 C C . ALA A 1 319 ? -63.171 -14.303 100.853 1.00 70.88 319 ALA A C 1
ATOM 2495 O O . ALA A 1 319 ? -63.459 -15.036 101.807 1.00 70.88 319 ALA A O 1
ATOM 2496 N N . LEU A 1 320 ? -62.508 -13.156 101.042 1.00 77.81 320 LEU A N 1
ATOM 2497 C CA . LEU A 1 320 ? -62.136 -12.659 102.371 1.00 77.81 320 LEU A CA 1
ATOM 2498 C C . LEU A 1 320 ? -63.366 -12.305 103.218 1.00 77.81 320 LEU A C 1
ATOM 2500 O O . LEU A 1 320 ? -63.406 -12.653 104.399 1.00 77.81 320 LEU A O 1
ATOM 2504 N N . LEU A 1 321 ? -64.392 -11.685 102.629 1.00 78.88 321 LEU A N 1
ATOM 2505 C CA . LEU A 1 321 ? -65.636 -11.352 103.332 1.00 78.88 321 LEU A CA 1
ATOM 2506 C C . LEU A 1 321 ? -66.393 -12.613 103.786 1.00 78.88 321 LEU A C 1
ATOM 2508 O O . LEU A 1 321 ? -66.878 -12.682 104.922 1.00 78.88 321 LEU A O 1
ATOM 2512 N N . THR A 1 322 ? -66.441 -13.644 102.937 1.00 77.19 322 THR A N 1
ATOM 2513 C CA . THR A 1 322 ? -66.998 -14.953 103.312 1.00 77.19 322 THR A CA 1
ATOM 2514 C C . THR A 1 322 ? -66.198 -15.627 104.427 1.00 77.19 322 THR A C 1
ATOM 2516 O O . THR A 1 322 ? -66.782 -16.205 105.337 1.00 77.19 322 THR A O 1
ATOM 2519 N N . ASN A 1 323 ? -64.869 -15.499 104.447 1.00 70.69 323 ASN A N 1
ATOM 2520 C CA . ASN A 1 323 ? -64.074 -16.030 105.557 1.00 70.69 323 ASN A CA 1
ATOM 2521 C C . ASN A 1 323 ? -64.369 -15.308 106.880 1.00 70.69 323 ASN A C 1
ATOM 2523 O O . ASN A 1 323 ? -64.524 -15.962 107.910 1.00 70.69 323 ASN A O 1
ATOM 2527 N N . VAL A 1 324 ? -64.497 -13.977 106.876 1.00 77.00 324 VAL A N 1
ATOM 2528 C CA . VAL A 1 324 ? -64.822 -13.207 108.093 1.00 77.00 324 VAL A CA 1
ATOM 2529 C C . VAL A 1 324 ? -66.184 -13.613 108.665 1.00 77.00 324 VAL A C 1
ATOM 2531 O O . VAL A 1 324 ? -66.307 -13.809 109.874 1.00 77.00 324 VAL A O 1
ATOM 2534 N N . THR A 1 325 ? -67.197 -13.789 107.813 1.00 75.75 325 THR A N 1
ATOM 2535 C CA . THR A 1 325 ? -68.538 -14.221 108.245 1.00 75.75 325 THR A CA 1
ATOM 2536 C C . THR A 1 325 ? -68.519 -15.622 108.856 1.00 75.75 325 THR A C 1
ATOM 2538 O O . THR A 1 325 ? -69.004 -15.787 109.974 1.00 75.75 325 THR A O 1
ATOM 2541 N N . ILE A 1 326 ? -67.853 -16.587 108.212 1.00 72.56 326 ILE A N 1
ATOM 2542 C CA . ILE A 1 326 ? -67.666 -17.941 108.762 1.00 72.56 326 ILE A CA 1
ATOM 2543 C C . ILE A 1 326 ? -66.936 -17.891 110.114 1.00 72.56 326 ILE A C 1
ATOM 2545 O O . ILE A 1 326 ? -67.327 -18.574 111.060 1.00 72.56 326 ILE A O 1
ATOM 2549 N N . THR A 1 327 ? -65.900 -17.056 110.247 1.00 71.94 327 THR A N 1
ATOM 2550 C CA . THR A 1 327 ? -65.127 -16.940 111.499 1.00 71.94 327 THR A CA 1
ATOM 2551 C C . THR A 1 327 ? -65.979 -16.370 112.640 1.00 71.94 327 THR A C 1
ATOM 2553 O O . THR A 1 327 ? -65.912 -16.853 113.772 1.00 71.94 327 THR A O 1
ATOM 2556 N N . ASN A 1 328 ? -66.820 -15.376 112.347 1.00 72.38 328 ASN A N 1
ATOM 2557 C CA . ASN A 1 328 ? -67.754 -14.809 113.319 1.00 72.38 328 ASN A CA 1
ATOM 2558 C C . ASN A 1 328 ? -68.818 -15.829 113.741 1.00 72.38 328 ASN A C 1
ATOM 2560 O O . ASN A 1 328 ? -69.081 -15.980 114.935 1.00 72.38 328 ASN A O 1
ATOM 2564 N N . GLU A 1 329 ? -69.391 -16.572 112.790 1.00 71.00 329 GLU A N 1
ATOM 2565 C CA . GLU A 1 329 ? -70.327 -17.658 113.095 1.00 71.00 329 GLU A CA 1
ATOM 2566 C C . GLU A 1 329 ? -69.676 -18.721 113.989 1.00 71.00 329 GLU A C 1
ATOM 2568 O O . GLU A 1 329 ? -70.267 -19.115 114.999 1.00 71.00 329 GLU A O 1
ATOM 2573 N N . GLN A 1 330 ? -68.435 -19.118 113.697 1.00 70.00 330 GLN A N 1
ATOM 2574 C CA . GLN A 1 330 ? -67.667 -20.052 114.521 1.00 70.00 330 GLN A CA 1
ATOM 2575 C C . GLN A 1 330 ? -67.505 -19.534 115.960 1.00 70.00 330 GLN A C 1
ATOM 2577 O O . GLN A 1 330 ? -67.839 -20.239 116.910 1.00 70.00 330 GLN A O 1
ATOM 2582 N N . GLN A 1 331 ? -67.101 -18.271 116.139 1.00 71.19 331 GLN A N 1
ATOM 2583 C CA . GLN A 1 331 ? -66.963 -17.667 117.469 1.00 71.19 331 GLN A CA 1
ATOM 2584 C C . GLN A 1 331 ? -68.289 -17.606 118.240 1.00 71.19 331 GLN A C 1
ATOM 2586 O O . GLN A 1 331 ? -68.299 -17.780 119.461 1.00 71.19 331 GLN A O 1
ATOM 2591 N N . THR A 1 332 ? -69.416 -17.348 117.567 1.00 74.12 332 THR A N 1
ATOM 2592 C CA . THR A 1 332 ? -70.731 -17.368 118.233 1.00 74.12 332 THR A CA 1
ATOM 2593 C C . THR A 1 332 ? -71.121 -18.773 118.679 1.00 74.12 332 THR A C 1
ATOM 2595 O O . THR A 1 332 ? -71.585 -18.934 119.810 1.00 74.12 332 THR A O 1
ATOM 2598 N N . LYS A 1 333 ? -70.871 -19.789 117.841 1.00 70.62 333 LYS A N 1
ATOM 2599 C CA . LYS A 1 333 ? -71.101 -21.199 118.182 1.00 70.62 333 LYS A CA 1
ATOM 2600 C C . LYS A 1 333 ? -70.229 -21.635 119.360 1.00 70.62 333 LYS A C 1
ATOM 2602 O O . LYS A 1 333 ? -70.752 -22.243 120.291 1.00 70.62 333 LYS A O 1
ATOM 2607 N N . ASP A 1 334 ? -68.954 -21.249 119.382 1.00 69.38 334 ASP A N 1
ATOM 2608 C CA . ASP A 1 334 ? -68.033 -21.569 120.480 1.00 69.38 334 ASP A CA 1
ATOM 2609 C C . ASP A 1 334 ? -68.466 -20.920 121.807 1.00 69.38 334 ASP A C 1
ATOM 2611 O O . ASP A 1 334 ? -68.448 -21.570 122.856 1.00 69.38 334 ASP A O 1
ATOM 2615 N N . LYS A 1 335 ? -68.933 -19.662 121.776 1.00 72.50 335 LYS A N 1
ATOM 2616 C CA . LYS A 1 335 ? -69.498 -18.984 122.959 1.00 72.50 335 LYS A CA 1
ATOM 2617 C C . LYS A 1 335 ? -70.742 -19.701 123.483 1.00 72.50 335 LYS A C 1
ATOM 2619 O O . LYS A 1 335 ? -70.833 -19.952 124.683 1.00 72.50 335 LYS A O 1
ATOM 2624 N N . LEU A 1 336 ? -71.667 -20.065 122.592 1.00 72.62 336 LEU A N 1
ATOM 2625 C CA . LEU A 1 336 ? -72.874 -20.824 122.934 1.00 72.62 336 LEU A CA 1
ATOM 2626 C C . LEU A 1 336 ? -72.523 -22.176 123.562 1.00 72.62 336 LEU A C 1
ATOM 2628 O O . LEU A 1 336 ? -73.068 -22.524 124.609 1.00 72.62 336 LEU A O 1
ATOM 2632 N N . HIS A 1 337 ? -71.566 -22.898 122.974 1.00 69.81 337 HIS A N 1
ATOM 2633 C CA . HIS A 1 337 ? -71.081 -24.169 123.502 1.00 69.81 337 HIS A CA 1
ATOM 2634 C C . HIS A 1 337 ? -70.470 -23.999 124.901 1.00 69.81 337 HIS A C 1
ATOM 2636 O O . HIS A 1 337 ? -70.770 -24.779 125.805 1.00 69.81 337 HIS A O 1
ATOM 2642 N N . HIS A 1 338 ? -69.660 -22.958 125.126 1.00 70.75 338 HIS A N 1
ATOM 2643 C CA . HIS A 1 338 ? -69.085 -22.674 126.442 1.00 70.75 338 HIS A CA 1
ATOM 2644 C C . HIS A 1 338 ? -70.161 -22.373 127.499 1.00 70.75 338 HIS A C 1
ATOM 2646 O O . HIS A 1 338 ? -70.124 -22.944 128.590 1.00 70.75 338 HIS A O 1
ATOM 2652 N N . THR A 1 339 ? -71.160 -21.543 127.174 1.00 73.19 339 THR A N 1
ATOM 2653 C CA . THR A 1 339 ? -72.274 -21.235 128.089 1.00 73.19 339 THR A CA 1
ATOM 2654 C C . THR A 1 339 ? -73.094 -22.477 128.432 1.00 73.19 339 THR A C 1
ATOM 2656 O O . THR A 1 339 ? -73.421 -22.686 129.601 1.00 73.19 339 THR A O 1
ATOM 2659 N N . LEU A 1 340 ? -73.391 -23.325 127.441 1.00 71.56 340 LEU A N 1
ATOM 2660 C CA . LEU A 1 340 ? -74.147 -24.559 127.657 1.00 71.56 340 LEU A CA 1
ATOM 2661 C C . LEU A 1 340 ? -73.380 -25.527 128.570 1.00 71.56 340 LEU A C 1
ATOM 2663 O O . LEU A 1 340 ? -73.951 -26.086 129.505 1.00 71.56 340 LEU A O 1
ATOM 2667 N N . VAL A 1 341 ? -72.071 -25.683 128.339 1.00 69.62 341 VAL A N 1
ATOM 2668 C CA . VAL A 1 341 ? -71.199 -26.533 129.163 1.00 69.62 341 VAL A CA 1
ATOM 2669 C C . VAL A 1 341 ? -71.122 -26.024 130.605 1.00 69.62 341 VAL A C 1
ATOM 2671 O O . VAL A 1 341 ? -71.221 -26.825 131.535 1.00 69.62 341 VAL A O 1
ATOM 2674 N N . GLU A 1 342 ? -70.994 -24.715 130.830 1.00 68.50 342 GLU A N 1
ATOM 2675 C CA . GLU A 1 342 ? -70.974 -24.154 132.189 1.00 68.50 342 GLU A CA 1
ATOM 2676 C C . GLU A 1 342 ? -72.333 -24.260 132.899 1.00 68.50 342 GLU A C 1
ATOM 2678 O O . GLU A 1 342 ? -72.381 -24.596 134.087 1.00 68.50 342 GLU A O 1
ATOM 2683 N N . GLN A 1 343 ? -73.452 -24.076 132.186 1.00 68.25 343 GLN A N 1
ATOM 2684 C CA . GLN A 1 343 ? -74.786 -24.348 132.735 1.00 68.25 343 GLN A CA 1
ATOM 2685 C C . GLN A 1 343 ? -74.945 -25.816 133.137 1.00 68.25 343 GLN A C 1
ATOM 2687 O O . GLN A 1 343 ? -75.444 -26.100 134.228 1.00 68.25 343 GLN A O 1
ATOM 2692 N N . LEU A 1 344 ? -74.481 -26.750 132.303 1.00 70.75 344 LEU A N 1
ATOM 2693 C CA . LEU A 1 344 ? -74.510 -28.176 132.619 1.00 70.75 344 LEU A CA 1
ATOM 2694 C C . LEU A 1 344 ? -73.647 -28.499 133.843 1.00 70.75 344 LEU A C 1
ATOM 2696 O O . LEU A 1 344 ? -74.134 -29.159 134.757 1.00 70.75 344 LEU A O 1
ATOM 2700 N N . LYS A 1 345 ? -72.426 -27.960 133.942 1.00 67.44 345 LYS A N 1
ATOM 2701 C CA . LYS A 1 345 ? -71.581 -28.105 135.143 1.00 67.44 345 LYS A CA 1
ATOM 2702 C C . LYS A 1 345 ? -72.241 -27.541 136.404 1.00 67.44 345 LYS A C 1
ATOM 2704 O O . LYS A 1 345 ? -72.095 -28.109 137.484 1.00 67.44 345 LYS A O 1
ATOM 2709 N N . CYS A 1 346 ? -72.946 -26.414 136.302 1.00 65.69 346 CYS A N 1
ATOM 2710 C CA . CYS A 1 346 ? -73.669 -25.822 137.430 1.00 65.69 346 CYS A CA 1
ATOM 2711 C C . CYS A 1 346 ? -74.860 -26.695 137.857 1.00 65.69 346 CYS A C 1
ATOM 2713 O O . CYS A 1 346 ? -75.054 -26.948 139.048 1.00 65.69 346 CYS A O 1
ATOM 2715 N N . ASN A 1 347 ? -75.611 -27.224 136.887 1.00 69.00 347 ASN A N 1
ATOM 2716 C CA . ASN A 1 347 ? -76.710 -28.154 137.136 1.00 69.00 347 ASN A CA 1
ATOM 2717 C C . ASN A 1 347 ? -76.220 -29.455 137.783 1.00 69.00 347 ASN A C 1
ATOM 2719 O O . ASN A 1 347 ? -76.832 -29.897 138.753 1.00 69.00 347 ASN A O 1
ATOM 2723 N N . VAL A 1 348 ? -75.097 -30.016 137.320 1.00 67.62 348 VAL A N 1
ATOM 2724 C CA . VAL A 1 348 ? -74.458 -31.192 137.933 1.00 67.62 348 VAL A CA 1
ATOM 2725 C C . VAL A 1 348 ? -74.069 -30.896 139.382 1.00 67.62 348 VAL A C 1
ATOM 2727 O O . VAL A 1 348 ? -74.540 -31.596 140.271 1.00 67.62 348 VAL A O 1
ATOM 2730 N N . ARG A 1 349 ? -73.356 -29.793 139.660 1.00 68.19 349 ARG A N 1
ATOM 2731 C CA . ARG A 1 349 ? -73.003 -29.394 141.040 1.00 68.19 349 ARG A CA 1
ATOM 2732 C C . ARG A 1 349 ? -74.225 -29.207 141.944 1.00 68.19 349 ARG A C 1
ATOM 2734 O O . ARG A 1 349 ? -74.199 -29.558 143.121 1.00 68.19 349 ARG A O 1
ATOM 2741 N N . ARG A 1 350 ? -75.320 -28.654 141.413 1.00 65.69 350 ARG A N 1
ATOM 2742 C CA . ARG A 1 350 ? -76.573 -28.469 142.162 1.00 65.69 350 ARG A CA 1
ATOM 2743 C C . ARG A 1 350 ? -77.267 -29.799 142.455 1.00 65.69 350 ARG A C 1
ATOM 2745 O O . ARG A 1 350 ? -77.858 -29.942 143.523 1.00 65.69 350 ARG A O 1
ATOM 2752 N N . LEU A 1 351 ? -77.213 -30.748 141.523 1.00 63.41 351 LEU A N 1
ATOM 2753 C CA . LEU A 1 351 ? -77.735 -32.100 141.714 1.00 63.41 351 LEU A CA 1
ATOM 2754 C C . LEU A 1 351 ? -76.877 -32.894 142.703 1.00 63.41 351 LEU A C 1
ATOM 2756 O O . LEU A 1 351 ? -77.439 -33.515 143.595 1.00 63.41 351 LEU A O 1
ATOM 2760 N N . GLU A 1 352 ? -75.549 -32.796 142.624 1.00 63.06 352 GLU A N 1
ATOM 2761 C CA . GLU A 1 352 ? -74.617 -33.389 143.594 1.00 63.06 352 GLU A CA 1
ATOM 2762 C C . GLU A 1 352 ? -74.850 -32.839 145.007 1.00 63.06 352 GLU A C 1
ATOM 2764 O O . GLU A 1 352 ? -74.938 -33.608 145.960 1.00 63.06 352 GLU A O 1
ATOM 2769 N N . LYS A 1 353 ? -75.052 -31.520 145.150 1.00 63.91 353 LYS A N 1
ATOM 2770 C CA . LYS A 1 353 ? -75.396 -30.897 146.437 1.00 63.91 353 LYS A CA 1
ATOM 2771 C C . LYS A 1 353 ? -76.741 -31.390 146.980 1.00 63.91 353 LYS A C 1
ATOM 2773 O O . LYS A 1 353 ? -76.827 -31.753 148.148 1.00 63.91 353 LYS A O 1
ATOM 2778 N N . LYS A 1 354 ? -77.773 -31.472 146.131 1.00 63.31 354 LYS A N 1
ATOM 2779 C CA . LYS A 1 354 ? -79.078 -32.043 146.514 1.00 63.31 354 LYS A CA 1
ATOM 2780 C C . LYS A 1 354 ? -78.983 -33.524 146.891 1.00 63.31 354 LYS A C 1
ATOM 2782 O O . LYS A 1 354 ? -79.727 -33.968 147.757 1.00 63.31 354 LYS A O 1
ATOM 2787 N N . LEU A 1 355 ? -78.088 -34.279 146.255 1.00 57.78 355 LEU A N 1
ATOM 2788 C CA . LEU A 1 355 ? -77.843 -35.685 146.569 1.00 57.78 355 LEU A CA 1
ATOM 2789 C C . LEU A 1 355 ? -77.088 -35.843 147.900 1.00 57.78 355 LEU A C 1
ATOM 2791 O O . LEU A 1 355 ? -77.394 -36.761 148.651 1.00 57.78 355 LEU A O 1
ATOM 2795 N N . GLY A 1 356 ? -76.162 -34.932 148.222 1.00 56.81 356 GLY A N 1
ATOM 2796 C CA . GLY A 1 356 ? -75.458 -34.893 149.510 1.00 56.81 356 GLY A CA 1
ATOM 2797 C C . GLY A 1 356 ? -76.323 -34.427 150.688 1.00 56.81 356 GLY A C 1
ATOM 2798 O O . GLY A 1 356 ? -76.158 -34.922 151.796 1.00 56.81 356 GLY A O 1
ATOM 2799 N N . GLU A 1 357 ? -77.282 -33.523 150.460 1.00 54.59 357 GLU A N 1
ATOM 2800 C CA . GLU A 1 357 ? -78.222 -33.039 151.490 1.00 54.59 357 GLU A CA 1
ATOM 2801 C C . GLU A 1 357 ? -79.358 -34.038 151.796 1.00 54.59 357 GLU A C 1
ATOM 2803 O O . GLU A 1 357 ? -79.975 -33.967 152.856 1.00 54.59 357 GLU A O 1
ATOM 2808 N N . ALA A 1 358 ? -79.634 -34.987 150.894 1.00 52.88 358 ALA A N 1
ATOM 2809 C CA . ALA A 1 358 ? -80.726 -35.956 151.024 1.00 52.88 358 ALA A CA 1
ATOM 2810 C C . ALA A 1 358 ? -80.338 -37.281 151.714 1.00 52.88 358 ALA A C 1
ATOM 2812 O O . ALA A 1 358 ? -81.179 -38.178 151.798 1.00 52.88 358 ALA A O 1
ATOM 2813 N N . ILE A 1 359 ? -79.104 -37.428 152.216 1.00 47.38 359 ILE A N 1
ATOM 2814 C CA . ILE A 1 359 ? -78.663 -38.644 152.921 1.00 47.38 359 ILE A CA 1
ATOM 2815 C C . ILE A 1 359 ? -78.350 -38.331 154.396 1.00 47.38 359 ILE A C 1
ATOM 2817 O O . ILE A 1 359 ? -77.204 -38.035 154.727 1.00 47.38 359 ILE A O 1
ATOM 2821 N N . PRO A 1 360 ? -79.330 -38.436 155.313 1.00 42.72 360 PRO A N 1
ATOM 2822 C CA . PRO A 1 360 ? -79.079 -38.727 156.718 1.00 42.72 360 PRO A CA 1
ATOM 2823 C C . PRO A 1 360 ? -79.037 -40.246 156.944 1.00 42.72 360 PRO A C 1
ATOM 2825 O O . PRO A 1 360 ? -79.921 -40.980 156.493 1.00 42.72 360 PRO A O 1
ATOM 2828 N N . ASP A 1 361 ? -78.017 -40.696 157.676 1.00 44.75 361 ASP A N 1
ATOM 2829 C CA . ASP A 1 361 ? -77.851 -42.045 158.225 1.00 44.75 361 ASP A CA 1
ATOM 2830 C C . ASP A 1 361 ? -79.161 -42.633 158.765 1.00 44.75 361 ASP A C 1
ATOM 2832 O O . ASP A 1 361 ? -79.597 -42.275 159.854 1.00 44.75 361 ASP A O 1
ATOM 2836 N N . THR A 1 362 ? -79.772 -43.584 158.053 1.00 40.00 362 THR A N 1
ATOM 2837 C CA . THR A 1 362 ? -80.699 -44.549 158.665 1.00 40.00 362 THR A CA 1
ATOM 2838 C C . THR A 1 362 ? -80.716 -45.876 157.904 1.00 40.00 362 THR A C 1
ATOM 2840 O O . THR A 1 362 ? -81.004 -45.980 156.711 1.00 40.00 362 THR A O 1
ATOM 2843 N N . SER A 1 363 ? -80.375 -46.920 158.653 1.00 44.47 363 SER A N 1
ATOM 2844 C CA . SER A 1 363 ? -80.420 -48.333 158.301 1.00 44.47 363 SER A CA 1
ATOM 2845 C C . SER A 1 363 ? -81.874 -48.822 158.211 1.00 44.47 363 SER A C 1
ATOM 2847 O O . SER A 1 363 ? -82.399 -49.357 159.185 1.00 44.47 363 SER A O 1
ATOM 2849 N N . ASP A 1 364 ? -82.518 -48.683 157.050 1.00 48.00 364 ASP A N 1
ATOM 2850 C CA . ASP A 1 364 ? -83.783 -49.374 156.765 1.00 48.00 364 ASP A CA 1
ATOM 2851 C C . ASP A 1 364 ? -83.766 -50.018 155.363 1.00 48.00 364 ASP A C 1
ATOM 2853 O O . ASP A 1 364 ? -83.277 -49.459 154.379 1.00 48.00 364 ASP A O 1
ATOM 2857 N N . ALA A 1 365 ? -84.225 -51.264 155.257 1.00 54.75 365 ALA A N 1
ATOM 2858 C CA . ALA A 1 365 ? -84.088 -52.063 154.036 1.00 54.75 365 ALA A CA 1
ATOM 2859 C C . ALA A 1 365 ? -85.017 -51.571 152.909 1.00 54.75 365 ALA A C 1
ATOM 2861 O O . ALA A 1 365 ? -84.664 -51.667 151.735 1.00 54.75 365 ALA A O 1
ATOM 2862 N N . ARG A 1 366 ? -86.167 -50.972 153.256 1.00 51.69 366 ARG A N 1
ATOM 2863 C CA . ARG A 1 366 ? -87.105 -50.371 152.287 1.00 51.69 366 ARG A CA 1
ATOM 2864 C C . ARG A 1 366 ? -86.584 -49.066 151.686 1.00 51.69 366 ARG A C 1
ATOM 2866 O O . ARG A 1 366 ? -86.791 -48.834 150.495 1.00 51.69 366 ARG A O 1
ATOM 2873 N N . THR A 1 367 ? -85.872 -48.245 152.465 1.00 54.25 367 THR A N 1
ATOM 2874 C CA . THR A 1 367 ? -85.213 -47.041 151.938 1.00 54.25 367 THR A CA 1
ATOM 2875 C C . THR A 1 367 ? -84.054 -47.426 151.029 1.00 54.25 367 THR A C 1
ATOM 2877 O O . THR A 1 367 ? -83.934 -46.845 149.963 1.00 54.25 367 THR A O 1
ATOM 2880 N N . LYS A 1 368 ? -83.276 -48.477 151.328 1.00 53.75 368 LYS A N 1
ATOM 2881 C CA . LYS A 1 368 ? -82.247 -48.980 150.394 1.00 53.75 368 LYS A CA 1
ATOM 2882 C C . LYS A 1 368 ? -82.817 -49.401 149.036 1.00 53.75 368 LYS A C 1
ATOM 2884 O O . LYS A 1 368 ? -82.230 -49.043 148.019 1.00 53.75 368 LYS A O 1
ATOM 2889 N N . THR A 1 369 ? -83.952 -50.105 148.991 1.00 57.97 369 THR A N 1
ATOM 2890 C CA . THR A 1 369 ? -84.581 -50.501 147.717 1.00 57.97 369 THR A CA 1
ATOM 2891 C C . THR A 1 369 ? -85.137 -49.296 146.958 1.00 57.97 369 THR A C 1
ATOM 2893 O O . THR A 1 369 ? -84.893 -49.178 145.762 1.00 57.97 369 THR A O 1
ATOM 2896 N N . ALA A 1 370 ? -85.817 -48.365 147.638 1.00 53.53 370 ALA A N 1
ATOM 2897 C CA . ALA A 1 370 ? -86.330 -47.146 147.010 1.00 53.53 370 ALA A CA 1
ATOM 2898 C C . ALA A 1 370 ? -85.197 -46.232 146.506 1.00 53.53 370 ALA A C 1
ATOM 2900 O O . ALA A 1 370 ? -85.251 -45.749 145.377 1.00 53.53 370 ALA A O 1
ATOM 2901 N N . THR A 1 371 ? -84.130 -46.055 147.291 1.00 55.84 371 THR A N 1
ATOM 2902 C CA . THR A 1 371 ? -82.938 -45.283 146.911 1.00 55.84 371 THR A CA 1
ATOM 2903 C C . THR A 1 371 ? -82.173 -45.956 145.772 1.00 55.84 371 THR A C 1
ATOM 2905 O O . THR A 1 371 ? -81.685 -45.255 144.891 1.00 55.84 371 THR A O 1
ATOM 2908 N N . ALA A 1 372 ? -82.106 -47.292 145.725 1.00 57.66 372 ALA A N 1
ATOM 2909 C CA . ALA A 1 372 ? -81.531 -48.025 144.595 1.00 57.66 372 ALA A CA 1
ATOM 2910 C C . ALA A 1 372 ? -82.369 -47.860 143.316 1.00 57.66 372 ALA A C 1
ATOM 2912 O O . ALA A 1 372 ? -81.804 -47.615 142.255 1.00 57.66 372 ALA A O 1
ATOM 2913 N N . MET A 1 373 ? -83.702 -47.909 143.414 1.00 59.78 373 MET A N 1
ATOM 2914 C CA . MET A 1 373 ? -84.603 -47.711 142.272 1.00 59.78 373 MET A CA 1
ATOM 2915 C C . MET A 1 373 ? -84.520 -46.280 141.725 1.00 59.78 373 MET A C 1
ATOM 2917 O O . MET A 1 373 ? -84.407 -46.074 140.519 1.00 59.78 373 MET A O 1
ATOM 2921 N N . VAL A 1 374 ? -84.510 -45.279 142.613 1.00 56.62 374 VAL A N 1
ATOM 2922 C CA . VAL A 1 374 ? -84.322 -43.872 142.236 1.00 56.62 374 VAL A CA 1
ATOM 2923 C C . VAL A 1 374 ? -82.936 -43.666 141.628 1.00 56.62 374 VAL A C 1
ATOM 2925 O O . VAL A 1 374 ? -82.836 -43.044 140.574 1.00 56.62 374 VAL A O 1
ATOM 2928 N N . ARG A 1 375 ? -81.877 -44.231 142.224 1.00 59.12 375 ARG A N 1
ATOM 2929 C CA . ARG A 1 375 ? -80.517 -44.180 141.670 1.00 59.12 375 ARG A CA 1
ATOM 2930 C C . ARG A 1 375 ? -80.465 -44.782 140.266 1.00 59.12 375 ARG A C 1
ATOM 2932 O O . ARG A 1 375 ? -79.956 -44.118 139.379 1.00 59.12 375 ARG A O 1
ATOM 2939 N N . GLN A 1 376 ? -81.072 -45.944 140.040 1.00 65.56 376 GLN A N 1
ATOM 2940 C CA . GLN A 1 376 ? -81.095 -46.602 138.731 1.00 65.56 376 GLN A CA 1
ATOM 2941 C C . GLN A 1 376 ? -81.872 -45.791 137.676 1.00 65.56 376 GLN A C 1
ATOM 2943 O O . GLN A 1 376 ? -81.459 -45.721 136.521 1.00 65.56 376 GLN A O 1
ATOM 2948 N N . ILE A 1 377 ? -82.963 -45.117 138.064 1.00 60.50 377 ILE A N 1
ATOM 2949 C CA . ILE A 1 377 ? -83.695 -44.192 137.178 1.00 60.50 377 ILE A CA 1
ATOM 2950 C C . ILE A 1 377 ? -82.846 -42.952 136.855 1.00 60.50 377 ILE A C 1
ATOM 2952 O O . ILE A 1 377 ? -82.836 -42.493 135.712 1.00 60.50 377 ILE A O 1
ATOM 2956 N N . TYR A 1 378 ? -82.137 -42.391 137.839 1.00 52.78 378 TYR A N 1
ATOM 2957 C CA . TYR A 1 378 ? -81.258 -41.237 137.627 1.00 52.78 378 TYR A CA 1
ATOM 2958 C C . TYR A 1 378 ? -80.020 -41.589 136.798 1.00 52.78 378 TYR A C 1
ATOM 2960 O O . TYR A 1 378 ? -79.675 -40.820 135.905 1.00 52.78 378 TYR A O 1
ATOM 2968 N N . GLU A 1 379 ? -79.395 -42.740 137.045 1.00 61.47 379 GLU A N 1
ATOM 2969 C CA . GLU A 1 379 ? -78.287 -43.282 136.251 1.00 61.47 379 GLU A CA 1
ATOM 2970 C C . GLU A 1 379 ? -78.747 -43.531 134.812 1.00 61.47 379 GLU A C 1
ATOM 2972 O O . GLU A 1 379 ? -78.156 -42.976 133.894 1.00 61.47 379 GLU A O 1
ATOM 2977 N N . GLY A 1 380 ? -79.896 -44.186 134.606 1.00 62.22 380 GLY A N 1
ATOM 2978 C CA . GLY A 1 380 ? -80.460 -44.388 133.268 1.00 62.22 380 GLY A CA 1
ATOM 2979 C C . GLY A 1 380 ? -80.774 -43.082 132.523 1.00 62.22 380 GLY A C 1
ATOM 2980 O O . GLY A 1 380 ? -80.543 -42.982 131.320 1.00 62.22 380 GLY A O 1
ATOM 2981 N N . ARG A 1 381 ? -81.253 -42.037 133.216 1.00 58.38 381 ARG A N 1
ATOM 2982 C CA . ARG A 1 381 ? -81.462 -40.708 132.603 1.00 58.38 381 ARG A CA 1
ATOM 2983 C C . ARG A 1 381 ? -80.153 -39.968 132.335 1.00 58.38 381 ARG A C 1
ATOM 2985 O O . ARG A 1 381 ? -80.082 -39.234 131.351 1.00 58.38 381 ARG A O 1
ATOM 2992 N N . MET A 1 382 ? -79.147 -40.124 133.193 1.00 51.06 382 MET A N 1
ATOM 2993 C CA . MET A 1 382 ? -77.814 -39.554 132.984 1.00 51.06 382 MET A CA 1
ATOM 2994 C C . MET A 1 382 ? -77.107 -40.219 131.808 1.00 51.06 382 MET A C 1
ATOM 2996 O O . MET A 1 382 ? -76.508 -39.508 131.007 1.00 51.06 382 MET A O 1
ATOM 3000 N N . ASP A 1 383 ? -77.224 -41.536 131.665 1.00 61.53 383 ASP A N 1
ATOM 3001 C CA . ASP A 1 383 ? -76.639 -42.284 130.554 1.00 61.53 383 ASP A CA 1
ATOM 3002 C C . ASP A 1 383 ? -77.352 -41.957 129.240 1.00 61.53 383 ASP A C 1
ATOM 3004 O O . ASP A 1 383 ? -76.687 -41.613 128.269 1.00 61.53 383 ASP A O 1
ATOM 3008 N N . ALA A 1 384 ? -78.689 -41.877 129.230 1.00 60.97 384 ALA A N 1
ATOM 3009 C CA . ALA A 1 384 ? -79.433 -41.412 128.057 1.00 60.97 384 ALA A CA 1
ATOM 3010 C C . ALA A 1 384 ? -79.073 -39.965 127.657 1.00 60.97 384 ALA A C 1
ATOM 3012 O O . ALA A 1 384 ? -78.996 -39.645 126.469 1.00 60.97 384 ALA A O 1
ATOM 3013 N N . PHE A 1 385 ? -78.828 -39.078 128.632 1.00 55.06 385 PHE A N 1
ATOM 3014 C CA . PHE A 1 385 ? -78.381 -37.702 128.383 1.00 55.06 385 PHE A CA 1
ATOM 3015 C C . PHE A 1 385 ? -76.933 -37.637 127.874 1.00 55.06 385 PHE A C 1
ATOM 3017 O O . PHE A 1 385 ? -76.629 -36.854 126.973 1.00 55.06 385 PHE A O 1
ATOM 3024 N N . LYS A 1 386 ? -76.032 -38.471 128.410 1.00 58.44 386 LYS A N 1
ATOM 3025 C CA . LYS A 1 386 ? -74.662 -38.616 127.899 1.00 58.44 386 LYS A CA 1
ATOM 3026 C C . LYS A 1 386 ? -74.668 -39.142 126.469 1.00 58.44 386 LYS A C 1
ATOM 3028 O O . LYS A 1 386 ? -74.020 -38.552 125.620 1.00 58.44 386 LYS A O 1
ATOM 3033 N N . GLU A 1 387 ? -75.470 -40.157 126.174 1.00 66.50 387 GLU A N 1
ATOM 3034 C CA . GLU A 1 387 ? -75.540 -40.759 124.842 1.00 66.50 387 GLU A CA 1
ATOM 3035 C C . GLU A 1 387 ? -76.115 -39.776 123.805 1.00 66.50 387 GLU A C 1
ATOM 3037 O O . GLU A 1 387 ? -75.570 -39.625 122.711 1.00 66.50 387 GLU A O 1
ATOM 3042 N N . THR A 1 388 ? -77.150 -39.002 124.164 1.00 61.31 388 THR A N 1
ATOM 3043 C CA . THR A 1 388 ? -77.675 -37.939 123.281 1.00 61.31 388 THR A CA 1
ATOM 3044 C C . THR A 1 388 ? -76.697 -36.777 123.085 1.00 61.31 388 THR A C 1
ATOM 3046 O O . THR A 1 388 ? -76.594 -36.252 121.972 1.00 61.31 388 THR A O 1
ATOM 3049 N N . THR A 1 389 ? -75.953 -36.375 124.119 1.00 56.22 389 THR A N 1
ATOM 3050 C CA . THR A 1 389 ? -74.930 -35.318 123.995 1.00 56.22 389 THR A CA 1
ATOM 3051 C C . THR A 1 389 ? -73.691 -35.793 123.232 1.00 56.22 389 THR A C 1
ATOM 3053 O O . THR A 1 389 ? -73.170 -35.043 122.408 1.00 56.22 389 THR A O 1
ATOM 3056 N N . GLU A 1 390 ? -73.259 -37.043 123.402 1.00 63.59 390 GLU A N 1
ATOM 3057 C CA . GLU A 1 390 ? -72.186 -37.661 122.614 1.00 63.59 390 GLU A CA 1
ATOM 3058 C C . GLU A 1 390 ? -72.580 -37.834 121.146 1.00 63.59 390 GLU A C 1
ATOM 3060 O O . GLU A 1 390 ? -71.775 -37.525 120.267 1.00 63.59 390 GLU A O 1
ATOM 3065 N N . ALA A 1 391 ? -73.828 -38.213 120.853 1.00 64.50 391 ALA A N 1
ATOM 3066 C CA . ALA A 1 391 ? -74.341 -38.261 119.485 1.00 64.50 391 ALA A CA 1
ATOM 3067 C C . ALA A 1 391 ? -74.345 -36.869 118.821 1.00 64.50 391 ALA A C 1
ATOM 3069 O O . ALA A 1 391 ? -73.934 -36.726 117.665 1.00 64.50 391 ALA A O 1
ATOM 3070 N N . GLN A 1 392 ? -74.743 -35.819 119.551 1.00 62.31 392 GLN A N 1
ATOM 3071 C CA . GLN A 1 392 ? -74.666 -34.439 119.057 1.00 62.31 392 GLN A CA 1
ATOM 3072 C C . GLN A 1 392 ? -73.216 -33.970 118.860 1.00 62.31 392 GLN A C 1
ATOM 3074 O O . GLN A 1 392 ? -72.902 -33.384 117.824 1.00 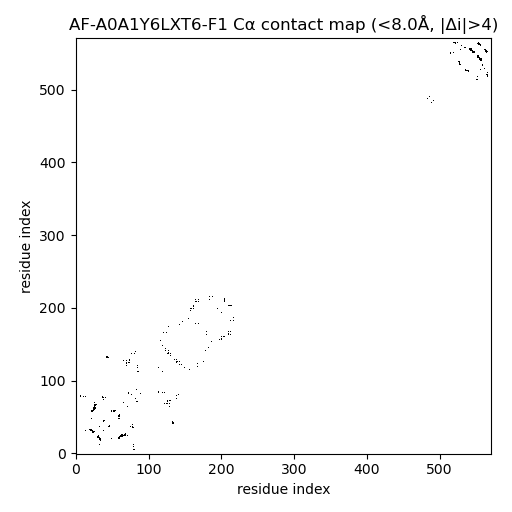62.31 392 GLN A O 1
ATOM 3079 N N . LEU A 1 393 ? -72.310 -34.270 119.797 1.00 59.84 393 LEU A N 1
ATOM 3080 C CA . LEU A 1 393 ? -70.882 -33.963 119.660 1.00 59.84 393 LEU A CA 1
ATOM 3081 C C . LEU A 1 393 ? -70.252 -34.695 118.473 1.00 59.84 393 LEU A C 1
ATOM 3083 O O . LEU A 1 393 ? -69.420 -34.122 117.770 1.00 59.84 393 LEU A O 1
ATOM 3087 N N . GLN A 1 394 ? -70.664 -35.934 118.212 1.00 65.62 394 GLN A N 1
ATOM 3088 C CA . GLN A 1 394 ? -70.177 -36.695 117.072 1.00 65.62 394 GLN A CA 1
ATOM 3089 C C . GLN A 1 394 ? -70.665 -36.099 115.749 1.00 65.62 394 GLN A C 1
ATOM 3091 O O . GLN A 1 394 ? -69.876 -35.992 114.810 1.00 65.62 394 GLN A O 1
ATOM 3096 N N . LYS A 1 395 ? -71.912 -35.614 115.687 1.00 68.19 395 LYS A N 1
ATOM 3097 C CA . LYS A 1 395 ? -72.415 -34.872 114.523 1.00 68.19 395 LYS A CA 1
ATOM 3098 C C . LYS A 1 395 ? -71.598 -33.599 114.269 1.00 68.19 395 LYS A C 1
ATOM 3100 O O . LYS A 1 395 ? -71.138 -33.390 113.147 1.00 68.19 395 LYS A O 1
ATOM 3105 N N . TYR A 1 396 ? -71.323 -32.807 115.308 1.00 59.59 396 TYR A N 1
ATOM 3106 C CA . TYR A 1 396 ? -70.485 -31.610 115.177 1.00 59.59 396 TYR A CA 1
ATOM 3107 C C . TYR A 1 396 ? -69.033 -31.929 114.801 1.00 59.59 396 TYR A C 1
ATOM 3109 O O . TYR A 1 396 ? -68.430 -31.182 114.033 1.00 59.59 396 TYR A O 1
ATOM 3117 N N . ARG A 1 397 ? -68.459 -33.046 115.272 1.00 63.47 397 ARG A N 1
ATOM 3118 C CA . ARG A 1 397 ? -67.124 -33.489 114.829 1.00 63.47 397 ARG A CA 1
ATOM 3119 C C . ARG A 1 397 ? -67.094 -33.787 113.337 1.00 63.47 397 ARG A C 1
ATOM 3121 O O . ARG A 1 397 ? -66.149 -33.372 112.673 1.00 63.47 397 ARG A O 1
ATOM 3128 N N . VAL A 1 398 ? -68.110 -34.469 112.809 1.00 69.25 398 VAL A N 1
ATOM 3129 C CA . VAL A 1 398 ? -68.194 -34.763 111.372 1.00 69.25 398 VAL A CA 1
ATOM 3130 C C . VAL A 1 398 ? -68.317 -33.465 110.566 1.00 69.25 398 VAL A C 1
ATOM 3132 O O . VAL A 1 398 ? -67.561 -33.269 109.613 1.00 69.25 398 VAL A O 1
ATOM 3135 N N . GLU A 1 399 ? -69.167 -32.528 110.991 1.00 67.25 399 GLU A N 1
ATOM 3136 C CA . GLU A 1 399 ? -69.285 -31.207 110.350 1.00 67.25 399 GLU A CA 1
ATOM 3137 C C . GLU A 1 399 ? -67.961 -30.417 110.394 1.00 67.25 399 GLU A C 1
ATOM 3139 O O . GLU A 1 399 ? -67.531 -29.876 109.374 1.00 67.25 399 GLU A O 1
ATOM 3144 N N . LEU A 1 400 ? -67.246 -30.426 111.527 1.00 59.75 400 LEU A N 1
ATOM 3145 C CA . LEU A 1 400 ? -65.921 -29.807 111.658 1.00 59.75 400 LEU A CA 1
ATOM 3146 C C . LEU A 1 400 ? -64.871 -30.466 110.756 1.00 59.75 400 LEU A C 1
ATOM 3148 O O . LEU A 1 400 ? -64.028 -29.767 110.194 1.00 59.75 400 LEU A O 1
ATOM 3152 N N . THR A 1 401 ? -64.908 -31.791 110.582 1.00 65.06 401 THR A N 1
ATOM 3153 C CA . THR A 1 401 ? -64.009 -32.466 109.631 1.00 65.06 401 THR A CA 1
ATOM 3154 C C . THR A 1 401 ? -64.323 -32.095 108.184 1.00 65.06 401 THR A C 1
ATOM 3156 O O . THR A 1 401 ? -63.393 -31.878 107.408 1.00 65.06 401 THR A O 1
ATOM 3159 N N . GLY A 1 402 ? -65.604 -31.929 107.835 1.00 64.62 402 GLY A N 1
ATOM 3160 C CA . GLY A 1 402 ? -66.025 -31.418 106.530 1.00 64.62 402 GLY A CA 1
ATOM 3161 C C . GLY A 1 402 ? -65.492 -30.008 106.274 1.00 64.62 402 GLY A C 1
ATOM 3162 O O . GLY A 1 402 ? -64.828 -29.778 105.264 1.00 64.62 402 GLY A O 1
ATOM 3163 N N . LEU A 1 403 ? -65.677 -29.101 107.239 1.00 65.88 403 LEU A N 1
ATOM 3164 C CA . LEU A 1 403 ? -65.172 -27.726 107.167 1.00 65.88 403 LEU A CA 1
ATOM 3165 C C . LEU A 1 403 ? -63.637 -27.661 107.093 1.00 65.88 403 LEU A C 1
ATOM 3167 O O . LEU A 1 403 ? -63.074 -26.870 106.334 1.00 65.88 403 LEU A O 1
ATOM 3171 N N . LYS A 1 404 ? -62.938 -28.528 107.833 1.00 61.22 404 LYS A N 1
ATOM 3172 C CA . LYS A 1 404 ? -61.473 -28.629 107.783 1.00 61.22 404 LYS A CA 1
ATOM 3173 C C . LYS A 1 404 ? -60.982 -29.102 106.415 1.00 61.22 404 LYS A C 1
ATOM 3175 O O . LYS A 1 404 ? -59.996 -28.573 105.909 1.00 61.22 404 LYS A O 1
ATOM 3180 N N . ASN A 1 405 ? -61.678 -30.051 105.795 1.00 67.88 405 ASN A N 1
ATOM 3181 C CA . ASN A 1 405 ? -61.347 -30.507 104.448 1.00 67.88 405 ASN A CA 1
ATOM 3182 C C . ASN A 1 405 ? -61.571 -29.402 103.413 1.00 67.88 405 ASN A C 1
ATOM 3184 O O . ASN A 1 405 ? -60.691 -29.183 102.583 1.00 67.88 405 ASN A O 1
ATOM 3188 N N . THR A 1 406 ? -62.667 -28.642 103.506 1.00 66.44 406 THR A N 1
ATOM 3189 C CA . THR A 1 406 ? -62.883 -27.479 102.630 1.00 66.44 406 THR A CA 1
ATOM 3190 C C . THR A 1 406 ? -61.834 -26.388 102.844 1.00 66.44 406 THR A C 1
ATOM 3192 O O . THR A 1 406 ? -61.362 -25.807 101.870 1.00 66.44 406 THR A O 1
ATOM 3195 N N . LEU A 1 407 ? -61.389 -26.153 104.086 1.00 65.38 407 LEU A N 1
ATOM 3196 C CA . LEU A 1 407 ? -60.316 -25.199 104.377 1.00 65.38 407 LEU A CA 1
ATOM 3197 C C . LEU A 1 407 ? -58.983 -25.650 103.770 1.00 65.38 407 LEU A C 1
ATOM 3199 O O . LEU A 1 407 ? -58.298 -24.834 103.157 1.00 65.38 407 LEU A O 1
ATOM 3203 N N . ASN A 1 408 ? -58.643 -26.937 103.885 1.00 66.88 408 ASN A N 1
ATOM 3204 C CA . ASN A 1 408 ? -57.452 -27.525 103.264 1.00 66.88 408 ASN A CA 1
ATOM 3205 C C . ASN A 1 408 ? -57.503 -27.426 101.732 1.00 66.88 408 ASN A C 1
ATOM 3207 O O . ASN A 1 408 ? -56.496 -27.142 101.084 1.00 66.88 408 ASN A O 1
ATOM 3211 N N . GLN A 1 409 ? -58.687 -27.611 101.146 1.00 66.88 409 GLN A N 1
ATOM 3212 C CA . GLN A 1 409 ? -58.900 -27.438 99.712 1.00 66.88 409 GLN A CA 1
ATOM 3213 C C . GLN A 1 409 ? -58.697 -25.974 99.300 1.00 66.88 409 GLN A C 1
ATOM 3215 O O . GLN A 1 409 ? -57.960 -25.700 98.358 1.00 66.88 409 GLN A O 1
ATOM 3220 N N . ALA A 1 410 ? -59.252 -25.022 100.055 1.00 60.94 410 ALA A N 1
ATOM 3221 C CA . ALA A 1 410 ? -59.044 -23.592 99.829 1.00 60.94 410 ALA A CA 1
ATOM 3222 C C . ALA A 1 410 ? -57.572 -23.170 100.003 1.00 60.94 410 ALA A C 1
ATOM 3224 O O . ALA A 1 410 ? -57.069 -22.364 99.221 1.00 60.94 410 ALA A O 1
ATOM 3225 N N . THR A 1 411 ? -56.843 -23.744 100.967 1.00 63.66 411 THR A N 1
ATOM 3226 C CA . THR A 1 411 ? -55.396 -23.492 101.123 1.00 63.66 411 THR A CA 1
ATOM 3227 C C . THR A 1 411 ? -54.585 -24.089 99.978 1.00 63.66 411 THR A C 1
ATOM 3229 O O . THR A 1 411 ? -53.625 -23.465 99.535 1.00 63.66 411 THR A O 1
ATOM 3232 N N . SER A 1 412 ? -54.986 -25.247 99.447 1.00 68.25 412 SER A N 1
ATOM 3233 C CA . SER A 1 412 ? -54.385 -25.820 98.239 1.00 68.25 412 SER A CA 1
ATOM 3234 C C . SER A 1 412 ? -54.615 -24.930 97.014 1.00 68.25 412 SER A C 1
ATOM 3236 O O . SER A 1 412 ? -53.665 -24.668 96.275 1.00 68.25 412 SER A O 1
ATOM 3238 N N . TYR A 1 413 ? -55.824 -24.385 96.836 1.00 65.19 413 TYR A N 1
ATOM 3239 C CA . TYR A 1 413 ? -56.104 -23.421 95.768 1.00 65.19 413 TYR A CA 1
ATOM 3240 C C . TYR A 1 413 ? -55.301 -22.125 95.929 1.00 65.19 413 TYR A C 1
ATOM 3242 O O . TYR A 1 413 ? -54.733 -21.645 94.954 1.00 65.19 413 TYR A O 1
ATOM 3250 N N . LEU A 1 414 ? -55.165 -21.595 97.150 1.00 65.69 414 LEU A N 1
ATOM 3251 C CA . LEU A 1 414 ? -54.317 -20.427 97.417 1.00 65.69 414 LEU A CA 1
ATOM 3252 C C . LEU A 1 414 ? -52.831 -20.701 97.168 1.00 65.69 414 LEU A C 1
ATOM 3254 O O . LEU A 1 414 ? -52.136 -19.821 96.662 1.00 65.69 414 LEU A O 1
ATOM 3258 N N . ALA A 1 415 ? -52.341 -21.901 97.491 1.00 64.62 415 ALA A N 1
ATOM 3259 C CA . ALA A 1 415 ? 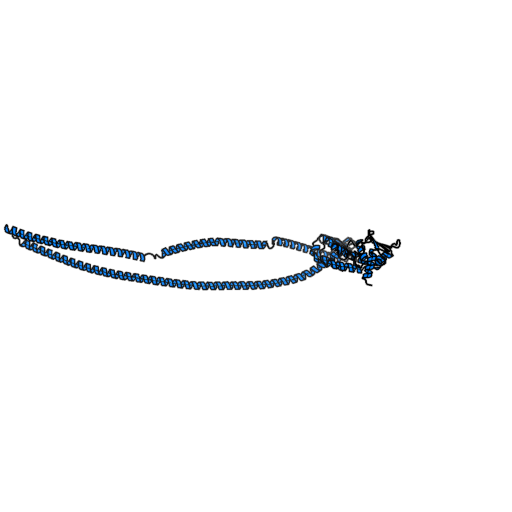-50.974 -22.312 97.188 1.00 64.62 415 ALA A CA 1
ATOM 3260 C C . ALA A 1 415 ? -50.746 -22.395 95.673 1.00 64.62 415 ALA A C 1
ATOM 3262 O O . ALA A 1 415 ? -49.726 -21.909 95.190 1.00 64.62 415 ALA A O 1
ATOM 3263 N N . LYS A 1 416 ? -51.726 -22.926 94.929 1.00 70.00 416 LYS A N 1
ATOM 3264 C CA . LYS A 1 416 ? -51.695 -22.986 93.465 1.00 70.00 416 LYS A CA 1
ATOM 3265 C C . LYS A 1 416 ? -51.725 -21.589 92.832 1.00 70.00 416 LYS A C 1
ATOM 3267 O O . LYS A 1 416 ? -50.895 -21.283 91.983 1.00 70.00 416 LYS A O 1
ATOM 3272 N N . ALA A 1 417 ? -52.586 -20.705 93.331 1.00 62.31 417 ALA A N 1
ATOM 3273 C CA . ALA A 1 417 ? -52.617 -19.308 92.912 1.00 62.31 417 ALA A CA 1
ATOM 3274 C C . ALA A 1 417 ? -51.303 -18.582 93.253 1.00 62.31 417 ALA A C 1
ATOM 3276 O O . ALA A 1 417 ? -50.829 -17.774 92.464 1.00 62.31 417 ALA A O 1
ATOM 3277 N N . HIS A 1 418 ? -50.663 -18.883 94.392 1.00 62.91 418 HIS A N 1
ATOM 3278 C CA . HIS A 1 418 ? -49.345 -18.337 94.740 1.00 62.91 418 HIS A CA 1
ATOM 3279 C C . HIS A 1 418 ? -48.228 -18.846 93.827 1.00 62.91 418 HIS A C 1
ATOM 3281 O O . HIS A 1 418 ? -47.334 -18.066 93.497 1.00 62.91 418 HIS A O 1
ATOM 3287 N N . THR A 1 419 ? -48.255 -20.118 93.420 1.00 66.38 419 THR A N 1
ATOM 3288 C CA . THR A 1 419 ? -47.311 -20.639 92.423 1.00 66.38 419 THR A CA 1
ATOM 3289 C C . THR A 1 419 ? -47.541 -19.993 91.064 1.00 66.38 419 THR A C 1
ATOM 3291 O O . THR A 1 419 ? -46.585 -19.503 90.485 1.00 66.38 419 THR A O 1
ATOM 3294 N N . GLU A 1 420 ? -48.791 -19.835 90.629 1.00 68.38 420 GLU A N 1
ATOM 3295 C CA . GLU A 1 420 ? -49.123 -19.143 89.377 1.00 68.38 420 GLU A CA 1
ATOM 3296 C C . GLU A 1 420 ? -48.697 -17.664 89.420 1.00 68.38 420 GLU A C 1
ATOM 3298 O O . GLU A 1 420 ? -48.100 -17.160 88.475 1.00 68.38 420 GLU A O 1
ATOM 3303 N N . LEU A 1 421 ? -48.878 -16.966 90.548 1.00 61.66 421 LEU A N 1
ATOM 3304 C CA . LEU A 1 421 ? -48.381 -15.596 90.739 1.00 61.66 421 LEU A CA 1
ATOM 3305 C C . LEU A 1 421 ? -46.849 -15.522 90.778 1.00 61.66 421 LEU A C 1
ATOM 3307 O O . LEU A 1 421 ? -46.270 -14.519 90.360 1.00 61.66 421 LEU A O 1
ATOM 3311 N N . LYS A 1 422 ? -46.182 -16.552 91.307 1.00 63.56 422 LYS A N 1
ATOM 3312 C CA . LYS A 1 422 ? -44.720 -16.667 91.308 1.00 63.56 422 LYS A CA 1
ATOM 3313 C C . LYS A 1 422 ? -44.197 -16.931 89.898 1.00 63.56 422 LYS A C 1
ATOM 3315 O O . LYS A 1 422 ? -43.206 -16.313 89.526 1.00 63.56 422 LYS A O 1
ATOM 3320 N N . ASP A 1 423 ? -44.885 -17.754 89.119 1.00 62.69 423 ASP A N 1
ATOM 3321 C CA . ASP A 1 423 ? -44.561 -18.044 87.725 1.00 62.69 423 ASP A CA 1
ATOM 3322 C C . ASP A 1 423 ? -44.813 -16.810 86.846 1.00 62.69 423 ASP A C 1
ATOM 3324 O O . ASP A 1 423 ? -43.949 -16.428 86.065 1.00 62.69 423 ASP A O 1
ATOM 3328 N N . LEU A 1 424 ? -45.912 -16.078 87.057 1.00 61.34 424 LEU A N 1
ATOM 3329 C CA . LEU A 1 424 ? -46.181 -14.798 86.388 1.00 61.34 424 LEU A CA 1
ATOM 3330 C C . LEU A 1 424 ? -45.173 -13.705 86.779 1.00 61.34 424 LEU A C 1
ATOM 3332 O O . LEU A 1 424 ? -44.742 -12.927 85.927 1.00 61.34 424 LEU A O 1
ATOM 3336 N N . LYS A 1 425 ? -44.738 -13.651 88.046 1.00 57.22 425 LYS A N 1
ATOM 3337 C CA . LYS A 1 425 ? -43.634 -12.770 88.469 1.00 57.22 425 LYS A CA 1
ATOM 3338 C C . LYS A 1 425 ? -42.300 -13.204 87.869 1.00 57.22 425 LYS A C 1
ATOM 3340 O O . LYS A 1 425 ? -41.539 -12.338 87.467 1.00 57.22 425 LYS A O 1
ATOM 3345 N N . ALA A 1 426 ? -42.036 -14.503 87.743 1.00 53.62 426 ALA A N 1
ATOM 3346 C CA . ALA A 1 426 ? -40.855 -15.018 87.057 1.00 53.62 426 ALA A CA 1
ATOM 3347 C C . ALA A 1 426 ? -40.891 -14.728 85.548 1.00 53.62 426 ALA A C 1
ATOM 3349 O O . ALA A 1 426 ? -39.843 -14.487 84.972 1.00 53.62 426 ALA A O 1
ATOM 3350 N N . ILE A 1 427 ? -42.069 -14.670 84.918 1.00 55.16 427 ILE A N 1
ATOM 3351 C CA . ILE A 1 427 ? -42.250 -14.226 83.525 1.00 55.16 427 ILE A CA 1
ATOM 3352 C C . ILE A 1 427 ? -42.023 -12.710 83.392 1.00 55.16 427 ILE A C 1
ATOM 3354 O O . ILE A 1 427 ? -41.400 -12.268 82.431 1.00 55.16 427 ILE A O 1
ATOM 3358 N N . ARG A 1 428 ? -42.480 -11.907 84.363 1.00 51.66 428 ARG A N 1
ATOM 3359 C CA . ARG A 1 428 ? -42.233 -10.454 84.418 1.00 51.66 428 ARG A CA 1
ATOM 3360 C C . ARG A 1 428 ? -40.759 -10.115 84.678 1.00 51.66 428 ARG A C 1
ATOM 3362 O O . ARG A 1 428 ? -40.244 -9.168 84.091 1.00 51.66 428 ARG A O 1
ATOM 3369 N N . ASP A 1 429 ? -40.117 -10.866 85.570 1.00 45.84 429 ASP A N 1
ATOM 3370 C CA . ASP A 1 429 ? -38.741 -10.650 86.030 1.00 45.84 429 ASP A CA 1
ATOM 3371 C C . ASP A 1 429 ? -37.720 -11.477 85.207 1.00 45.84 429 ASP A C 1
ATOM 3373 O O . ASP A 1 429 ? -36.511 -11.345 85.403 1.00 45.84 429 ASP A O 1
ATOM 3377 N N . ALA A 1 430 ? -38.183 -12.301 84.253 1.00 42.06 430 ALA A N 1
ATOM 3378 C CA . ALA A 1 430 ? -37.337 -12.945 83.254 1.00 42.06 430 ALA A CA 1
ATOM 3379 C C . ALA A 1 430 ? -36.661 -11.871 82.384 1.00 42.06 430 ALA A C 1
ATOM 3381 O O . ALA A 1 430 ? -37.317 -10.922 81.941 1.00 42.06 430 ALA A O 1
ATOM 3382 N N . PRO A 1 431 ? -35.357 -12.005 82.082 1.00 45.12 431 PRO A N 1
ATOM 3383 C CA . PRO A 1 431 ? -34.704 -11.104 81.149 1.00 45.12 431 PRO A CA 1
ATOM 3384 C C . PRO A 1 431 ? -35.399 -11.260 79.799 1.00 45.12 431 PRO A C 1
ATOM 3386 O O . PRO A 1 431 ? -35.456 -12.371 79.279 1.00 45.12 431 PRO A O 1
ATOM 3389 N N . LYS A 1 432 ? -35.953 -10.156 79.276 1.00 53.28 432 LYS A N 1
ATOM 3390 C CA . LYS A 1 432 ? -36.574 -10.003 77.948 1.00 53.28 432 LYS A CA 1
ATOM 3391 C C . LYS A 1 432 ? -36.134 -11.112 76.977 1.00 53.28 432 LYS A C 1
ATOM 3393 O O . LYS A 1 432 ? -35.126 -10.989 76.283 1.00 53.28 432 LYS A O 1
ATOM 3398 N N . THR A 1 433 ? -36.929 -12.173 76.890 1.00 44.53 433 THR A N 1
ATOM 3399 C CA . THR A 1 433 ? -36.706 -13.329 76.018 1.00 44.53 433 THR A CA 1
ATOM 3400 C C . THR A 1 433 ? -36.888 -13.085 74.511 1.00 44.53 433 THR A C 1
ATOM 3402 O O . THR A 1 433 ? -36.694 -14.045 73.772 1.00 44.53 433 THR A O 1
ATOM 3405 N N . PRO A 1 434 ? -37.111 -11.860 73.973 1.00 49.53 434 PRO A N 1
ATOM 3406 C CA . PRO A 1 434 ? -36.760 -11.601 72.583 1.00 49.53 434 PRO A CA 1
ATOM 3407 C C . PRO A 1 434 ? -35.240 -11.551 72.366 1.00 49.53 434 PRO A C 1
ATOM 3409 O O . PRO A 1 434 ? -34.807 -11.819 71.261 1.00 49.53 434 PRO A O 1
ATOM 3412 N N . SER A 1 435 ? -34.394 -11.258 73.368 1.00 51.41 435 SER A N 1
ATOM 3413 C CA . SER A 1 435 ? -32.949 -11.066 73.115 1.00 51.41 435 SER A CA 1
ATOM 3414 C C . SER A 1 435 ? -32.212 -12.364 72.784 1.00 51.41 435 SER A C 1
ATOM 3416 O O . SER A 1 435 ? -31.372 -12.334 71.904 1.00 51.41 435 SER A O 1
ATOM 3418 N N . ALA A 1 436 ? -32.538 -13.519 73.372 1.00 53.44 436 ALA A N 1
ATOM 3419 C CA . ALA A 1 436 ? -31.769 -14.746 73.121 1.00 53.44 436 ALA A CA 1
ATOM 3420 C C . ALA A 1 436 ? -32.075 -15.406 71.763 1.00 53.44 436 ALA A C 1
ATOM 3422 O O . ALA A 1 436 ? -31.159 -15.926 71.120 1.00 53.44 436 ALA A O 1
ATOM 3423 N N . ASP A 1 437 ? -33.337 -15.372 71.318 1.00 54.16 437 ASP A N 1
ATOM 3424 C CA . ASP A 1 437 ? -33.740 -15.887 70.004 1.00 54.16 437 ASP A CA 1
ATOM 3425 C C . ASP A 1 437 ? -33.430 -14.889 68.889 1.00 54.16 437 ASP A C 1
ATOM 3427 O O . ASP A 1 437 ? -32.934 -15.301 67.843 1.00 54.16 437 ASP A O 1
ATOM 3431 N N . LEU A 1 438 ? -33.587 -13.581 69.134 1.00 51.84 438 LEU A N 1
ATOM 3432 C CA . LEU A 1 438 ? -33.117 -12.558 68.202 1.00 51.84 438 LEU A CA 1
ATOM 3433 C C . LEU A 1 438 ? -31.584 -12.530 68.158 1.00 51.84 438 LEU A C 1
ATOM 3435 O O . LEU A 1 438 ? -31.036 -12.377 67.085 1.00 51.84 438 LEU A O 1
ATOM 3439 N N . GLU A 1 439 ? -30.857 -12.780 69.251 1.00 56.88 439 GLU A N 1
ATOM 3440 C CA . GLU A 1 439 ? -29.396 -12.952 69.228 1.00 56.88 439 GLU A CA 1
ATOM 3441 C C . GLU A 1 439 ? -28.969 -14.264 68.577 1.00 56.88 439 GLU A C 1
ATOM 3443 O O . GLU A 1 439 ? -27.918 -14.305 67.950 1.00 56.88 439 GLU A O 1
ATOM 3448 N N . LYS A 1 440 ? -29.728 -15.359 68.711 1.00 68.88 440 LYS A N 1
ATOM 3449 C CA . LYS A 1 440 ? -29.465 -16.585 67.943 1.00 68.88 440 LYS A CA 1
ATOM 3450 C C . LYS A 1 440 ? -29.728 -16.362 66.460 1.00 68.88 440 LYS A C 1
ATOM 3452 O O . LYS A 1 440 ? -28.904 -16.789 65.662 1.00 68.88 440 LYS A O 1
ATOM 3457 N N . GLN A 1 441 ? -30.804 -15.668 66.095 1.00 65.69 441 GLN A N 1
ATOM 3458 C CA . GLN A 1 441 ? -31.093 -15.283 64.714 1.00 65.69 441 GLN A CA 1
ATOM 3459 C C . GLN A 1 441 ? -30.071 -14.276 64.186 1.00 65.69 441 GLN A C 1
ATOM 3461 O O . GLN A 1 441 ? -29.610 -14.444 63.069 1.00 65.69 441 GLN A O 1
ATOM 3466 N N . ILE A 1 442 ? -29.626 -13.304 64.985 1.00 65.94 442 ILE A N 1
ATOM 3467 C CA . ILE A 1 442 ? -28.555 -12.361 64.639 1.00 65.94 442 ILE A CA 1
ATOM 3468 C C . ILE A 1 442 ? -27.228 -13.107 64.500 1.00 65.94 442 ILE A C 1
ATOM 3470 O O . ILE A 1 442 ? -26.538 -12.890 63.517 1.00 65.94 442 ILE A O 1
ATOM 3474 N N . ARG A 1 443 ? -26.878 -14.035 65.400 1.00 71.81 443 ARG A N 1
ATOM 3475 C CA . ARG A 1 443 ? -25.664 -14.866 65.279 1.00 71.81 443 ARG A CA 1
ATOM 3476 C C . ARG A 1 443 ? -25.728 -15.793 64.065 1.00 71.81 443 ARG A C 1
ATOM 3478 O O . ARG A 1 443 ? -24.715 -15.979 63.396 1.00 71.81 443 ARG A O 1
ATOM 3485 N N . LEU A 1 444 ? -26.901 -16.343 63.751 1.00 75.81 444 LEU A N 1
ATOM 3486 C CA . LEU A 1 444 ? -27.125 -17.170 62.566 1.00 75.81 444 LEU A CA 1
ATOM 3487 C C . LEU A 1 444 ? -27.053 -16.332 61.283 1.00 75.81 444 LEU A C 1
ATOM 3489 O O . LEU A 1 444 ? -26.368 -16.732 60.351 1.00 75.81 444 LEU A O 1
ATOM 3493 N N . LEU A 1 445 ? -27.671 -15.151 61.253 1.00 68.38 445 LEU A N 1
ATOM 3494 C CA . LEU A 1 445 ? -27.597 -14.203 60.139 1.00 68.38 445 LEU A CA 1
ATOM 3495 C C . LEU A 1 445 ? -26.178 -13.649 59.968 1.00 68.38 445 LEU A C 1
ATOM 3497 O O . LEU A 1 445 ? -25.714 -13.528 58.845 1.00 68.38 445 LEU A O 1
ATOM 3501 N N . GLN A 1 446 ? -25.443 -13.387 61.051 1.00 69.94 446 GLN A N 1
ATOM 3502 C CA . GLN A 1 446 ? -24.028 -13.000 61.021 1.00 69.94 446 GLN A CA 1
ATOM 3503 C C . GLN A 1 446 ? -23.142 -14.143 60.515 1.00 69.94 446 GLN A C 1
ATOM 3505 O O . GLN A 1 446 ? -22.227 -13.906 59.732 1.00 69.94 446 GLN A O 1
ATOM 3510 N N . SER A 1 447 ? -23.424 -15.387 60.910 1.00 71.44 447 SER A N 1
ATOM 3511 C CA . SER A 1 447 ? -22.768 -16.586 60.375 1.00 71.44 447 SER A CA 1
ATOM 3512 C C . SER A 1 447 ? -23.059 -16.768 58.882 1.00 71.44 447 SER A C 1
ATOM 3514 O O . SER A 1 447 ? -22.136 -17.037 58.116 1.00 71.44 447 SER A O 1
ATOM 3516 N N . GLN A 1 448 ? -24.308 -16.580 58.456 1.00 70.69 448 GLN A N 1
ATOM 3517 C CA . GLN A 1 448 ? -24.720 -16.666 57.056 1.00 70.69 448 GLN A CA 1
ATOM 3518 C C . GLN A 1 448 ? -24.141 -15.524 56.215 1.00 70.69 448 GLN A C 1
ATOM 3520 O O . GLN A 1 448 ? -23.718 -15.774 55.091 1.00 70.69 448 GLN A O 1
ATOM 3525 N N . LEU A 1 449 ? -24.061 -14.303 56.754 1.00 69.38 449 LEU A N 1
ATOM 3526 C CA . LEU A 1 449 ? -23.395 -13.164 56.118 1.00 69.38 449 LEU A CA 1
ATOM 3527 C C . LEU A 1 449 ? -21.892 -13.398 55.997 1.00 69.38 449 LEU A C 1
ATOM 3529 O O . LEU A 1 449 ? -21.351 -13.187 54.924 1.00 69.38 449 LEU A O 1
ATOM 3533 N N . LYS A 1 450 ? -21.229 -13.912 57.039 1.00 72.62 450 LYS A N 1
ATOM 3534 C CA . LYS A 1 450 ? -19.797 -14.236 56.989 1.00 72.62 450 LYS A CA 1
ATOM 3535 C C . LYS A 1 450 ? -19.493 -15.338 55.970 1.00 72.62 450 LYS A C 1
ATOM 3537 O O . LYS A 1 450 ? -18.530 -15.225 55.224 1.00 72.62 450 LYS A O 1
ATOM 3542 N N . ASN A 1 451 ? -20.347 -16.361 55.895 1.00 70.19 451 ASN A N 1
ATOM 3543 C CA . ASN A 1 451 ? -20.219 -17.438 54.914 1.00 70.19 451 ASN A CA 1
ATOM 3544 C C . ASN A 1 451 ? -20.540 -16.943 53.489 1.00 70.19 451 ASN A C 1
ATOM 3546 O O . ASN A 1 451 ? -19.844 -17.303 52.548 1.00 70.19 451 ASN A O 1
ATOM 3550 N N . ARG A 1 452 ? -21.529 -16.048 53.315 1.00 66.19 452 ARG A N 1
ATOM 3551 C CA . ARG A 1 452 ? -21.777 -15.364 52.031 1.00 66.19 452 ARG A CA 1
ATOM 3552 C C . ARG A 1 452 ? -20.641 -14.429 51.641 1.00 66.19 452 ARG A C 1
ATOM 3554 O O . ARG A 1 452 ? -20.337 -14.392 50.463 1.00 66.19 452 ARG A O 1
ATOM 3561 N N . ASP A 1 453 ? -20.007 -13.725 52.575 1.00 66.81 453 ASP A N 1
ATOM 3562 C CA . ASP A 1 453 ? -18.828 -12.887 52.324 1.00 66.81 453 ASP A CA 1
ATOM 3563 C C . ASP A 1 453 ? -17.608 -13.733 51.953 1.00 66.81 453 ASP A C 1
ATOM 3565 O O . ASP A 1 453 ? -16.848 -13.348 51.073 1.00 66.81 453 ASP A O 1
ATOM 3569 N N . GLU A 1 454 ? -17.408 -14.895 52.578 1.00 68.19 454 GLU A N 1
ATOM 3570 C CA . GLU A 1 454 ? -16.360 -15.852 52.197 1.00 68.19 454 GLU A CA 1
ATOM 3571 C C . GLU A 1 454 ? -16.649 -16.497 50.834 1.00 68.19 454 GLU A C 1
ATOM 3573 O O . GLU A 1 454 ? -15.732 -16.634 50.025 1.00 68.19 454 GLU A O 1
ATOM 3578 N N . GLN A 1 455 ? -17.914 -16.809 50.530 1.00 64.00 455 GLN A N 1
ATOM 3579 C CA . GLN A 1 455 ? -18.352 -17.264 49.206 1.00 64.00 455 GLN A CA 1
ATOM 3580 C C . GLN A 1 455 ? -18.263 -16.161 48.146 1.00 64.00 455 GLN A C 1
ATOM 3582 O O . GLN A 1 455 ? -17.899 -16.451 47.017 1.00 64.00 455 GLN A O 1
ATOM 3587 N N . LEU A 1 456 ? -18.552 -14.900 48.482 1.00 61.09 456 LEU A N 1
ATOM 3588 C CA . LEU A 1 456 ? -18.368 -13.755 47.590 1.00 61.09 456 LEU A CA 1
ATOM 3589 C C . LEU A 1 456 ? -16.886 -13.481 47.374 1.00 61.09 456 LEU A C 1
ATOM 3591 O O . LEU A 1 456 ? -16.501 -13.253 46.241 1.00 61.09 456 LEU A O 1
ATOM 3595 N N . LYS A 1 457 ? -16.039 -13.563 48.406 1.00 66.06 457 LYS A N 1
ATOM 3596 C CA . LYS A 1 457 ? -14.579 -13.435 48.274 1.00 66.06 457 LYS A CA 1
ATOM 3597 C C . LYS A 1 457 ? -13.971 -14.572 47.456 1.00 66.06 457 LYS A C 1
ATOM 3599 O O . LYS A 1 457 ? -13.072 -14.310 46.668 1.00 66.06 457 LYS A O 1
ATOM 3604 N N . SER A 1 458 ? -14.456 -15.808 47.588 1.00 63.91 458 SER A N 1
ATOM 3605 C CA . SER A 1 458 ? -14.013 -16.921 46.735 1.00 63.91 458 SER A CA 1
ATOM 3606 C C . SER A 1 458 ? -14.589 -16.839 45.315 1.00 63.91 458 SER A C 1
ATOM 3608 O O . SER A 1 458 ? -13.906 -17.178 44.353 1.00 63.91 458 SER A O 1
ATOM 3610 N N . ALA A 1 459 ? -15.811 -16.325 45.158 1.00 56.00 459 ALA A N 1
ATOM 3611 C CA . ALA A 1 459 ? -16.421 -16.062 43.858 1.00 56.00 459 ALA A CA 1
ATOM 3612 C C . ALA A 1 459 ? -15.883 -14.794 43.182 1.00 56.00 459 ALA A C 1
ATOM 3614 O O . ALA A 1 459 ? -16.052 -14.679 41.977 1.00 56.00 459 ALA A O 1
ATOM 3615 N N . LEU A 1 460 ? -15.253 -13.869 43.919 1.00 52.69 460 LEU A N 1
ATOM 3616 C CA . LEU A 1 460 ? -14.541 -12.681 43.429 1.00 52.69 460 LEU A CA 1
ATOM 3617 C C . LEU A 1 460 ? -13.063 -12.974 43.173 1.00 52.69 460 LEU A C 1
ATOM 3619 O O . LEU A 1 460 ? -12.510 -12.385 42.255 1.00 52.69 460 LEU A O 1
ATOM 3623 N N . SER A 1 461 ? -12.438 -13.919 43.885 1.00 59.19 461 SER A N 1
ATOM 3624 C CA . SER A 1 461 ? -11.037 -14.284 43.641 1.00 59.19 461 SER A CA 1
ATOM 3625 C C . SER A 1 461 ? -10.827 -14.922 42.266 1.00 59.19 461 SER A C 1
ATOM 3627 O O . SER A 1 461 ? -9.782 -14.708 41.660 1.00 59.19 461 SER A O 1
ATOM 3629 N N . ALA A 1 462 ? -11.818 -15.644 41.730 1.00 55.59 462 ALA A N 1
ATOM 3630 C CA . ALA A 1 462 ? -11.772 -16.169 40.364 1.00 55.59 462 ALA A CA 1
ATOM 3631 C C . ALA A 1 462 ? -11.864 -15.050 39.294 1.00 55.59 462 ALA A C 1
ATOM 3633 O O . ALA A 1 462 ? -10.960 -14.974 38.465 1.00 55.59 462 ALA A O 1
ATOM 3634 N N . PRO A 1 463 ? -12.851 -14.129 39.326 1.00 50.34 463 PRO A N 1
ATOM 3635 C CA . PRO A 1 463 ? -12.892 -12.912 38.520 1.00 50.34 463 PRO A CA 1
ATOM 3636 C C . PRO A 1 463 ? -11.661 -12.021 38.680 1.00 50.34 463 PRO A C 1
ATOM 3638 O O . PRO A 1 463 ? -11.126 -11.569 37.676 1.00 50.34 463 PRO A O 1
ATOM 3641 N N . GLU A 1 464 ? -11.173 -11.786 39.899 1.00 53.94 464 GLU A N 1
ATOM 3642 C CA . GLU A 1 464 ? -9.981 -10.974 40.169 1.00 53.94 464 GLU A CA 1
ATOM 3643 C C . GLU A 1 464 ? -8.716 -11.632 39.620 1.00 53.94 464 GLU A C 1
ATOM 3645 O O . GLU A 1 464 ? -7.907 -10.932 39.012 1.00 53.94 464 GLU A O 1
ATOM 3650 N N . ALA A 1 465 ? -8.571 -12.956 39.747 1.00 60.16 465 ALA A N 1
ATOM 3651 C CA . ALA A 1 465 ? -7.498 -13.724 39.115 1.00 60.16 465 ALA A CA 1
ATOM 3652 C C . ALA A 1 465 ? -7.605 -13.671 37.586 1.00 60.16 465 ALA A C 1
ATOM 3654 O O . ALA A 1 465 ? -6.612 -13.413 36.913 1.00 60.16 465 ALA A O 1
ATOM 3655 N N . THR A 1 466 ? -8.809 -13.809 37.017 1.00 57.97 466 THR A N 1
ATOM 3656 C CA . THR A 1 466 ? -9.006 -13.642 35.569 1.00 57.97 466 THR A CA 1
ATOM 3657 C C . THR A 1 466 ? -8.785 -12.205 35.110 1.00 57.97 466 THR A C 1
ATOM 3659 O O . THR A 1 466 ? -8.276 -12.004 34.019 1.00 57.97 466 THR A O 1
ATOM 3662 N N . PHE A 1 467 ? -9.094 -11.195 35.926 1.00 53.25 467 PHE A N 1
ATOM 3663 C CA . PHE A 1 467 ? -8.885 -9.784 35.606 1.00 53.25 467 PHE A CA 1
ATOM 3664 C C . PHE A 1 467 ? -7.408 -9.410 35.712 1.00 53.25 467 PHE A C 1
ATOM 3666 O O . PHE A 1 467 ? -6.902 -8.690 34.859 1.00 53.25 467 PHE A O 1
ATOM 3673 N N . THR A 1 468 ? -6.680 -9.928 36.705 1.00 59.28 468 THR A N 1
ATOM 3674 C CA . THR A 1 468 ? -5.216 -9.790 36.774 1.00 59.28 468 THR A CA 1
ATOM 3675 C C . THR A 1 468 ? -4.530 -10.559 35.653 1.00 59.28 468 THR A C 1
ATOM 3677 O O . THR A 1 468 ? -3.603 -10.020 35.055 1.00 59.28 468 THR A O 1
ATOM 3680 N N . GLN A 1 469 ? -5.020 -11.745 35.286 1.00 64.06 469 GLN A N 1
ATOM 3681 C CA . GLN A 1 469 ? -4.515 -12.509 34.147 1.00 64.06 469 GLN A CA 1
ATOM 3682 C C . GLN A 1 469 ? -4.817 -11.825 32.810 1.00 64.06 469 GLN A C 1
ATOM 3684 O O . GLN A 1 469 ? -3.911 -11.706 31.998 1.00 64.06 469 GLN A O 1
ATOM 3689 N N . LEU A 1 470 ? -6.020 -11.284 32.604 1.00 52.66 470 LEU A N 1
ATOM 3690 C CA . LEU A 1 470 ? -6.373 -10.481 31.428 1.00 52.66 470 LEU A CA 1
ATOM 3691 C C . LEU A 1 470 ? -5.593 -9.167 31.388 1.00 52.66 470 LEU A C 1
ATOM 3693 O O . LEU A 1 470 ? -5.176 -8.741 30.322 1.00 52.66 470 LEU A O 1
ATOM 3697 N N . ARG A 1 471 ? -5.340 -8.525 32.532 1.00 57.88 471 ARG A N 1
ATOM 3698 C CA . ARG A 1 471 ? -4.519 -7.309 32.618 1.00 57.88 471 ARG A CA 1
ATOM 3699 C C . ARG A 1 471 ? -3.044 -7.602 32.343 1.00 57.88 471 ARG A C 1
ATOM 3701 O O . ARG A 1 471 ? -2.383 -6.771 31.728 1.00 57.88 471 ARG A O 1
ATOM 3708 N N . HIS A 1 472 ? -2.546 -8.767 32.755 1.00 62.03 472 HIS A N 1
ATOM 3709 C CA . HIS A 1 472 ? -1.216 -9.250 32.396 1.00 62.03 472 HIS A CA 1
ATOM 3710 C C . HIS A 1 472 ? -1.149 -9.616 30.909 1.00 62.03 472 HIS A C 1
ATOM 3712 O O . HIS A 1 472 ? -0.251 -9.135 30.239 1.00 62.03 472 HIS A O 1
ATOM 3718 N N . GLN A 1 473 ? -2.149 -10.320 30.369 1.00 58.41 473 GLN A N 1
ATOM 3719 C CA . GLN A 1 473 ? -2.284 -10.632 28.940 1.00 58.41 473 GLN A CA 1
ATOM 3720 C C . GLN A 1 473 ? -2.443 -9.382 28.067 1.00 58.41 473 GLN A C 1
ATOM 3722 O O . GLN A 1 473 ? -1.942 -9.354 26.957 1.00 58.41 473 GLN A O 1
ATOM 3727 N N . LEU A 1 474 ? -3.104 -8.326 28.551 1.00 50.19 474 LEU A N 1
ATOM 3728 C CA . LEU A 1 474 ? -3.213 -7.038 27.860 1.00 50.19 474 LEU A CA 1
ATOM 3729 C C . LEU A 1 474 ? -1.907 -6.234 27.954 1.00 50.19 474 LEU A C 1
ATOM 3731 O O . LEU A 1 474 ? -1.618 -5.433 27.072 1.00 50.19 474 LEU A O 1
ATOM 3735 N N . ALA A 1 475 ? -1.130 -6.415 29.027 1.00 52.28 475 ALA A N 1
ATOM 3736 C CA . ALA A 1 475 ? 0.190 -5.811 29.182 1.00 52.28 475 ALA A CA 1
ATOM 3737 C C . ALA A 1 475 ? 1.245 -6.528 28.326 1.00 52.28 475 ALA A C 1
ATOM 3739 O O . ALA A 1 475 ? 2.046 -5.839 27.702 1.00 52.28 475 ALA A O 1
ATOM 3740 N N . THR A 1 476 ? 1.202 -7.864 28.241 1.00 54.75 476 THR A N 1
ATOM 3741 C CA . THR A 1 476 ? 2.021 -8.654 27.314 1.00 54.75 476 THR A CA 1
ATOM 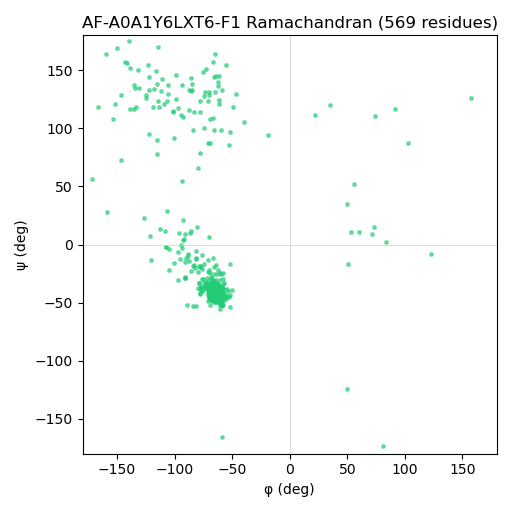3742 C C . THR A 1 476 ? 1.571 -8.411 25.886 1.00 54.75 476 THR A C 1
ATOM 3744 O O . THR A 1 476 ? 2.391 -7.978 25.113 1.00 54.75 476 THR A O 1
ATOM 3747 N N . ALA A 1 477 ? 0.277 -8.451 25.553 1.00 50.72 477 ALA A N 1
ATOM 3748 C CA . ALA A 1 477 ? -0.201 -8.106 24.209 1.00 50.72 477 ALA A CA 1
ATOM 3749 C C . ALA A 1 477 ? 0.071 -6.641 23.819 1.00 50.72 477 ALA A C 1
ATOM 3751 O O . ALA A 1 477 ? 0.173 -6.346 22.639 1.00 50.72 477 ALA A O 1
ATOM 3752 N N . LYS A 1 478 ? 0.207 -5.702 24.771 1.00 51.16 478 LYS A N 1
ATOM 3753 C CA . LYS A 1 478 ? 0.715 -4.345 24.487 1.00 51.16 478 LYS A CA 1
ATOM 3754 C C . LYS A 1 478 ? 2.221 -4.321 24.234 1.00 51.16 478 LYS A C 1
ATOM 3756 O O . LYS A 1 478 ? 2.649 -3.494 23.441 1.00 51.16 478 LYS A O 1
ATOM 3761 N N . TYR A 1 479 ? 2.998 -5.156 24.920 1.00 46.00 479 TYR A N 1
ATOM 3762 C CA . TYR A 1 479 ? 4.434 -5.324 24.681 1.00 46.00 479 TYR A CA 1
ATOM 3763 C C . TYR A 1 479 ? 4.678 -6.057 23.352 1.00 46.00 479 TYR A C 1
ATOM 3765 O O . TYR A 1 479 ? 5.372 -5.524 22.500 1.00 46.00 479 TYR A O 1
ATOM 3773 N N . ASP A 1 480 ? 3.982 -7.167 23.121 1.00 45.16 480 ASP A N 1
ATOM 3774 C CA . ASP A 1 480 ? 4.004 -7.980 21.908 1.00 45.16 480 ASP A CA 1
ATOM 3775 C C . ASP A 1 480 ? 3.446 -7.201 20.705 1.00 45.16 480 ASP A C 1
ATOM 3777 O O . ASP A 1 480 ? 4.042 -7.243 19.645 1.00 45.16 480 ASP A O 1
ATOM 3781 N N . ALA A 1 481 ? 2.388 -6.385 20.836 1.00 40.44 481 ALA A N 1
ATOM 3782 C CA . ALA A 1 481 ? 1.918 -5.518 19.738 1.00 40.44 481 ALA A CA 1
ATOM 3783 C C . ALA A 1 481 ? 2.812 -4.286 19.487 1.00 40.44 481 ALA A C 1
ATOM 3785 O O . ALA A 1 481 ? 2.692 -3.654 18.434 1.00 40.44 481 ALA A O 1
ATOM 3786 N N . LEU A 1 482 ? 3.681 -3.921 20.439 1.00 41.47 482 LEU A N 1
ATOM 3787 C CA . LEU A 1 482 ? 4.770 -2.957 20.232 1.00 41.47 482 LEU A CA 1
ATOM 3788 C C . LEU A 1 482 ? 6.019 -3.626 19.626 1.00 41.47 482 LEU A C 1
ATOM 3790 O O . LEU A 1 482 ? 6.845 -2.918 19.058 1.00 41.47 482 LEU A O 1
ATOM 3794 N N . GLU A 1 483 ? 6.136 -4.953 19.713 1.00 39.78 483 GLU A N 1
ATOM 3795 C CA . GLU A 1 483 ? 7.238 -5.763 19.173 1.00 39.78 483 GLU A CA 1
ATOM 3796 C C . GLU A 1 483 ? 6.891 -6.373 17.790 1.00 39.78 483 GLU A C 1
ATOM 3798 O O . GLU A 1 483 ? 7.755 -6.470 16.925 1.00 39.78 483 GLU A O 1
ATOM 3803 N N . GLU A 1 484 ? 5.612 -6.665 17.512 1.00 41.03 484 GLU A N 1
ATOM 3804 C CA . GLU A 1 484 ? 5.084 -7.157 16.224 1.00 41.03 484 GLU A CA 1
ATOM 3805 C C . GLU A 1 484 ? 4.817 -6.040 15.202 1.00 41.03 484 GLU A C 1
ATOM 3807 O O . GLU A 1 484 ? 4.718 -6.305 14.004 1.00 41.03 484 GLU A O 1
ATOM 3812 N N . ARG A 1 485 ? 4.717 -4.770 15.622 1.00 43.91 485 ARG A N 1
ATOM 3813 C CA . ARG A 1 485 ? 4.543 -3.625 14.704 1.00 43.91 485 ARG A CA 1
ATOM 3814 C C . ARG A 1 485 ? 5.872 -2.981 14.320 1.00 43.91 485 ARG A C 1
ATOM 3816 O O . ARG A 1 485 ? 5.998 -1.766 14.392 1.00 43.91 485 ARG A O 1
ATOM 3823 N N . TYR A 1 486 ? 6.786 -3.801 13.810 1.00 44.41 486 TYR A N 1
ATOM 3824 C CA . TYR A 1 486 ? 8.183 -3.521 13.456 1.00 44.41 486 TYR A CA 1
ATOM 3825 C C . TYR A 1 486 ? 9.160 -3.791 14.595 1.00 44.41 486 TYR A C 1
ATOM 3827 O O . TYR A 1 486 ? 9.164 -3.106 15.614 1.00 44.41 486 TYR A O 1
ATOM 3835 N N . ASP A 1 487 ? 10.045 -4.754 14.344 1.00 48.56 487 ASP A N 1
ATOM 3836 C CA . ASP A 1 487 ? 11.207 -5.088 15.152 1.00 48.56 487 ASP A CA 1
ATOM 3837 C C . ASP A 1 487 ? 12.038 -3.815 15.407 1.00 48.56 487 ASP A C 1
ATOM 3839 O O . ASP A 1 487 ? 12.814 -3.337 14.574 1.00 48.56 487 ASP A O 1
ATOM 3843 N N . VAL A 1 488 ? 11.815 -3.198 16.570 1.00 48.06 488 VAL A N 1
ATOM 3844 C CA . VAL A 1 488 ? 12.447 -1.936 16.979 1.00 48.06 488 VAL A CA 1
ATOM 3845 C C . VAL A 1 488 ? 13.968 -2.084 17.014 1.00 48.06 488 VAL A C 1
ATOM 3847 O O . VAL A 1 488 ? 14.684 -1.097 16.837 1.00 48.06 488 VAL A O 1
ATOM 3850 N N . ASN A 1 489 ? 14.478 -3.303 17.210 1.00 50.25 489 ASN A N 1
ATOM 3851 C CA . ASN A 1 489 ? 15.906 -3.578 17.163 1.00 50.25 489 ASN A CA 1
ATOM 3852 C C . ASN A 1 489 ? 16.415 -3.630 15.721 1.00 50.25 489 ASN A C 1
ATOM 3854 O O . ASN A 1 489 ? 17.474 -3.062 15.459 1.00 50.25 489 ASN A O 1
ATOM 3858 N N . GLN A 1 490 ? 15.646 -4.193 14.785 1.00 52.16 490 GLN A N 1
ATOM 3859 C CA . GLN A 1 490 ? 15.957 -4.152 13.354 1.00 52.16 490 GLN A CA 1
ATOM 3860 C C . GLN A 1 490 ? 15.929 -2.718 12.806 1.00 52.16 490 GLN A C 1
ATOM 3862 O O . GLN A 1 490 ? 16.900 -2.288 12.194 1.00 52.16 490 GLN A O 1
ATOM 3867 N N . LEU A 1 491 ? 14.909 -1.916 13.131 1.00 48.31 491 LEU A N 1
ATOM 3868 C CA . LEU A 1 491 ? 14.851 -0.501 12.733 1.00 48.31 491 LEU A CA 1
ATOM 3869 C C . LEU A 1 491 ? 15.941 0.351 13.397 1.00 48.31 491 LEU A C 1
ATOM 3871 O O . LEU A 1 491 ? 16.438 1.307 12.805 1.00 48.31 491 LEU A O 1
ATOM 3875 N N . ARG A 1 492 ? 16.335 0.042 14.640 1.00 52.66 492 ARG A N 1
ATOM 3876 C CA . ARG A 1 492 ? 17.444 0.732 15.321 1.00 52.66 492 ARG A CA 1
ATOM 3877 C C . ARG A 1 492 ? 18.799 0.323 14.731 1.00 52.66 492 ARG A C 1
ATOM 3879 O O . ARG A 1 492 ? 19.684 1.175 14.656 1.00 52.66 492 ARG A O 1
ATOM 3886 N N . ALA A 1 493 ? 18.943 -0.923 14.279 1.00 58.06 493 ALA A N 1
ATOM 3887 C CA . ALA A 1 493 ? 20.112 -1.410 13.551 1.00 58.06 493 ALA A CA 1
ATOM 3888 C C . ALA A 1 493 ? 20.194 -0.804 12.140 1.00 58.06 493 ALA A C 1
ATOM 3890 O O . ALA A 1 493 ? 21.239 -0.269 11.787 1.00 58.06 493 ALA A O 1
ATOM 3891 N N . GLU A 1 494 ? 19.093 -0.774 11.387 1.00 54.38 494 GLU A N 1
ATOM 3892 C CA . GLU A 1 494 ? 18.991 -0.125 10.072 1.00 54.38 494 GLU A CA 1
ATOM 3893 C C . GLU A 1 494 ? 19.199 1.386 10.172 1.00 54.38 494 GLU A C 1
ATOM 3895 O O . GLU A 1 494 ? 19.947 1.954 9.388 1.00 54.38 494 GLU A O 1
ATOM 3900 N N . LYS A 1 495 ? 18.641 2.057 11.189 1.00 58.31 495 LYS A N 1
ATOM 3901 C CA . LYS A 1 495 ? 18.923 3.475 11.459 1.00 58.31 495 LYS A CA 1
ATOM 3902 C C . LYS A 1 495 ? 20.394 3.710 11.807 1.00 58.31 495 LYS A C 1
ATOM 3904 O O . LYS A 1 495 ? 20.949 4.732 11.414 1.00 58.31 495 LYS A O 1
ATOM 3909 N N . GLY A 1 496 ? 21.018 2.799 12.555 1.00 64.81 496 GLY A N 1
ATOM 3910 C CA . GLY A 1 496 ? 22.450 2.843 12.853 1.00 64.81 496 GLY A CA 1
ATOM 3911 C C . GLY A 1 496 ? 23.302 2.670 11.596 1.00 64.81 496 GLY A C 1
ATOM 3912 O O . GLY A 1 496 ? 24.220 3.456 11.372 1.00 64.81 496 GLY A O 1
ATOM 3913 N N . PHE A 1 497 ? 22.944 1.704 10.750 1.00 63.84 497 PHE A N 1
ATOM 3914 C CA . PHE A 1 497 ? 23.597 1.416 9.476 1.00 63.84 497 PHE A CA 1
ATOM 3915 C C . PHE A 1 497 ? 23.443 2.575 8.483 1.00 63.84 497 PHE A C 1
ATOM 3917 O O . PHE A 1 497 ? 24.439 3.080 7.981 1.00 63.84 497 PHE A O 1
ATOM 3924 N N . LEU A 1 498 ? 22.228 3.101 8.306 1.00 54.19 498 LEU A N 1
ATOM 3925 C CA . LEU A 1 498 ? 21.949 4.268 7.467 1.00 54.19 498 LEU A CA 1
ATOM 3926 C C . LEU A 1 498 ? 22.626 5.535 7.998 1.00 54.19 498 LEU A C 1
ATOM 3928 O O . LEU A 1 498 ? 23.116 6.335 7.212 1.00 54.19 498 LEU A O 1
ATOM 3932 N N . ALA A 1 499 ? 22.706 5.741 9.317 1.00 56.09 499 ALA A N 1
ATOM 3933 C CA . ALA A 1 499 ? 23.459 6.864 9.883 1.00 56.09 499 ALA A CA 1
ATOM 3934 C C . ALA A 1 499 ? 24.970 6.720 9.636 1.00 56.09 499 ALA A C 1
ATOM 3936 O O . ALA A 1 499 ? 25.651 7.718 9.389 1.00 56.09 499 ALA A O 1
ATOM 3937 N N . GLN A 1 500 ? 25.489 5.491 9.671 1.00 55.97 500 GLN A N 1
ATOM 3938 C CA . GLN A 1 500 ? 26.878 5.182 9.354 1.00 55.97 500 GLN A CA 1
ATOM 3939 C C . GLN A 1 500 ? 27.171 5.378 7.860 1.00 55.97 500 GLN A C 1
ATOM 3941 O O . GLN A 1 500 ? 28.140 6.065 7.538 1.00 55.97 500 GLN A O 1
ATOM 3946 N N . GLU A 1 501 ? 26.318 4.885 6.959 1.00 52.78 501 GLU A N 1
ATOM 3947 C CA . GLU A 1 501 ? 26.406 5.115 5.511 1.00 52.78 501 GLU A CA 1
ATOM 3948 C C . GLU A 1 501 ? 26.242 6.589 5.149 1.00 52.78 501 GLU A C 1
ATOM 3950 O O . GLU A 1 501 ? 27.009 7.102 4.342 1.00 52.78 501 GLU A O 1
ATOM 3955 N N . LEU A 1 502 ? 25.326 7.317 5.795 1.00 53.66 502 LEU A N 1
ATOM 3956 C CA . LEU A 1 502 ? 25.174 8.759 5.603 1.00 53.66 502 LEU A CA 1
ATOM 3957 C C . LEU A 1 502 ? 26.416 9.512 6.097 1.00 53.66 502 LEU A C 1
ATOM 3959 O O . LEU A 1 502 ? 26.820 10.495 5.484 1.00 53.66 502 LEU A O 1
ATOM 3963 N N . SER A 1 503 ? 27.054 9.059 7.183 1.00 55.12 503 SER A N 1
ATOM 3964 C CA . SER A 1 503 ? 28.335 9.622 7.631 1.00 55.12 503 SER A CA 1
ATOM 3965 C C . SER A 1 503 ? 29.470 9.310 6.651 1.00 55.12 503 SER A C 1
ATOM 3967 O O . SER A 1 503 ? 30.306 10.173 6.397 1.00 55.12 503 SER A O 1
ATOM 3969 N N . HIS A 1 504 ? 29.469 8.114 6.055 1.00 59.00 504 HIS A N 1
ATOM 3970 C CA . HIS A 1 504 ? 30.461 7.677 5.079 1.00 59.00 504 HIS A CA 1
ATOM 3971 C C . HIS A 1 504 ? 30.295 8.407 3.740 1.00 59.00 504 HIS A C 1
ATOM 3973 O O . HIS A 1 504 ? 31.274 8.875 3.172 1.00 59.00 504 HIS A O 1
ATOM 3979 N N . SER A 1 505 ? 29.054 8.593 3.287 1.00 50.94 505 SER A N 1
ATOM 3980 C CA . SER A 1 505 ? 28.681 9.394 2.122 1.00 50.94 505 SER A CA 1
ATOM 3981 C C . SER A 1 505 ? 29.030 10.866 2.333 1.00 50.94 505 SER A C 1
ATOM 3983 O O . SER A 1 505 ? 29.714 11.430 1.487 1.00 50.94 505 SER A O 1
ATOM 3985 N N . LYS A 1 506 ? 28.703 11.455 3.496 1.00 59.12 506 LYS A N 1
ATOM 3986 C CA . LYS A 1 506 ? 29.145 12.815 3.859 1.00 59.12 506 LYS A CA 1
ATOM 3987 C C . LYS A 1 506 ? 30.667 12.942 3.869 1.00 59.12 506 LYS A C 1
ATOM 3989 O O . LYS A 1 506 ? 31.202 13.929 3.382 1.00 59.12 506 LYS A O 1
ATOM 3994 N N . HIS A 1 507 ? 31.380 11.942 4.389 1.00 61.78 507 HIS A N 1
ATOM 3995 C CA . HIS A 1 507 ? 32.840 11.930 4.357 1.00 61.78 507 HIS A CA 1
ATOM 3996 C C . HIS A 1 507 ? 33.371 11.821 2.916 1.00 61.78 507 HIS A C 1
ATOM 3998 O O . HIS A 1 507 ? 34.342 12.502 2.583 1.00 61.78 507 HIS A O 1
ATOM 4004 N N . LEU A 1 508 ? 32.748 11.014 2.051 1.00 56.44 508 LEU A N 1
ATOM 4005 C CA . LEU A 1 508 ? 33.112 10.912 0.636 1.00 56.44 508 LEU A CA 1
ATOM 4006 C C . LEU A 1 508 ? 32.855 12.221 -0.113 1.00 56.44 508 LEU A C 1
ATOM 4008 O O . LEU A 1 508 ? 33.729 12.647 -0.862 1.00 56.44 508 LEU A O 1
ATOM 4012 N N . THR A 1 509 ? 31.718 12.885 0.114 1.00 60.62 509 THR A N 1
ATOM 4013 C CA . THR A 1 509 ? 31.411 14.179 -0.510 1.00 60.62 509 THR A CA 1
ATOM 4014 C C . THR A 1 509 ? 32.366 15.263 -0.027 1.00 60.62 509 THR A C 1
ATOM 4016 O O . THR A 1 509 ? 32.878 16.012 -0.846 1.00 60.62 509 THR A O 1
ATOM 4019 N N . THR A 1 510 ? 32.728 15.294 1.262 1.00 62.31 510 THR A N 1
ATOM 4020 C CA . THR A 1 510 ? 33.750 16.227 1.768 1.00 62.31 510 THR A CA 1
ATOM 4021 C C . THR A 1 510 ? 35.143 15.931 1.195 1.00 62.31 510 THR A C 1
ATOM 4023 O O . THR A 1 510 ? 35.899 16.861 0.919 1.00 62.31 510 THR A O 1
ATOM 4026 N N . ILE A 1 511 ? 35.501 14.658 0.964 1.00 61.06 511 ILE A N 1
ATOM 4027 C CA . ILE A 1 511 ? 36.744 14.305 0.252 1.00 61.06 511 ILE A CA 1
ATOM 4028 C C . ILE A 1 511 ? 36.673 14.768 -1.210 1.00 61.06 511 ILE A C 1
ATOM 4030 O O . ILE A 1 511 ? 37.649 15.319 -1.713 1.00 61.06 511 ILE A O 1
ATOM 4034 N N . GLN A 1 512 ? 35.543 14.568 -1.893 1.00 62.19 512 GLN A N 1
ATOM 4035 C CA . GLN A 1 512 ? 35.350 15.005 -3.278 1.00 62.19 512 GLN A CA 1
ATOM 4036 C C . GLN A 1 512 ? 35.424 16.531 -3.403 1.00 62.19 512 GLN A C 1
ATOM 4038 O O . GLN A 1 512 ? 36.155 17.023 -4.257 1.00 62.19 512 GLN A O 1
ATOM 4043 N N . GLU A 1 513 ? 34.760 17.277 -2.520 1.00 64.88 513 GLU A N 1
ATOM 4044 C CA . GLU A 1 513 ? 34.834 18.742 -2.453 1.00 64.88 513 GLU A CA 1
ATOM 4045 C C . GLU A 1 513 ? 36.268 19.225 -2.189 1.00 64.88 513 GLU A C 1
ATOM 4047 O O . GLU A 1 513 ? 36.746 20.128 -2.874 1.00 64.88 513 GLU A O 1
ATOM 4052 N N . ALA A 1 514 ? 36.998 18.585 -1.268 1.00 64.62 514 ALA A N 1
ATOM 4053 C CA . ALA A 1 514 ? 38.398 18.914 -0.994 1.00 64.62 514 ALA A CA 1
ATOM 4054 C C . ALA A 1 514 ? 39.322 18.635 -2.196 1.00 64.62 514 ALA A C 1
ATOM 4056 O O . ALA A 1 514 ? 40.216 19.429 -2.485 1.00 64.62 514 ALA A O 1
ATOM 4057 N N . VAL A 1 515 ? 39.095 17.537 -2.926 1.00 67.62 515 VAL A N 1
ATOM 4058 C CA . VAL A 1 515 ? 39.847 17.200 -4.147 1.00 67.62 515 VAL A CA 1
ATOM 4059 C C . VAL A 1 515 ? 39.537 18.186 -5.274 1.00 67.62 515 VAL A C 1
ATOM 4061 O O . VAL A 1 515 ? 40.460 18.641 -5.949 1.00 67.62 515 VAL A O 1
ATOM 4064 N N . VAL A 1 516 ? 38.267 18.552 -5.470 1.00 70.50 516 VAL A N 1
ATOM 4065 C CA . VAL A 1 516 ? 37.858 19.552 -6.469 1.00 70.50 516 VAL A CA 1
ATOM 4066 C C . VAL A 1 516 ? 38.492 20.907 -6.158 1.00 70.50 516 VAL A C 1
ATOM 4068 O O . VAL A 1 516 ? 39.076 21.520 -7.050 1.00 70.50 516 VAL A O 1
ATOM 4071 N N . GLN A 1 517 ? 38.471 21.335 -4.894 1.00 71.19 517 GLN A N 1
ATOM 4072 C CA . GLN A 1 517 ? 39.107 22.579 -4.465 1.00 71.19 517 GLN A CA 1
ATOM 4073 C C . GLN A 1 517 ? 40.623 22.562 -4.717 1.00 71.19 517 GLN A C 1
ATOM 4075 O O . GLN A 1 517 ? 41.171 23.518 -5.262 1.00 71.19 517 GLN A O 1
ATOM 4080 N N . GLN A 1 518 ? 41.298 21.450 -4.418 1.00 73.19 518 GLN A N 1
ATOM 4081 C CA . GLN A 1 518 ? 42.734 21.302 -4.658 1.00 73.19 518 GLN A CA 1
ATOM 4082 C C . GLN A 1 518 ? 43.094 21.320 -6.155 1.00 73.19 518 GLN A C 1
ATOM 4084 O O . GLN A 1 518 ? 44.125 21.871 -6.541 1.00 73.19 518 GLN A O 1
ATOM 4089 N N . LEU A 1 519 ? 42.253 20.742 -7.020 1.00 73.31 519 LEU A N 1
ATOM 4090 C CA . LEU A 1 519 ? 42.439 20.794 -8.475 1.00 73.31 519 LEU A CA 1
ATOM 4091 C C . LEU A 1 519 ? 42.207 22.205 -9.036 1.00 73.31 519 LEU A C 1
ATOM 4093 O O . LEU A 1 519 ? 42.906 22.613 -9.964 1.00 73.31 519 LEU A O 1
ATOM 4097 N N . LEU A 1 520 ? 41.263 22.965 -8.471 1.00 74.81 520 LEU A N 1
ATOM 4098 C CA . LEU A 1 520 ? 41.067 24.379 -8.808 1.00 74.81 520 LEU A CA 1
ATOM 4099 C C . LEU A 1 520 ? 42.290 25.215 -8.416 1.00 74.81 520 LEU A C 1
ATOM 4101 O O . LEU A 1 520 ? 42.771 26.000 -9.226 1.00 74.81 520 LEU A O 1
ATOM 4105 N N . GLU A 1 521 ? 42.843 24.999 -7.224 1.00 76.88 521 GLU A N 1
ATOM 4106 C CA . GLU A 1 521 ? 44.069 25.662 -6.768 1.00 76.88 521 GLU A CA 1
ATOM 4107 C C . GLU A 1 521 ? 45.283 25.340 -7.660 1.00 76.88 521 GLU A C 1
ATOM 4109 O O . GLU A 1 521 ? 46.057 26.230 -8.009 1.00 76.88 521 GLU A O 1
ATOM 4114 N N . ILE A 1 522 ? 45.436 24.083 -8.089 1.00 77.25 522 ILE A N 1
ATOM 4115 C CA . ILE A 1 522 ? 46.491 23.676 -9.028 1.00 77.25 522 ILE A CA 1
ATOM 4116 C C . ILE A 1 522 ? 46.324 24.358 -10.397 1.00 77.25 522 ILE A C 1
ATOM 4118 O O . ILE A 1 522 ? 47.313 24.790 -10.990 1.00 77.25 522 ILE A O 1
ATOM 4122 N N . ASN A 1 523 ? 45.088 24.502 -10.883 1.00 74.56 523 ASN A N 1
ATOM 4123 C CA . ASN A 1 523 ? 44.792 25.205 -12.136 1.00 74.56 523 ASN A CA 1
ATOM 4124 C C . ASN A 1 523 ? 45.096 26.711 -12.086 1.00 74.56 523 ASN A C 1
ATOM 4126 O O . ASN A 1 523 ? 45.254 27.330 -13.136 1.00 74.56 523 ASN A O 1
ATOM 4130 N N . LEU A 1 524 ? 45.198 27.308 -10.895 1.00 75.62 524 LEU A N 1
ATOM 4131 C CA . LEU A 1 524 ? 45.565 28.719 -10.723 1.00 75.62 524 LEU A CA 1
ATOM 4132 C C . LEU A 1 524 ? 47.081 28.962 -10.800 1.00 75.62 524 LEU A C 1
ATOM 4134 O O . LEU A 1 524 ? 47.525 30.113 -10.783 1.00 75.62 524 LEU A O 1
ATOM 4138 N N . ILE A 1 525 ? 47.895 27.908 -10.891 1.00 74.06 525 ILE A N 1
ATOM 4139 C CA . ILE A 1 525 ? 49.345 28.032 -11.037 1.00 74.06 525 ILE A CA 1
ATOM 4140 C C . ILE A 1 525 ? 49.653 28.468 -12.471 1.00 74.06 525 ILE A C 1
ATOM 4142 O O . ILE A 1 525 ? 49.645 27.667 -13.398 1.00 74.06 525 ILE A O 1
ATOM 4146 N N . ALA A 1 526 ? 49.912 29.762 -12.650 1.00 70.31 526 ALA A N 1
ATOM 4147 C CA . ALA A 1 526 ? 50.112 30.351 -13.973 1.00 70.31 526 ALA A CA 1
ATOM 4148 C C . ALA A 1 526 ? 51.486 30.039 -14.595 1.00 70.31 526 ALA A C 1
ATOM 4150 O O . ALA A 1 526 ? 51.593 29.978 -15.817 1.00 70.31 526 ALA A O 1
ATOM 4151 N N . THR A 1 527 ? 52.525 29.843 -13.775 1.00 76.88 527 THR A N 1
ATOM 4152 C CA . THR A 1 527 ? 53.910 29.585 -14.211 1.00 76.88 527 THR A CA 1
ATOM 4153 C C . THR A 1 527 ? 54.618 28.590 -13.292 1.00 76.88 527 THR A C 1
ATOM 4155 O O . THR A 1 527 ? 54.270 28.425 -12.116 1.00 76.88 527 THR A O 1
ATOM 4158 N N . CYS A 1 528 ? 55.650 27.926 -13.818 1.00 78.25 528 CYS A N 1
ATOM 4159 C CA . CYS A 1 528 ? 56.512 27.086 -12.995 1.00 78.25 528 CYS A CA 1
ATOM 4160 C C . CYS A 1 528 ? 57.368 27.957 -12.059 1.00 78.25 528 CYS A C 1
ATOM 4162 O O . CYS A 1 528 ? 58.021 28.897 -12.491 1.00 78.25 528 CYS A O 1
ATOM 4164 N N . ARG A 1 529 ? 57.407 27.608 -10.769 1.00 73.56 529 ARG A N 1
ATOM 4165 C CA . ARG A 1 529 ? 58.160 28.335 -9.724 1.00 73.56 529 ARG A CA 1
ATOM 4166 C C . ARG A 1 529 ? 59.622 27.902 -9.571 1.00 73.56 529 ARG A C 1
ATOM 4168 O O . ARG A 1 529 ? 60.258 28.235 -8.582 1.00 73.56 529 ARG A O 1
ATOM 4175 N N . HIS A 1 530 ? 60.140 27.093 -10.488 1.00 77.25 530 HIS A N 1
ATOM 4176 C CA . HIS A 1 530 ? 61.523 26.628 -10.437 1.00 77.25 530 HIS A CA 1
ATOM 4177 C C . HIS A 1 530 ? 62.402 27.553 -11.278 1.00 77.25 530 HIS A C 1
ATOM 4179 O O . HIS A 1 530 ? 62.270 27.549 -12.494 1.00 77.25 530 HIS A O 1
ATOM 4185 N N . ASP A 1 531 ? 63.290 28.328 -10.652 1.00 67.44 531 ASP A N 1
ATOM 4186 C CA . ASP A 1 531 ? 64.108 29.406 -11.257 1.00 67.44 531 ASP A CA 1
ATOM 4187 C C . ASP A 1 531 ? 64.923 29.042 -12.514 1.00 67.44 531 ASP A C 1
ATOM 4189 O O . ASP A 1 531 ? 65.356 29.929 -13.242 1.00 67.44 531 ASP A O 1
ATOM 4193 N N . GLN A 1 532 ? 65.131 27.753 -12.797 1.00 69.06 532 GLN A N 1
ATOM 4194 C CA . GLN A 1 532 ? 65.863 27.264 -13.976 1.00 69.06 532 GLN A CA 1
ATOM 4195 C C . GLN A 1 532 ? 64.953 26.605 -15.028 1.00 69.06 532 GLN A C 1
ATOM 4197 O O . GLN A 1 532 ? 65.438 25.924 -15.928 1.00 69.06 532 GLN A O 1
ATOM 4202 N N . CYS A 1 533 ? 63.633 26.747 -14.902 1.00 72.06 533 CYS A N 1
ATOM 4203 C CA . CYS A 1 533 ? 62.669 26.188 -15.843 1.00 72.06 533 CYS A CA 1
ATOM 4204 C C . CYS A 1 533 ? 62.445 27.127 -17.036 1.00 72.06 533 CYS A C 1
ATOM 4206 O O . CYS A 1 533 ? 62.189 28.315 -16.858 1.00 72.06 533 CYS A O 1
ATOM 4208 N N . GLU A 1 534 ? 62.483 26.582 -18.253 1.00 61.09 534 GLU A N 1
ATOM 4209 C CA . GLU A 1 534 ? 62.248 27.341 -19.492 1.00 61.09 534 GLU A CA 1
ATOM 4210 C C . GLU A 1 534 ? 60.818 27.911 -19.593 1.00 61.09 534 GLU A C 1
ATOM 4212 O O . GLU A 1 534 ? 60.601 28.871 -20.321 1.00 61.09 534 GLU A O 1
ATOM 4217 N N . ALA A 1 535 ? 59.865 27.400 -18.798 1.00 59.44 535 ALA A N 1
ATOM 4218 C CA . ALA A 1 535 ? 58.488 27.897 -18.700 1.00 59.44 535 ALA A CA 1
ATOM 4219 C C . ALA A 1 535 ? 58.320 29.142 -17.794 1.00 59.44 535 ALA A C 1
ATOM 4221 O O . ALA A 1 535 ? 57.204 29.475 -17.383 1.00 59.44 535 ALA A O 1
ATOM 4222 N N . HIS A 1 536 ? 59.409 29.832 -17.436 1.00 52.97 536 HIS A N 1
ATOM 4223 C CA . HIS A 1 536 ? 59.348 31.117 -16.729 1.00 52.97 536 HIS A CA 1
ATOM 4224 C C . HIS A 1 536 ? 58.801 32.214 -17.654 1.00 52.97 536 HIS A C 1
ATOM 4226 O O . HIS A 1 536 ? 59.553 32.921 -18.317 1.00 52.97 536 HIS A O 1
ATOM 4232 N N . GLY A 1 537 ? 57.472 32.351 -17.696 1.00 57.56 537 GLY A N 1
ATOM 4233 C CA . GLY A 1 537 ? 56.772 33.431 -18.406 1.00 57.56 537 GLY A CA 1
ATOM 4234 C C . GLY A 1 537 ? 55.757 32.993 -19.468 1.00 57.56 537 GLY A C 1
ATOM 4235 O O . GLY A 1 537 ? 55.003 33.846 -19.925 1.00 57.56 537 GLY A O 1
ATOM 4236 N N . ASP A 1 538 ? 55.687 31.699 -19.796 1.00 60.72 538 ASP A N 1
ATOM 4237 C CA . ASP A 1 538 ? 54.707 31.109 -20.723 1.00 60.72 538 ASP A CA 1
ATOM 4238 C C . ASP A 1 538 ? 53.751 30.132 -20.006 1.00 60.72 538 ASP A C 1
ATOM 4240 O O . ASP A 1 538 ? 53.938 29.802 -18.833 1.00 60.72 538 ASP A O 1
ATOM 4244 N N . VAL A 1 539 ? 52.690 29.701 -20.707 1.00 63.38 539 VAL A N 1
ATOM 4245 C CA . VAL A 1 539 ? 51.605 28.845 -20.186 1.00 63.38 539 VAL A CA 1
ATOM 4246 C C . VAL A 1 539 ? 52.166 27.626 -19.444 1.00 63.38 539 VAL A C 1
ATOM 4248 O O . VAL A 1 539 ? 52.832 26.781 -20.037 1.00 63.38 539 VAL A O 1
ATOM 4251 N N . PHE A 1 540 ? 51.861 27.507 -18.150 1.00 75.31 540 PHE A N 1
ATOM 4252 C CA . PHE A 1 540 ? 52.293 26.381 -17.324 1.00 75.31 540 PHE A CA 1
ATOM 4253 C C . PHE A 1 540 ? 51.638 25.062 -17.757 1.00 75.31 540 PHE A C 1
ATOM 4255 O O . PHE A 1 540 ? 50.450 24.836 -17.523 1.00 75.31 540 PHE A O 1
ATOM 4262 N N . ILE A 1 541 ? 52.427 24.163 -18.354 1.00 76.06 541 ILE A N 1
ATOM 4263 C CA . ILE A 1 541 ? 51.995 22.812 -18.733 1.00 76.06 541 ILE A CA 1
ATOM 4264 C C . ILE A 1 541 ? 52.455 21.814 -17.665 1.00 76.06 541 ILE A C 1
ATOM 4266 O O . ILE A 1 541 ? 53.643 21.709 -17.336 1.00 76.06 541 ILE A O 1
ATOM 4270 N N . TYR A 1 542 ? 51.508 21.050 -17.123 1.00 80.81 542 TYR A N 1
ATOM 4271 C CA . TYR A 1 542 ? 51.762 20.114 -16.034 1.00 80.81 542 TYR A CA 1
ATOM 4272 C C . TYR A 1 542 ? 50.981 18.805 -16.189 1.00 80.81 542 TYR A C 1
ATOM 4274 O O . TYR A 1 542 ? 49.933 18.747 -16.828 1.00 80.81 542 TYR A O 1
ATOM 4282 N N . THR A 1 543 ? 51.485 17.744 -15.561 1.00 81.44 543 THR A N 1
ATOM 4283 C CA . THR A 1 543 ? 50.774 16.471 -15.381 1.00 81.44 543 THR A CA 1
ATOM 4284 C C . THR A 1 543 ? 50.320 16.330 -13.934 1.00 81.44 543 THR A C 1
ATOM 4286 O O . THR A 1 543 ? 51.095 16.614 -13.018 1.00 81.44 543 THR A O 1
ATOM 4289 N N . LEU A 1 544 ? 49.089 15.868 -13.713 1.00 83.25 544 LEU A N 1
ATOM 4290 C CA . LEU A 1 544 ? 48.574 15.588 -12.372 1.00 83.25 544 LEU A CA 1
ATOM 4291 C C . LEU A 1 544 ? 49.125 14.258 -11.852 1.00 83.25 544 LEU A C 1
ATOM 4293 O O . LEU A 1 544 ? 48.930 13.211 -12.466 1.00 83.25 544 LEU A O 1
ATOM 4297 N N . GLU A 1 545 ? 49.771 14.292 -10.691 1.00 82.19 545 GLU A N 1
ATOM 4298 C CA . GLU A 1 545 ? 50.201 13.099 -9.965 1.00 82.19 545 GLU A CA 1
ATOM 4299 C C . GLU A 1 545 ? 49.467 12.985 -8.631 1.00 82.19 545 GLU A C 1
ATOM 4301 O O . GLU A 1 545 ? 49.284 13.963 -7.903 1.00 82.19 545 GLU A O 1
ATOM 4306 N N . ARG A 1 546 ? 49.057 11.761 -8.291 1.00 78.31 546 ARG A N 1
ATOM 4307 C CA . ARG A 1 546 ? 48.373 11.481 -7.030 1.00 78.31 546 ARG A CA 1
ATOM 4308 C C . ARG A 1 546 ? 49.371 11.506 -5.874 1.00 78.31 546 ARG A C 1
ATOM 4310 O O . ARG A 1 546 ? 50.373 10.793 -5.904 1.00 78.31 546 ARG A O 1
ATOM 4317 N N . CYS A 1 547 ? 49.069 12.274 -4.832 1.00 68.81 547 CYS A N 1
ATOM 4318 C CA . CYS A 1 547 ? 49.868 12.332 -3.618 1.00 68.81 547 CYS A CA 1
ATOM 4319 C C . CYS A 1 547 ? 49.034 11.967 -2.387 1.00 68.81 547 CYS A C 1
ATOM 4321 O O . CYS A 1 547 ? 48.380 12.808 -1.774 1.00 68.81 547 CYS A O 1
ATOM 4323 N N . GLY A 1 548 ? 49.099 10.693 -2.001 1.00 68.31 548 GLY A N 1
ATOM 4324 C CA . GLY A 1 548 ? 48.370 10.163 -0.851 1.00 68.31 548 GLY A CA 1
ATOM 4325 C C . GLY A 1 548 ? 46.901 9.824 -1.149 1.00 68.31 548 GLY A C 1
ATOM 4326 O O . GLY A 1 548 ? 46.474 9.833 -2.307 1.00 68.31 548 GLY A O 1
ATOM 4327 N N . PRO A 1 549 ? 46.122 9.467 -0.109 1.00 55.97 549 PRO A N 1
ATOM 4328 C CA . PRO A 1 549 ? 44.758 8.973 -0.286 1.00 55.97 549 PRO A CA 1
ATOM 4329 C C . PRO A 1 549 ? 43.794 10.048 -0.811 1.00 55.97 549 PRO A C 1
ATOM 4331 O O . PRO A 1 549 ? 42.929 9.712 -1.620 1.00 55.97 549 PRO A O 1
ATOM 4334 N N . ASN A 1 550 ? 44.005 11.319 -0.441 1.00 58.44 550 ASN A N 1
ATOM 4335 C CA . ASN A 1 550 ? 43.030 12.403 -0.617 1.00 58.44 550 ASN A CA 1
ATOM 4336 C C . ASN A 1 550 ? 43.576 13.637 -1.366 1.00 58.44 550 ASN A C 1
ATOM 4338 O O . ASN A 1 550 ? 43.047 14.725 -1.166 1.00 58.44 550 ASN A O 1
ATOM 4342 N N . GLY A 1 551 ? 44.630 13.522 -2.187 1.00 67.56 551 GLY A N 1
ATOM 4343 C CA . GLY A 1 551 ? 45.118 14.707 -2.895 1.00 67.56 551 GLY A CA 1
ATOM 4344 C C . GLY A 1 551 ? 45.968 14.493 -4.142 1.00 67.56 551 GLY A C 1
ATOM 4345 O O . GLY A 1 551 ? 46.490 13.406 -4.401 1.00 67.56 551 GLY A O 1
ATOM 4346 N N . TYR A 1 552 ? 46.087 15.570 -4.914 1.00 77.56 552 TYR A N 1
ATOM 4347 C CA . TYR A 1 552 ? 46.820 15.664 -6.176 1.00 77.56 552 TYR A CA 1
ATOM 4348 C C . TYR A 1 552 ? 47.873 16.776 -6.113 1.00 77.56 552 TYR A C 1
ATOM 4350 O O . TYR A 1 552 ? 47.748 17.730 -5.349 1.00 77.56 552 TYR A O 1
ATOM 4358 N N . MET A 1 553 ? 48.924 16.642 -6.919 1.00 83.81 553 MET A N 1
ATOM 4359 C CA . MET A 1 553 ? 49.937 17.672 -7.146 1.00 83.81 553 MET A CA 1
ATOM 4360 C C . MET A 1 553 ? 50.177 17.846 -8.646 1.00 83.81 553 MET A C 1
ATOM 4362 O O . MET A 1 553 ? 50.068 16.885 -9.412 1.00 83.81 553 MET A O 1
ATOM 4366 N N . ALA A 1 554 ? 50.542 19.053 -9.069 1.00 82.00 554 ALA A N 1
ATOM 4367 C CA . ALA A 1 554 ? 51.001 19.301 -10.429 1.00 82.00 554 ALA A CA 1
ATOM 4368 C C . ALA A 1 554 ? 52.499 19.027 -10.542 1.00 82.00 554 ALA A C 1
ATOM 4370 O O . ALA A 1 554 ? 53.297 19.519 -9.744 1.00 82.00 554 ALA A O 1
ATOM 4371 N N . ARG A 1 555 ? 52.900 18.284 -11.571 1.00 83.12 555 ARG A N 1
ATOM 4372 C CA . ARG A 1 555 ? 54.301 18.119 -11.953 1.00 83.12 555 ARG A CA 1
ATOM 4373 C C . ARG A 1 555 ? 54.557 18.854 -13.259 1.00 83.12 555 ARG A C 1
ATOM 4375 O O . ARG A 1 555 ? 53.929 18.540 -14.265 1.00 83.12 555 ARG A O 1
ATOM 4382 N N . CYS A 1 556 ? 55.481 19.809 -13.241 1.00 83.25 556 CYS A N 1
ATOM 4383 C CA . CYS A 1 556 ? 55.889 20.533 -14.444 1.00 83.25 556 CYS A CA 1
ATOM 4384 C C . CYS A 1 556 ? 56.430 19.552 -15.497 1.00 83.25 556 CYS A C 1
ATOM 4386 O O . CYS A 1 556 ? 57.257 18.698 -15.164 1.00 83.25 556 CYS A O 1
ATOM 4388 N N . VAL A 1 557 ? 55.985 19.674 -16.750 1.00 81.81 557 VAL A N 1
ATOM 4389 C CA . VAL A 1 557 ? 56.439 18.789 -17.837 1.00 81.81 557 VAL A CA 1
ATOM 4390 C C . VAL A 1 557 ? 57.923 19.004 -18.154 1.00 81.81 557 VAL A C 1
ATOM 4392 O O . VAL A 1 557 ? 58.636 18.029 -18.389 1.00 81.81 557 VAL A O 1
ATOM 4395 N N . ASP A 1 558 ? 58.408 20.244 -18.054 1.00 81.19 558 ASP A N 1
ATOM 4396 C CA . ASP A 1 558 ? 59.767 20.605 -18.471 1.00 81.19 558 ASP A CA 1
ATOM 4397 C C . ASP A 1 558 ? 60.815 20.271 -17.406 1.00 81.19 558 ASP A C 1
ATOM 4399 O O . ASP A 1 558 ? 61.785 19.560 -17.665 1.00 81.19 558 ASP A O 1
ATOM 4403 N N . CYS A 1 559 ? 60.617 20.740 -16.169 1.00 83.50 559 CYS A N 1
ATOM 4404 C CA . CYS A 1 559 ? 61.616 20.580 -15.105 1.00 83.50 559 CYS A CA 1
ATOM 4405 C C . CYS A 1 559 ? 61.274 19.507 -14.062 1.00 83.50 559 CYS A C 1
ATOM 4407 O O . CYS A 1 559 ? 62.076 19.238 -13.169 1.00 83.50 559 CYS A O 1
ATOM 4409 N N . ARG A 1 560 ? 60.094 18.877 -14.157 1.00 83.19 560 ARG A N 1
ATOM 4410 C CA . ARG A 1 560 ? 59.597 17.839 -13.230 1.00 83.19 560 ARG A CA 1
ATOM 4411 C C . ARG A 1 560 ? 59.439 18.270 -11.770 1.00 83.19 560 ARG A C 1
ATOM 4413 O O . ARG A 1 560 ? 59.185 17.407 -10.919 1.00 83.19 560 ARG A O 1
ATOM 4420 N N . THR A 1 561 ? 59.543 19.566 -11.482 1.00 81.12 561 THR A N 1
ATOM 4421 C CA . THR A 1 561 ? 59.286 20.138 -10.158 1.00 81.12 561 THR A CA 1
ATOM 4422 C C . THR A 1 561 ? 57.824 19.944 -9.767 1.00 81.12 561 THR A C 1
ATOM 4424 O O . THR A 1 561 ? 56.927 19.935 -10.615 1.00 81.12 561 THR A O 1
ATOM 4427 N N . ARG A 1 562 ? 57.601 19.717 -8.471 1.00 83.88 562 ARG A N 1
ATOM 4428 C CA . ARG A 1 562 ? 56.284 19.465 -7.883 1.00 83.88 562 ARG A CA 1
ATOM 4429 C C . ARG A 1 562 ? 55.686 20.771 -7.381 1.00 83.88 562 ARG A C 1
ATOM 4431 O O . ARG A 1 562 ? 56.381 21.554 -6.740 1.00 83.88 562 ARG A O 1
ATOM 4438 N N . HIS A 1 563 ? 54.402 20.959 -7.641 1.00 78.50 563 HIS A N 1
ATOM 4439 C CA . HIS A 1 563 ? 53.647 22.148 -7.288 1.00 78.50 563 HIS A CA 1
ATOM 4440 C C . HIS A 1 563 ? 52.343 21.756 -6.590 1.00 78.50 563 HIS A C 1
ATOM 4442 O O . HIS A 1 563 ? 51.628 20.857 -7.043 1.00 78.50 563 HIS A O 1
ATOM 4448 N N . TRP A 1 564 ? 52.037 22.444 -5.493 1.00 81.06 564 TRP A N 1
ATOM 4449 C CA . TRP A 1 564 ? 50.878 22.176 -4.646 1.00 81.06 564 TRP A CA 1
ATOM 4450 C C . TRP A 1 564 ? 49.917 23.363 -4.653 1.00 81.06 564 TRP A C 1
ATOM 4452 O O . TRP A 1 564 ? 50.351 24.510 -4.766 1.00 81.06 564 TRP A O 1
ATOM 4462 N N . GLY A 1 565 ? 48.619 23.084 -4.502 1.00 66.75 565 GLY A N 1
ATOM 4463 C CA . GLY A 1 565 ? 47.555 24.094 -4.564 1.00 66.75 565 GLY A CA 1
ATOM 4464 C C . GLY A 1 565 ? 47.677 25.238 -3.544 1.00 66.75 565 GLY A C 1
ATOM 4465 O O . GLY A 1 565 ? 47.257 26.352 -3.830 1.00 66.75 565 GLY A O 1
ATOM 4466 N N . ASN A 1 566 ? 48.355 25.017 -2.410 1.00 63.34 566 ASN A N 1
ATOM 4467 C CA . ASN A 1 566 ? 48.416 25.980 -1.302 1.00 63.34 566 ASN A CA 1
ATOM 4468 C C . ASN A 1 566 ? 49.787 26.617 -1.022 1.00 63.34 566 ASN A C 1
ATOM 4470 O O . ASN A 1 566 ? 49.948 27.292 -0.006 1.00 63.34 566 ASN A O 1
ATOM 4474 N N . ASP A 1 567 ? 50.772 26.495 -1.914 1.00 52.06 567 ASP A N 1
ATOM 4475 C CA . ASP A 1 567 ? 52.067 27.156 -1.703 1.00 52.06 567 ASP A CA 1
ATOM 4476 C C . ASP A 1 567 ? 52.002 28.646 -2.079 1.00 52.06 567 ASP A C 1
ATOM 4478 O O . ASP A 1 567 ? 52.651 29.109 -3.014 1.00 52.06 567 ASP A O 1
ATOM 4482 N N . HIS A 1 568 ? 51.227 29.455 -1.357 1.00 46.09 568 HIS A N 1
ATOM 4483 C CA . HIS A 1 568 ? 51.442 30.902 -1.328 1.00 46.09 568 HIS A CA 1
ATOM 4484 C C . HIS A 1 568 ? 52.620 31.221 -0.397 1.00 46.09 568 HIS A C 1
ATOM 4486 O O . HIS A 1 568 ? 52.437 31.657 0.730 1.00 46.09 568 HIS A O 1
ATOM 4492 N N . GLY A 1 569 ? 53.837 31.014 -0.907 1.00 44.78 569 GLY A N 1
ATOM 4493 C CA . GLY A 1 569 ? 55.067 31.626 -0.405 1.00 44.78 569 GLY A CA 1
ATOM 4494 C C . GLY A 1 569 ? 55.614 31.079 0.915 1.00 44.78 569 GLY A C 1
ATOM 4495 O O . GLY A 1 569 ? 55.146 31.412 1.999 1.00 44.78 569 GLY A O 1
ATOM 4496 N N . THR A 1 570 ? 56.746 30.385 0.839 1.00 29.30 570 THR A N 1
ATOM 4497 C CA . THR A 1 570 ? 57.855 30.686 1.752 1.00 29.30 570 THR A CA 1
ATOM 4498 C C . THR A 1 570 ? 59.183 30.287 1.117 1.00 29.30 570 THR A C 1
ATOM 4500 O O . THR A 1 570 ? 59.512 29.108 1.043 1.00 29.30 570 THR A O 1
ATOM 4503 N N . ILE A 1 571 ? 59.906 31.351 0.741 1.00 30.38 571 ILE A N 1
ATOM 4504 C CA . ILE A 1 571 ? 61.276 31.472 0.216 1.00 30.38 571 ILE A CA 1
ATOM 4505 C C . ILE A 1 571 ? 61.466 30.980 -1.215 1.00 30.38 571 ILE A C 1
ATOM 4507 O O . ILE A 1 571 ? 61.533 29.754 -1.440 1.00 30.38 571 ILE A O 1
#

pLDDT: mean 71.28, std 15.32, range [29.3, 95.25]

=== Feature glossary ===
Feature key, reading from the visual/contextual features back to the raw sequence:

Rendered structure images. Six rendered views show the 3D structure from the faces of a cube — i.e. along ±x, ±y, ±z. Rendering representation is drawn randomly per protein from cartoon (secondary-structure ribbons), sticks (backbone bonds), or molecular surface; coloring is either N→C rainbow (blue at the N-terminus through red at the C-terminus) or one color per chain.

Contact-map, Ramachandran, and PAE plots. The contact map is a binary N×N matrix image: pixel (i, j) is dark where Cα_i and Cα_j are within 8 Å and |i−j|>4. Because the |i−j|>4 filter removes local helical contacts, off-diagonal stripes parallel to the main diagonal indicate parallel β-sheets; stripes perpendicular to it indicate antiparallel β-sheets. The Ramachandran plot scatters every residue's (φ, ψ) pair against the sterically allowed regions. The PAE heatmap renders the predicted-aligned-error matrix.

InterPro / GO / CATH / organism. Database cross-references. InterPro integrates a dozen domain/family signature databases into unified entries with residue-range hits. GO terms attach function/process/location labels with evidence codes. CATH codes position the fold in a four-level structural taxonomy. Organism is the NCBI-taxonomy species name.

Nearest PDB structures. The Foldseek neighbor list gives the closest experimentally determined structures in the PDB, ranked by structural alignment. TM-score near 1 means near-identical fold; near 0.3 means only rough topology match. This is how one finds what a novel AlphaFold prediction most resembles in the solved-structure universe.

Predicted aligned error. PAE(i, j) answers: if I align the predicted and true structures on residue i, how far off (in Å) do I expect residue j to be? A block-diagonal PAE matrix with low values on the blocks and high values off-diagonal is the signature of a multi-domain protein with confidently predicted domains but uncertain inter-domain orientation.

Solvent-accessible surface area. Accessible surface area quantifies burial. A residue with SASA near zero is packed into the hydrophobic core; one with SASA >100 Å² sits on the surface. Computed here via the Shrake–Rupley numerical algorithm with a 1.4 Å probe.

B-factor. B-factor (Debye–Waller factor) reflects atomic displacement in the crystal lattice. It is an experimental observable (units Å²), not a prediction; low values mean the atom is pinned down, high values mean it moves or is heterogeneous across the crystal.

pLDDT. For AlphaFold models, the B-factor field carries pLDDT — the model's own estimate of local accuracy on a 0–100 scale. Regions with pLDDT<50 should be treated as essentially unmodeled; they often correspond to intrinsically disordered segments.

Backbone torsions (φ/ψ). φ (phi) and ψ (psi) are the two rotatable backbone dihedrals per residue: φ is the C(i-1)–N–Cα–C torsion, ψ is the N–Cα–C–N(i+1) torsion, both in degrees on (−180°, 180°]. α-helical residues cluster near (−60°, −45°); β-strand residues near (−120°, +130°). A Ramachandran plot is simply a scatter of (φ, ψ) for every residue.

Radius of gyration, Cα contacts, bounding box. Radius of gyration (Rg) is the root-mean-square distance of Cα atoms from their centroid — a single number for overall size and compactness. A globular domain of N residues has Rg ≈ 2.2·N^0.38 Å; an extended or disordered chain has a much larger Rg. The Cα contact count is the number of residue pairs whose Cα atoms are within 8 Å and are more than four positions apart in sequence — a standard proxy for tertiary packing density. The bounding box is the smallest axis-aligned box enclosing all Cα atoms.

Secondary structure (3-state, P-SEA). Three-state secondary structure (P-SEA) collapses the eight DSSP classes into helix (a), strand (b), and coil (c). P-SEA assigns these from Cα geometry alone — distances and angles — without requiring backbone oxygens, so it works on any Cα trace.

Secondary structure (8-state, DSSP). DSSP 8-state secondary structure assigns each residue one of H (α-helix), G (3₁₀-helix), I (π-helix), E (extended β-strand), B (isolated β-bridge), T (hydrogen-bonded turn), S (bend), or '-' (coil). The assignment is computed from backbone hydrogen-bond geometry via the Kabsch–Sander algorithm.

Foldseek 3Di. A 3Di character summarizes, for each residue, the relative orientation of the Cα frame of its nearest spatial neighbor. Because it encodes fold topology rather than chemistry, 3Di alignments detect remote structural similarity that sequence alignment misses.

mmCIF coordinates. The mmCIF block holds the 3D Cartesian coordinates of each backbone atom (N, Cα, C, O) in ångströms. mmCIF is the PDB's canonical archive format — a tagged-loop text representation of the atomic model.

Sequence. Sequence gives the chain of amino acids in standard one-letter code (A=alanine, C=cysteine, …, Y=tyrosine), read N→C. It is the only feature that is directly encoded by the gene; all structural features are derived from the folded form of this sequence.